Protein AF-0000000067367637 (afdb_homodimer)

Foldseek 3Di:
DPPPPDPPPPPPPPPPPPPPPCPVVDWDKEKEFEADDLAAQHDALAQQRCGPCCCPPPNVSQAWAWECVQCVQQQNFQFKKWKEADQDPFFPRDTDIYTHHHHDHDDPNPVDPIYTHGYSNNQLVRGDVPCSVVSNVVRMGMMIMDGDWADFQWKKWAWAQPADQQKTKTQIHDDTGRGGFPWKWKAADVGDTDTWDDDTNRITMDGRVDGTHDLMKMWTAHPVRDIDIQPSQQGPVHHHRDMTIRGDD/DPPPPDPPPPPPPPPPPPPPPPPVVDWDKEKEFEADDLAAQHDALAQQRCGPCCCPPPNVSQAWAWECVQCVQQQNFQFKKWKEADQDPFFPRDTDIYGHHHHDHDDPNPVDPIYTHGYSNNQLVRGDVPCSVVSNVVRMGMMIMDGDWADFQWKKWAWAQPADQQKTKTQIHDDTGRGGFPWKWKAADVGDTDTWDDDTNRITMDGRVDGTHDLMKMWTAHPVRDIDIQPSQQGPVHHHRDMTIRGDD

pLDDT: mean 88.14, std 18.2, range [25.5, 98.75]

Sequence (498 aa):
MASSSFAVFAAQASCWLLLLSHSVSGWSDAGATWYGPRIGGGSDGGACGYQRDVESPPFSAMITAGGPSLYKNGKGCGACYQVRCSSNAACSGRPVTVVVTDQCPGGPCLAEATHFDLSGKAFGALAKPGQADNLRNVGNIKVQYNRVPCHWRGVAFRVDAGSNPNYLAVLIEYESGDGDLQAVELQQRGGRWVPMQQSWGAVWKYQAGSTLQAPMSIRLTSSSGRKLVATNVIPSGWQAGKTYRSIHKMASSSFAVFAAQASCWLLLLSHSVSGWSDAGATWYGPRIGGGSDGGACGYQRDVESPPFSAMITAGGPSLYKNGKGCGACYQVRCSSNAACSGRPVTVVVTDQCPGGPCLAEATHFDLSGKAFGALAKPGQADNLRNVGNIKVQYNRVPCHWRGVAFRVDAGSNPNYLAVLIEYESGDGDLQAVELQQRGGRWVPMQQSWGAVWKYQAGSTLQAPMSIRLTSSSGRKLVATNVIPSGWQAGKTYRSIHK

Radius of gyration: 27.92 Å; Cα contacts (8 Å, |Δi|>4): 1322; chains: 2; bounding box: 151×68×65 Å

Organism: Triticum aestivum (NCBI:txid4565)

Secondary structure (DSSP, 8-state):
---------------------------EEEEEEEES-TTS-SSSBTTTT-BGGGGSTTTTT-EEEE-HHHHGGGTTTT-EEEEE--SSTTB----EEEEEEEE--SGGGGSSSSEEEEEHHHHHTTBPTT-HHHHHHH--EEEEEEEE-B--SEEEEEE-TT-BTTEEEEEEE---BT---SEEEEE-TT--EEE-EEEETTEEEEE-SS---SSEEEEEE-TT--EEEEEEEE-TT--TT-EEEEE--/-------------------------PPEEEEEEEES-TTS-SSSBTTTT-BGGGGSTTTTT-EEEE-HHHHGGGTTTT-EEEEE--SSTTB----EEEEEEEE--SGGGGSSSSEEEEEHHHHHHTBPTT-HHHHHHH--EEEEEEEE-B--SEEEEEE-TT-BTTEEEEEEE---BT---SEEEEE-TT--EEE-EEEETTEEEEE-SS---SSEEEEEE-TT--EEEEEEEE-TT--TT-EEEEE--

InterPro domains:
  IPR005795 Major pollen allergen Lol pI [PR00829] (65-76)
  IPR005795 Major pollen allergen Lol pI [PR00829] (85-95)
  IPR005795 Major pollen allergen Lol pI [PR00829] (157-172)
  IPR005795 Major pollen allergen Lol pI [PR00829] (173-188)
  IPR005795 Major pollen allergen Lol pI [PR00829] (202-219)
  IPR005795 Major pollen allergen Lol pI [PR00829] (222-239)
  IPR007112 Expansin/pollen allergen, DPBB domain [PS50842] (45-155)
  IPR007112 Expansin/pollen allergen, DPBB domain [SM00837] (63-145)
  IPR007117 Expansin, cellulose-binding-like domain [PF01357] (155-235)
  IPR007117 Expansin, cellulose-binding-like domain [PS50843] (166-246)
  IPR007118 Expansin/Lol pI [PR01225] (26-41)
  IPR007118 Expansin/Lol pI [PR01225] (44-62)
  IPR007118 Expansin/Lol pI [PR01225] (67-85)
  IPR007118 Expansin/Lol pI [PR01225] (138-154)
  IPR007118 Expansin/Lol pI [PR01225] (193-207)
  IPR007118 Expansin/Lol pI [PR01225] (232-246)
  IPR009009 RlpA-like protein, double-psi beta-barrel domain [PF03330] (64-145)
  IPR036749 Expansin, cellulose-binding-like domain superfamily [G3DSA:2.60.40.760] (154-248)
  IPR036749 Expansin, cellulose-binding-like domain superfamily [SSF49590] (154-246)
  IPR036908 RlpA-like domain superfamily [G3DSA:2.40.40.10] (19-151)

Structure (mmCIF, N/CA/C/O backbone):
data_AF-0000000067367637-model_v1
#
loop_
_entity.id
_entity.type
_entity.pdbx_description
1 polymer Expansin
#
loop_
_atom_site.group_PDB
_atom_site.id
_atom_site.type_symbol
_atom_site.label_atom_id
_atom_site.label_alt_id
_atom_site.label_comp_id
_atom_site.label_asym_id
_atom_site.label_entity_id
_atom_site.label_seq_id
_atom_site.pdbx_PDB_ins_code
_atom_site.Cartn_x
_atom_site.Cartn_y
_atom_site.Cartn_z
_atom_site.occupancy
_atom_site.B_iso_or_equiv
_atom_site.auth_seq_id
_atom_site.auth_comp_id
_atom_site.auth_asym_id
_atom_site.auth_atom_id
_atom_site.pdbx_PDB_model_num
ATOM 1 N N . MET A 1 1 ? -81.562 4.695 -36.906 1 25.5 1 MET A N 1
ATOM 2 C CA . MET A 1 1 ? -80.312 4.512 -37.719 1 25.5 1 MET A CA 1
ATOM 3 C C . MET A 1 1 ? -79.062 4.723 -36.875 1 25.5 1 MET A C 1
ATOM 5 O O . MET A 1 1 ? -78.688 5.863 -36.594 1 25.5 1 MET A O 1
ATOM 9 N N . ALA A 1 2 ? -78.938 3.766 -35.812 1 37.31 2 ALA A N 1
ATOM 10 C CA . ALA A 1 2 ? -77.875 3.621 -34.781 1 37.31 2 ALA A CA 1
ATOM 11 C C . ALA A 1 2 ? -76.5 3.436 -35.375 1 37.31 2 ALA A C 1
ATOM 13 O O . ALA A 1 2 ? -76.312 2.512 -36.156 1 37.31 2 ALA A O 1
ATOM 14 N N . SER A 1 3 ? -75.75 4.57 -35.531 1 32.72 3 SER A N 1
ATOM 15 C CA . SER A 1 3 ? -74.438 4.652 -36.156 1 32.72 3 SER A CA 1
ATOM 16 C C . SER A 1 3 ? -73.438 3.826 -35.344 1 32.72 3 SER A C 1
ATOM 18 O O . SER A 1 3 ? -73.312 3.977 -34.156 1 32.72 3 SER A O 1
ATOM 20 N N . SER A 1 4 ? -73.125 2.598 -35.75 1 36.81 4 SER A N 1
ATOM 21 C CA . SER A 1 4 ? -72.188 1.632 -35.188 1 36.81 4 SER A CA 1
ATOM 22 C C . SER A 1 4 ? -70.75 2.111 -35.344 1 36.81 4 SER A C 1
ATOM 24 O O . SER A 1 4 ? -70.25 2.295 -36.438 1 36.81 4 SER A O 1
ATOM 26 N N . SER A 1 5 ? -70.25 3.031 -34.469 1 38.06 5 SER A N 1
ATOM 27 C CA . SER A 1 5 ? -68.875 3.502 -34.5 1 38.06 5 SER A CA 1
ATOM 28 C C . SER A 1 5 ? -67.938 2.344 -34.375 1 38.06 5 SER A C 1
ATOM 30 O O . SER A 1 5 ? -68.125 1.463 -33.531 1 38.06 5 SER A O 1
ATOM 32 N N . PHE A 1 6 ? -67.125 2.012 -35.438 1 35.66 6 PHE A N 1
ATOM 33 C CA . PHE A 1 6 ? -66 1.039 -35.594 1 35.66 6 PHE A CA 1
ATOM 34 C C . PHE A 1 6 ? -64.875 1.365 -34.688 1 35.66 6 PHE A C 1
ATOM 36 O O . PHE A 1 6 ? -64.375 2.506 -34.625 1 35.66 6 PHE A O 1
ATOM 43 N N . ALA A 1 7 ? -64.562 0.603 -33.594 1 35.16 7 ALA A N 1
ATOM 44 C CA . ALA A 1 7 ? -63.531 0.578 -32.562 1 35.16 7 ALA A CA 1
ATOM 45 C C . ALA A 1 7 ? -62.156 0.262 -33.156 1 35.16 7 ALA A C 1
ATOM 47 O O . ALA A 1 7 ? -61.938 -0.834 -33.688 1 35.16 7 ALA A O 1
ATOM 48 N N . VAL A 1 8 ? -61.5 1.109 -33.906 1 36.16 8 VAL A N 1
ATOM 49 C CA . VAL A 1 8 ? -60.188 0.764 -34.438 1 36.16 8 VAL A CA 1
ATOM 50 C C . VAL A 1 8 ? -59.219 0.501 -33.281 1 36.16 8 VAL A C 1
ATOM 52 O O . VAL A 1 8 ? -58.969 1.392 -32.469 1 36.16 8 VAL A O 1
ATOM 55 N N . PHE A 1 9 ? -59.219 -0.681 -32.688 1 32.25 9 PHE A N 1
ATOM 56 C CA . PHE A 1 9 ? -58.281 -1.011 -31.625 1 32.25 9 PHE A CA 1
ATOM 57 C C . PHE A 1 9 ? -56.844 -1.043 -32.188 1 32.25 9 PHE A C 1
ATOM 59 O O . PHE A 1 9 ? -56.562 -1.79 -33.125 1 32.25 9 PHE A O 1
ATOM 66 N N . ALA A 1 10 ? -56.156 0.134 -32.219 1 32.81 10 ALA A N 1
ATOM 67 C CA . ALA A 1 10 ? -54.719 0.13 -32.562 1 32.81 10 ALA A CA 1
ATOM 68 C C . ALA A 1 10 ? -53.938 -0.776 -31.625 1 32.81 10 ALA A C 1
ATOM 70 O O . ALA A 1 10 ? -54 -0.624 -30.406 1 32.81 10 ALA A O 1
ATOM 71 N N . ALA A 1 11 ? -53.656 -1.988 -32.062 1 34.91 11 ALA A N 1
ATOM 72 C CA . ALA A 1 11 ? -52.719 -2.887 -31.375 1 34.91 11 ALA A CA 1
ATOM 73 C C . ALA A 1 11 ? -51.344 -2.246 -31.234 1 34.91 11 ALA A C 1
ATOM 75 O O . ALA A 1 11 ? -50.719 -1.883 -32.219 1 34.91 11 ALA A O 1
ATOM 76 N N . GLN A 1 12 ? -51.094 -1.485 -30.141 1 38.38 12 GLN A N 1
ATOM 77 C CA . GLN A 1 12 ? -49.75 -1.039 -29.859 1 38.38 12 GLN A CA 1
ATOM 78 C C . GLN A 1 12 ? -48.781 -2.221 -29.797 1 38.38 12 GLN A C 1
ATOM 80 O O . GLN A 1 12 ? -49 -3.182 -29.062 1 38.38 12 GLN A O 1
ATOM 85 N N . ALA A 1 13 ? -47.969 -2.488 -30.844 1 37.78 13 ALA A N 1
ATOM 86 C CA . ALA A 1 13 ? -46.812 -3.393 -30.844 1 37.78 13 ALA A CA 1
ATOM 87 C C . ALA A 1 13 ? -45.781 -2.965 -29.797 1 37.78 13 ALA A C 1
ATOM 89 O O . ALA A 1 13 ? -45.156 -1.915 -29.922 1 37.78 13 ALA A O 1
ATOM 90 N N . SER A 1 14 ? -46.062 -3.281 -28.547 1 36.78 14 SER A N 1
ATOM 91 C CA . SER A 1 14 ? -45 -3.072 -27.578 1 36.78 14 SER A CA 1
ATOM 92 C C . SER A 1 14 ? -43.719 -3.791 -28 1 36.78 14 SER A C 1
ATOM 94 O O . SER A 1 14 ? -43.719 -5.016 -28.156 1 36.78 14 SER A O 1
ATOM 96 N N . CYS A 1 15 ? -42.812 -3.203 -28.781 1 38.94 15 CYS A N 1
ATOM 97 C CA . CYS A 1 15 ? -41.438 -3.699 -28.984 1 38.94 15 CYS A CA 1
ATOM 98 C C . CYS A 1 15 ? -40.75 -3.934 -27.656 1 38.94 15 CYS A C 1
ATOM 100 O O . CYS A 1 15 ? -40.438 -2.982 -26.938 1 38.94 15 CYS A O 1
ATOM 102 N N . TRP A 1 16 ? -41.062 -5.066 -27 1 37.28 16 TRP A N 1
ATOM 103 C CA . TRP A 1 16 ? -40.188 -5.473 -25.906 1 37.28 16 TRP A CA 1
ATOM 104 C C . TRP A 1 16 ? -38.75 -5.512 -26.359 1 37.28 16 TRP A C 1
ATOM 106 O O . TRP A 1 16 ? -38.375 -6.352 -27.172 1 37.28 16 TRP A O 1
ATOM 116 N N . LEU A 1 17 ? -38.062 -4.375 -26.406 1 37 17 LEU A N 1
ATOM 117 C CA . LEU A 1 17 ? -36.594 -4.418 -26.469 1 37 17 LEU A CA 1
ATOM 118 C C . LEU A 1 17 ? -36.062 -5.34 -25.391 1 37 17 LEU A C 1
ATOM 120 O O . LEU A 1 17 ? -36.156 -5.035 -24.188 1 37 17 LEU A O 1
ATOM 124 N N . LEU A 1 18 ? -36 -6.625 -25.672 1 37.31 18 LEU A N 1
ATOM 125 C CA . LEU A 1 18 ? -35.125 -7.488 -24.875 1 37.31 18 LEU A CA 1
ATOM 126 C C . LEU A 1 18 ? -33.719 -6.902 -24.766 1 37.31 18 LEU A C 1
ATOM 128 O O . LEU A 1 18 ? -33 -6.84 -25.75 1 37.31 18 LEU A O 1
ATOM 132 N N . LEU A 1 19 ? -33.531 -5.965 -23.922 1 37.41 19 LEU A N 1
ATOM 133 C CA . LEU A 1 19 ? -32.156 -5.73 -23.5 1 37.41 19 LEU A CA 1
ATOM 134 C C . LEU A 1 19 ? -31.453 -7.047 -23.188 1 37.41 19 LEU A C 1
ATOM 136 O O . LEU A 1 19 ? -31.781 -7.707 -22.203 1 37.41 19 LEU A O 1
ATOM 140 N N . LEU A 1 20 ? -31 -7.723 -24.172 1 36.16 20 LEU A N 1
ATOM 141 C CA . LEU A 1 20 ? -29.984 -8.75 -23.922 1 36.16 20 LEU A CA 1
ATOM 142 C C . LEU A 1 20 ? -28.891 -8.219 -23.016 1 36.16 20 LEU A C 1
ATOM 144 O O . LEU A 1 20 ? -28.156 -7.305 -23.391 1 36.16 20 LEU A O 1
ATOM 148 N N . SER A 1 21 ? -29.125 -8.234 -21.734 1 37.59 21 SER A N 1
ATOM 149 C CA . SER A 1 21 ? -27.938 -8.234 -20.891 1 37.59 21 SER A CA 1
ATOM 150 C C . SER A 1 21 ? -26.859 -9.141 -21.469 1 37.59 21 SER A C 1
ATOM 152 O O . SER A 1 21 ? -27.031 -10.367 -21.516 1 37.59 21 SER A O 1
ATOM 154 N N . HIS A 1 22 ? -26.156 -8.719 -22.484 1 36.38 22 HIS A N 1
ATOM 155 C CA . HIS A 1 22 ? -24.906 -9.398 -22.781 1 36.38 22 HIS A CA 1
ATOM 156 C C . HIS A 1 22 ? -24.109 -9.688 -21.516 1 36.38 22 HIS A C 1
ATOM 158 O O . HIS A 1 22 ? -23.562 -8.773 -20.891 1 36.38 22 HIS A O 1
ATOM 164 N N . SER A 1 23 ? -24.578 -10.516 -20.656 1 39.12 23 SER A N 1
ATOM 165 C CA . SER A 1 23 ? -23.531 -11.102 -19.828 1 39.12 23 SER A CA 1
ATOM 166 C C . SER A 1 23 ? -22.219 -11.242 -20.609 1 39.12 23 SER A C 1
ATOM 168 O O . SER A 1 23 ? -22.125 -12.07 -21.516 1 39.12 23 SER A O 1
ATOM 170 N N . VAL A 1 24 ? -21.609 -10.273 -21.125 1 42.44 24 VAL A N 1
ATOM 171 C CA . VAL A 1 24 ? -20.297 -10.43 -21.734 1 42.44 24 VAL A CA 1
ATOM 172 C C . VAL A 1 24 ? -19.531 -11.555 -21.031 1 42.44 24 VAL A C 1
ATOM 174 O O . VAL A 1 24 ? -19.031 -11.383 -19.922 1 42.44 24 VAL A O 1
ATOM 177 N N . SER A 1 25 ? -20.062 -12.812 -20.906 1 52.16 25 SER A N 1
ATOM 178 C CA . SER A 1 25 ? -19.719 -14.141 -20.422 1 52.16 25 SER A CA 1
ATOM 179 C C . SER A 1 25 ? -18.328 -14.555 -20.891 1 52.16 25 SER A C 1
ATOM 181 O O . SER A 1 25 ? -17.906 -15.688 -20.672 1 52.16 25 SER A O 1
ATOM 183 N N . GLY A 1 26 ? -17.641 -13.867 -21.797 1 75.88 26 GLY A N 1
ATOM 184 C CA . GLY A 1 26 ? -16.516 -14.484 -22.484 1 75.88 26 GLY A CA 1
ATOM 185 C C . GLY A 1 26 ? -15.195 -14.25 -21.781 1 75.88 26 GLY A C 1
ATOM 186 O O . GLY A 1 26 ? -15.039 -13.273 -21.047 1 75.88 26 GLY A O 1
ATOM 187 N N . TRP A 1 27 ? -14.484 -15.336 -21.656 1 94.31 27 TRP A N 1
ATOM 188 C CA . TRP A 1 27 ? -13.117 -15.305 -21.141 1 94.31 27 TRP A CA 1
ATOM 189 C C . TRP A 1 27 ? -12.273 -14.281 -21.891 1 94.31 27 TRP A C 1
ATOM 191 O O . TRP A 1 27 ? -12.391 -14.156 -23.109 1 94.31 27 TRP A O 1
ATOM 201 N N . SER A 1 28 ? -11.562 -13.445 -21.203 1 97.06 28 SER A N 1
ATOM 202 C CA . SER A 1 28 ? -10.617 -12.5 -21.781 1 97.06 28 SER A CA 1
ATOM 203 C C . SER A 1 28 ? -9.18 -12.969 -21.578 1 97.06 28 SER A C 1
ATOM 205 O O . SER A 1 28 ? -8.875 -13.695 -20.625 1 97.06 28 SER A O 1
ATOM 207 N N . ASP A 1 29 ? -8.336 -12.578 -22.453 1 97.31 29 ASP A N 1
ATOM 208 C CA . ASP A 1 29 ? -6.934 -12.992 -22.391 1 97.31 29 ASP A CA 1
ATOM 209 C C . ASP A 1 29 ? -6.164 -12.148 -21.375 1 97.31 29 ASP A C 1
ATOM 211 O O . ASP A 1 29 ? -6.473 -10.969 -21.172 1 97.31 29 ASP A O 1
ATOM 215 N N . ALA A 1 30 ? -5.188 -12.781 -20.734 1 98.31 30 ALA A N 1
ATOM 216 C CA . ALA A 1 30 ? -4.285 -12.117 -19.812 1 98.31 30 ALA A CA 1
ATOM 217 C C . ALA A 1 30 ? -2.969 -12.883 -19.688 1 98.31 30 ALA A C 1
ATOM 219 O O . ALA A 1 30 ? -2.818 -13.969 -20.234 1 98.31 30 ALA A O 1
ATOM 220 N N . GLY A 1 31 ? -2.041 -12.219 -19.109 1 97.75 31 GLY A N 1
ATOM 221 C CA . GLY A 1 31 ? -0.827 -12.891 -18.672 1 97.75 31 GLY A CA 1
ATOM 222 C C . GLY A 1 31 ? -0.825 -13.242 -17.203 1 97.75 31 GLY A C 1
ATOM 223 O O . GLY A 1 31 ? -1.551 -12.633 -16.422 1 97.75 31 GLY A O 1
ATOM 224 N N . ALA A 1 32 ? -0.014 -14.273 -16.875 1 98 32 ALA A N 1
ATOM 225 C CA . ALA A 1 32 ? 0.116 -14.641 -15.461 1 98 32 ALA A CA 1
ATOM 226 C C . ALA A 1 32 ? 1.559 -15 -15.117 1 98 32 ALA A C 1
ATOM 228 O O . ALA A 1 32 ? 2.23 -15.695 -15.891 1 98 32 ALA A O 1
ATOM 229 N N . THR A 1 33 ? 2.061 -14.438 -14.117 1 95.81 33 THR A N 1
ATOM 230 C CA . THR A 1 33 ? 3.256 -14.844 -13.383 1 95.81 33 THR A CA 1
ATOM 231 C C . THR A 1 33 ? 2.908 -15.203 -11.938 1 95.81 33 THR A C 1
ATOM 233 O O . THR A 1 33 ? 1.732 -15.25 -11.57 1 95.81 33 THR A O 1
ATOM 236 N N . TRP A 1 34 ? 3.889 -15.602 -11.219 1 93.75 34 TRP A N 1
ATOM 237 C CA . TRP A 1 34 ? 3.654 -15.844 -9.797 1 93.75 34 TRP A CA 1
ATOM 238 C C . TRP A 1 34 ? 4.797 -15.289 -8.953 1 93.75 34 TRP A C 1
ATOM 240 O O . TRP A 1 34 ? 5.863 -14.969 -9.477 1 93.75 34 TRP A O 1
ATOM 250 N N . TYR A 1 35 ? 4.488 -15.047 -7.723 1 91.25 35 TYR A N 1
ATOM 251 C CA . TYR A 1 35 ? 5.469 -14.492 -6.797 1 91.25 35 TYR A CA 1
ATOM 252 C C . TYR A 1 35 ? 5.309 -15.094 -5.406 1 91.25 35 TYR A C 1
ATOM 254 O O . TYR A 1 35 ? 4.27 -15.688 -5.098 1 91.25 35 TYR A O 1
ATOM 262 N N . GLY A 1 36 ? 6.398 -15.008 -4.582 1 90.06 36 GLY A N 1
ATOM 263 C CA . GLY A 1 36 ? 6.344 -15.484 -3.205 1 90.06 36 GLY A CA 1
ATOM 264 C C . GLY A 1 36 ? 6.664 -16.953 -3.066 1 90.06 36 GLY A C 1
ATOM 265 O O . GLY A 1 36 ? 7.32 -17.547 -3.932 1 90.06 36 GLY A O 1
ATOM 266 N N . PRO A 1 37 ? 6.176 -17.531 -1.885 1 87.88 37 PRO A N 1
ATOM 267 C CA . PRO A 1 37 ? 6.43 -18.953 -1.674 1 87.88 37 PRO A CA 1
ATOM 268 C C . PRO A 1 37 ? 5.633 -19.844 -2.631 1 87.88 37 PRO A C 1
ATOM 270 O O . PRO A 1 37 ? 4.512 -19.5 -3.01 1 87.88 37 PRO A O 1
ATOM 273 N N . ARG A 1 38 ? 6.168 -21 -2.934 1 87.88 38 ARG A N 1
ATOM 274 C CA . ARG A 1 38 ? 5.562 -21.953 -3.863 1 87.88 38 ARG A CA 1
ATOM 275 C C . ARG A 1 38 ? 4.156 -22.328 -3.42 1 87.88 38 AR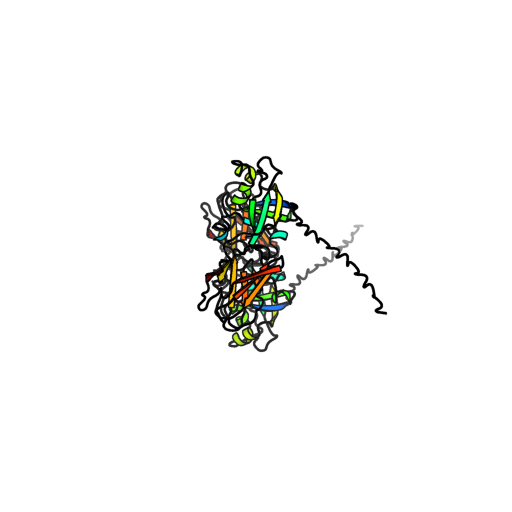G A C 1
ATOM 277 O O . ARG A 1 38 ? 3.266 -22.516 -4.25 1 87.88 38 ARG A O 1
ATOM 284 N N . ILE A 1 39 ? 3.984 -22.438 -2.127 1 87.06 39 ILE A N 1
ATOM 285 C CA . ILE A 1 39 ? 2.674 -22.812 -1.615 1 87.06 39 ILE A CA 1
ATOM 286 C C . ILE A 1 39 ? 2.145 -21.734 -0.686 1 87.06 39 ILE A C 1
ATOM 288 O O . ILE A 1 39 ? 1.365 -22.016 0.229 1 87.06 39 ILE A O 1
ATOM 292 N N . GLY A 1 40 ? 2.342 -20.453 -0.961 1 85.5 40 GLY A N 1
ATOM 293 C CA . GLY A 1 40 ? 1.923 -19.391 -0.072 1 85.5 40 GLY A CA 1
ATOM 294 C C . GLY A 1 40 ? 1.287 -18.219 -0.804 1 85.5 40 GLY A C 1
ATOM 295 O O . GLY A 1 40 ? 0.913 -18.344 -1.973 1 85.5 40 GLY A O 1
ATOM 296 N N . GLY A 1 41 ? 0.944 -17.094 0.015 1 79.81 41 GLY A N 1
ATOM 297 C CA . GLY A 1 41 ? 0.153 -15.953 -0.421 1 79.81 41 GLY A CA 1
ATOM 298 C C . GLY A 1 41 ? 0.999 -14.781 -0.883 1 79.81 41 GLY A C 1
ATOM 299 O O . GLY A 1 41 ? 0.594 -13.625 -0.745 1 79.81 41 GLY A O 1
ATOM 300 N N . GLY A 1 42 ? 2.186 -15.023 -1.384 1 75.06 42 GLY A N 1
ATOM 301 C CA . GLY A 1 42 ? 2.975 -13.906 -1.881 1 75.06 42 GLY A CA 1
ATOM 302 C C . GLY A 1 42 ? 3.664 -13.125 -0.779 1 75.06 42 GLY A C 1
ATOM 303 O O . GLY A 1 42 ? 4.391 -13.695 0.035 1 75.06 42 GLY A O 1
ATOM 304 N N . SER A 1 43 ? 3.4 -11.695 -0.793 1 69.19 43 SER A N 1
ATOM 305 C CA . SER A 1 43 ? 4.035 -10.836 0.203 1 69.19 43 SER A CA 1
ATOM 306 C C . SER A 1 43 ? 3.084 -10.531 1.353 1 69.19 43 SER A C 1
ATOM 308 O O . SER A 1 43 ? 1.864 -10.508 1.17 1 69.19 43 SER A O 1
ATOM 310 N N . ASP A 1 44 ? 3.727 -10.383 2.547 1 64.81 44 ASP A N 1
ATOM 311 C CA . ASP A 1 44 ? 2.967 -9.922 3.707 1 64.81 44 ASP A CA 1
ATOM 312 C C . ASP A 1 44 ? 2.525 -8.469 3.531 1 64.81 44 ASP A C 1
ATOM 314 O O . ASP A 1 44 ? 3.322 -7.617 3.137 1 64.81 44 ASP A O 1
ATOM 318 N N . GLY A 1 45 ? 1.126 -8.25 3.775 1 66 45 GLY A N 1
ATOM 319 C CA . GLY A 1 45 ? 0.588 -6.898 3.795 1 66 45 GLY A CA 1
ATOM 320 C C . GLY A 1 45 ? 0.144 -6.414 2.428 1 66 45 GLY A C 1
ATOM 321 O O . GLY A 1 45 ? -1.004 -6 2.252 1 66 45 GLY A O 1
ATOM 322 N N . GLY A 1 46 ? 0.762 -6.594 1.395 1 86.44 46 GLY A N 1
ATOM 323 C CA . GLY A 1 46 ? 0.452 -6.223 0.023 1 86.44 46 GLY A CA 1
ATOM 324 C C . GLY A 1 46 ? -0.213 -4.863 -0.092 1 86.44 46 GLY A C 1
ATOM 325 O O . GLY A 1 46 ? -0.606 -4.273 0.916 1 86.44 46 GLY A O 1
ATOM 326 N N . ALA A 1 47 ? -0.375 -4.379 -1.182 1 90.69 47 ALA A N 1
ATOM 327 C CA . ALA A 1 47 ? -0.798 -3.018 -1.498 1 90.69 47 ALA A CA 1
ATOM 328 C C . ALA A 1 47 ? -2.271 -2.807 -1.158 1 90.69 47 ALA A C 1
ATOM 330 O O . ALA A 1 47 ? -2.752 -1.673 -1.129 1 90.69 47 ALA A O 1
ATOM 331 N N . CYS A 1 48 ? -2.984 -3.867 -0.817 1 94.19 48 CYS A N 1
ATOM 332 C CA . CYS A 1 48 ? -4.387 -3.717 -0.443 1 94.19 48 CYS A CA 1
ATOM 333 C C . CYS A 1 48 ? -4.535 -3.588 1.067 1 94.19 48 CYS A C 1
ATOM 335 O O . CYS A 1 48 ? -5.629 -3.301 1.564 1 94.19 48 CYS A O 1
ATOM 337 N N . GLY A 1 49 ? -3.498 -3.828 1.794 1 91.5 49 GLY A N 1
ATOM 338 C CA . GLY A 1 49 ? -3.504 -3.615 3.232 1 91.5 49 GLY A CA 1
ATOM 339 C C . GLY A 1 49 ? -3.984 -4.824 4.012 1 91.5 49 GLY A C 1
ATOM 340 O O . GLY A 1 49 ? -4.18 -4.75 5.227 1 91.5 49 GLY A O 1
ATOM 341 N N . TYR A 1 50 ? -4.117 -6.035 3.426 1 92.62 50 TYR A N 1
ATOM 342 C CA . TYR A 1 50 ? -4.738 -7.18 4.078 1 92.62 50 TYR A CA 1
ATOM 343 C C . TYR A 1 50 ? -3.752 -7.891 4.996 1 92.62 50 TYR A C 1
ATOM 345 O O . TYR A 1 50 ? -4.141 -8.742 5.797 1 92.62 50 TYR A O 1
ATOM 353 N N . GLN A 1 51 ? -2.551 -7.543 4.898 1 85.19 51 GLN A N 1
ATOM 354 C CA . GLN A 1 51 ? -1.511 -8.07 5.773 1 85.19 51 GLN A CA 1
ATOM 355 C C . GLN A 1 51 ? -1.525 -9.594 5.793 1 85.19 51 GLN A C 1
ATOM 357 O O . GLN A 1 51 ? -1.511 -10.234 4.742 1 85.19 51 GLN A O 1
ATOM 362 N N . ARG A 1 52 ? -1.482 -10.258 6.898 1 86 52 ARG A N 1
ATOM 363 C CA . ARG A 1 52 ? -1.338 -11.703 7.012 1 86 52 ARG A CA 1
ATOM 364 C C . ARG A 1 52 ? -2.645 -12.414 6.664 1 86 52 ARG A C 1
ATOM 366 O O . ARG A 1 52 ? -2.662 -13.625 6.465 1 86 52 ARG A O 1
ATOM 373 N N . ASP A 1 53 ? -3.65 -11.688 6.543 1 91.56 53 ASP A N 1
ATOM 374 C CA . ASP A 1 53 ? -4.945 -12.305 6.266 1 91.56 53 ASP A CA 1
ATOM 375 C C . ASP A 1 53 ? -4.949 -12.992 4.902 1 91.56 53 ASP A C 1
ATOM 377 O O . ASP A 1 53 ? -5.758 -13.891 4.656 1 91.56 53 ASP A O 1
ATOM 381 N N . VAL A 1 54 ? -4.012 -12.641 4.035 1 92.81 54 VAL A N 1
ATOM 382 C CA . VAL A 1 54 ? -4.004 -13.18 2.68 1 92.81 54 VAL A CA 1
ATOM 383 C C . VAL A 1 54 ? -3.697 -14.68 2.719 1 92.81 54 VAL A C 1
ATOM 385 O O . VAL A 1 54 ? -4.062 -15.414 1.804 1 92.81 54 VAL A O 1
ATOM 388 N N . GLU A 1 55 ? -3.055 -15.141 3.809 1 92.12 55 GLU A N 1
ATOM 389 C CA . GLU A 1 55 ? -2.658 -16.531 3.93 1 92.12 55 GLU A CA 1
ATOM 390 C C . GLU A 1 55 ? -3.748 -17.359 4.602 1 92.12 55 GLU A C 1
ATOM 392 O O . GLU A 1 55 ? -3.797 -18.594 4.438 1 92.12 55 GLU A O 1
ATOM 397 N N . SER A 1 56 ? -4.582 -16.703 5.32 1 92.12 56 SER A N 1
ATOM 398 C CA . SER A 1 56 ? -5.574 -17.391 6.145 1 92.12 56 SER A CA 1
ATOM 399 C C . SER A 1 56 ? -6.922 -17.469 5.438 1 92.12 56 SER A C 1
ATOM 401 O O . SER A 1 56 ? -7.195 -16.672 4.523 1 92.12 56 SER A O 1
ATOM 403 N N . PRO A 1 57 ? -7.77 -18.422 5.848 1 92.56 57 PRO A N 1
ATOM 404 C CA . PRO A 1 57 ? -9.141 -18.359 5.348 1 92.56 57 PRO A CA 1
ATOM 405 C C . PRO A 1 57 ? -9.805 -17.016 5.621 1 92.56 57 PRO A C 1
ATOM 407 O O . PRO A 1 57 ? -9.578 -16.406 6.676 1 92.56 57 PRO A O 1
ATOM 410 N N . PRO A 1 58 ? -10.531 -16.469 4.746 1 93.69 58 PRO A N 1
ATOM 411 C CA . PRO A 1 58 ? -11.062 -17.219 3.609 1 93.69 58 PRO A CA 1
ATOM 412 C C . PRO A 1 58 ? -10.227 -17.047 2.342 1 93.69 58 PRO A C 1
ATOM 414 O O . PRO A 1 58 ? -10.5 -17.703 1.327 1 93.69 58 PRO A O 1
ATOM 417 N N . PHE A 1 59 ? -9.203 -16.203 2.311 1 94.06 59 PHE A N 1
ATOM 418 C CA . PHE A 1 59 ? -8.398 -16.047 1.105 1 94.06 59 PHE A CA 1
ATOM 419 C C . PHE A 1 59 ? -7.559 -17.297 0.842 1 94.06 59 PHE A C 1
ATOM 421 O O . PHE A 1 59 ? -7.453 -17.75 -0.299 1 94.06 59 PHE A O 1
ATOM 428 N N . SER A 1 60 ? -6.945 -17.828 1.965 1 94.56 60 SER A N 1
ATOM 429 C CA . SER A 1 60 ? -6.207 -19.094 1.947 1 94.56 60 SER A CA 1
ATOM 430 C C . SER A 1 60 ? -5.121 -19.078 0.878 1 94.56 60 SER A C 1
ATOM 432 O O . SER A 1 60 ? -4.941 -20.062 0.16 1 94.56 60 SER A O 1
ATOM 434 N N . ALA A 1 61 ? -4.539 -17.969 0.631 1 94.44 61 ALA A N 1
ATOM 435 C CA . ALA A 1 61 ? -3.385 -17.766 -0.242 1 94.44 61 ALA A CA 1
ATOM 436 C C . ALA A 1 61 ? -3.785 -17.859 -1.712 1 94.44 61 ALA A C 1
ATOM 438 O O . ALA A 1 61 ? -2.926 -17.984 -2.59 1 94.44 61 ALA A O 1
ATOM 439 N N . MET A 1 62 ? -5.109 -17.953 -1.989 1 96.75 62 MET A N 1
ATOM 440 C CA . MET A 1 62 ? -5.578 -17.922 -3.371 1 96.75 62 MET A CA 1
ATOM 441 C C . MET A 1 62 ? -5.785 -16.484 -3.838 1 96.75 62 MET A C 1
ATOM 443 O O . MET A 1 62 ? -6.926 -16.047 -3.994 1 96.75 62 MET A O 1
ATOM 447 N N . ILE A 1 63 ? -4.566 -15.82 -4.086 1 96.94 63 ILE A N 1
ATOM 448 C CA . ILE A 1 63 ? -4.586 -14.375 -4.289 1 96.94 63 ILE A CA 1
ATOM 449 C C . ILE A 1 63 ? -3.742 -14.016 -5.512 1 96.94 63 ILE A C 1
ATOM 451 O O . ILE A 1 63 ? -3.066 -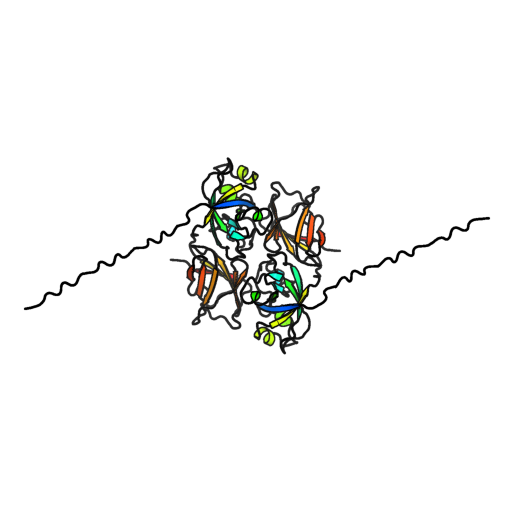14.875 -6.082 1 96.94 63 ILE A O 1
ATOM 455 N N . THR A 1 64 ? -3.854 -12.742 -5.91 1 97 64 THR A N 1
ATOM 456 C CA . THR A 1 64 ? -3.053 -12.195 -7.004 1 97 64 THR A CA 1
ATOM 457 C C . THR A 1 64 ? -2.689 -10.742 -6.738 1 97 64 THR A C 1
ATOM 459 O O . THR A 1 64 ? -3.473 -10 -6.141 1 97 64 THR A O 1
ATOM 462 N N . ALA A 1 65 ? -1.493 -10.414 -7.035 1 96.44 65 ALA A N 1
ATOM 463 C CA . ALA A 1 65 ? -1.157 -9.016 -7.289 1 96.44 65 ALA A CA 1
ATOM 464 C C . ALA A 1 65 ? -1.584 -8.594 -8.695 1 96.44 65 ALA A C 1
ATOM 466 O O . ALA A 1 65 ? -1.172 -9.211 -9.68 1 96.44 65 ALA A O 1
ATOM 467 N N . GLY A 1 66 ? -2.414 -7.57 -8.812 1 96.19 66 GLY A N 1
ATOM 468 C CA . GLY A 1 66 ? -2.957 -7.172 -10.102 1 96.19 66 GLY A CA 1
ATOM 469 C C . GLY A 1 66 ? -2.133 -6.102 -10.789 1 96.19 66 GLY A C 1
ATOM 470 O O . GLY A 1 66 ? -1.65 -5.172 -10.141 1 96.19 66 GLY A O 1
ATOM 471 N N . GLY A 1 67 ? -1.984 -6.309 -12.055 1 94.94 67 GLY A N 1
ATOM 472 C CA . GLY A 1 67 ? -1.507 -5.18 -12.828 1 94.94 67 GLY A CA 1
ATOM 473 C C . GLY A 1 67 ? -2.414 -3.967 -12.742 1 94.94 67 GLY A C 1
ATOM 474 O O . GLY A 1 67 ? -3.414 -3.986 -12.016 1 94.94 67 GLY A O 1
ATOM 475 N N . PRO A 1 68 ? -2.121 -2.902 -13.523 1 91.56 68 PRO A N 1
ATOM 476 C CA . PRO A 1 68 ? -2.854 -1.642 -13.391 1 91.56 68 PRO A CA 1
ATOM 477 C C . PRO A 1 68 ? -4.352 -1.8 -13.641 1 91.56 68 PRO A C 1
ATOM 479 O O . PRO A 1 68 ? -5.168 -1.191 -12.945 1 91.56 68 PRO A O 1
ATOM 482 N N . SER A 1 69 ? -4.75 -2.623 -14.594 1 95.88 69 SER A N 1
ATOM 483 C CA . SER A 1 69 ? -6.156 -2.752 -14.953 1 95.88 69 SER A CA 1
ATOM 484 C C . SER A 1 69 ? -6.934 -3.521 -13.891 1 95.88 69 SER A C 1
ATOM 486 O O . SER A 1 69 ? -8.164 -3.479 -13.867 1 95.88 69 SER A O 1
ATOM 488 N N . LEU A 1 70 ? -6.246 -4.27 -13.094 1 97.06 70 LEU A N 1
ATOM 489 C CA . LEU A 1 70 ? -6.875 -5.035 -12.023 1 97.06 70 LEU A CA 1
ATOM 490 C C . LEU A 1 70 ? -6.836 -4.262 -10.711 1 97.06 70 LEU A C 1
ATOM 492 O O . LEU A 1 70 ? -7.836 -4.203 -9.992 1 97.06 70 LEU A O 1
ATOM 496 N N . TYR A 1 71 ? -5.699 -3.717 -10.383 1 94.88 71 TYR A N 1
ATOM 497 C CA . TYR A 1 71 ? -5.48 -3.043 -9.109 1 94.88 71 TYR A CA 1
ATOM 498 C C . TYR A 1 71 ? -6.242 -1.723 -9.047 1 94.88 71 TYR A C 1
ATOM 500 O O . TYR A 1 71 ? -6.828 -1.382 -8.016 1 94.88 71 TYR A O 1
ATOM 508 N N . LYS A 1 72 ? -6.148 -0.865 -10.062 1 91.56 72 LYS A N 1
ATOM 509 C CA . LYS A 1 72 ? -6.887 0.384 -10.227 1 91.56 72 LYS A CA 1
ATOM 510 C C . LYS A 1 72 ? -6.676 1.31 -9.031 1 91.56 72 LYS A C 1
ATOM 512 O O . LYS A 1 72 ? -7.641 1.796 -8.438 1 91.56 72 LYS A O 1
ATOM 517 N N . ASN A 1 73 ? -5.461 1.494 -8.641 1 85.19 73 ASN A N 1
ATOM 518 C CA . ASN A 1 73 ? -5.066 2.375 -7.543 1 85.19 73 ASN A CA 1
ATOM 519 C C . ASN A 1 73 ? -5.746 1.98 -6.234 1 85.19 73 ASN A C 1
ATOM 521 O O . ASN A 1 73 ? -6.105 2.844 -5.434 1 85.19 73 ASN A O 1
ATOM 525 N N . GLY A 1 74 ? -5.977 0.728 -6.137 1 92.31 74 GLY A N 1
ATOM 526 C CA . GLY A 1 74 ? -6.535 0.224 -4.891 1 92.31 74 GLY A CA 1
ATOM 527 C C . GLY A 1 74 ? -8.023 -0.078 -4.98 1 92.31 74 GLY A C 1
ATOM 528 O O . GLY A 1 74 ? -8.547 -0.876 -4.199 1 92.31 74 GLY A O 1
ATOM 529 N N . LYS A 1 75 ? -8.742 0.518 -5.941 1 94.38 75 LYS A N 1
ATOM 530 C CA . LYS A 1 75 ? -10.188 0.327 -6.062 1 94.38 75 LYS A CA 1
ATOM 531 C C . LYS A 1 75 ? -10.523 -1.104 -6.48 1 94.38 75 LYS A C 1
ATOM 533 O O . LYS A 1 75 ? -11.656 -1.55 -6.328 1 94.38 75 LYS A O 1
ATOM 538 N N . GLY A 1 76 ? -9.578 -1.815 -6.969 1 96.81 76 GLY A N 1
ATOM 539 C CA . GLY A 1 76 ? -9.789 -3.195 -7.375 1 96.81 76 GLY A CA 1
ATOM 540 C C . GLY A 1 76 ? -9.539 -4.191 -6.258 1 96.81 76 GLY A C 1
ATOM 541 O O . GLY A 1 76 ? -9.797 -5.387 -6.414 1 96.81 76 GLY A O 1
ATOM 542 N N . CYS A 1 77 ? -9.016 -3.727 -5.117 1 97.12 77 CYS A N 1
ATOM 543 C CA . CYS A 1 77 ? -8.734 -4.617 -3.996 1 97.12 77 CYS A CA 1
ATOM 544 C C . CYS A 1 77 ? -9.984 -5.383 -3.584 1 97.12 77 CYS A C 1
ATOM 546 O O . CYS A 1 77 ? -11.07 -4.805 -3.482 1 97.12 77 CYS A O 1
ATOM 548 N N . GLY A 1 78 ? -9.867 -6.691 -3.396 1 97.56 78 GLY A N 1
ATOM 549 C CA . GLY A 1 78 ? -10.953 -7.531 -2.908 1 97.56 78 GLY A CA 1
ATOM 550 C C . GLY A 1 78 ? -11.766 -8.164 -4.02 1 97.56 78 GLY A C 1
ATOM 551 O O . GLY A 1 78 ? -12.594 -9.039 -3.77 1 97.56 78 GLY A O 1
ATOM 552 N N . ALA A 1 79 ? -11.555 -7.758 -5.273 1 98.19 79 ALA A N 1
ATOM 553 C CA . ALA A 1 79 ? -12.289 -8.328 -6.395 1 98.19 79 ALA A CA 1
ATOM 554 C C . ALA A 1 79 ? -11.867 -9.773 -6.652 1 98.19 79 ALA A C 1
ATOM 556 O O . ALA A 1 79 ? -10.688 -10.109 -6.535 1 98.19 79 ALA A O 1
ATOM 557 N N . CYS A 1 80 ? -12.844 -10.547 -7.09 1 98.19 80 CYS A N 1
ATOM 558 C CA . CYS A 1 80 ? -12.586 -11.953 -7.387 1 98.19 80 CYS A CA 1
ATOM 559 C C . CYS A 1 80 ? -12.594 -12.203 -8.891 1 98.19 80 CYS A C 1
ATOM 561 O O . CYS A 1 80 ? -13.406 -11.633 -9.617 1 98.19 80 CYS A O 1
ATOM 563 N N . TYR A 1 81 ? -11.703 -13.055 -9.297 1 98.56 81 TYR A N 1
ATOM 564 C CA . TYR A 1 81 ? -11.594 -13.5 -10.688 1 98.56 81 TYR A CA 1
ATOM 565 C C . TYR A 1 81 ? -11.406 -15.008 -10.766 1 98.56 81 TYR A C 1
ATOM 567 O O . TYR A 1 81 ? -10.812 -15.609 -9.875 1 98.56 81 TYR A O 1
ATOM 575 N N . GLN A 1 82 ? -11.93 -15.539 -11.812 1 98.69 82 GLN A N 1
ATOM 576 C CA . GLN A 1 82 ? -11.508 -16.875 -12.234 1 98.69 82 GLN A CA 1
ATOM 577 C C . GLN A 1 82 ? -10.43 -16.797 -13.305 1 98.69 82 GLN A C 1
ATOM 579 O O . GLN A 1 82 ? -10.508 -15.969 -14.219 1 98.69 82 GLN A O 1
ATOM 584 N N . VAL A 1 83 ? -9.414 -17.625 -13.156 1 98.75 83 VAL A N 1
ATOM 585 C CA . VAL A 1 83 ? -8.297 -17.703 -14.086 1 98.75 83 VAL A CA 1
ATOM 586 C C . VAL A 1 83 ? -8.094 -19.156 -14.531 1 98.75 83 VAL A C 1
ATOM 588 O O . VAL A 1 83 ? -8.18 -20.078 -13.719 1 98.75 83 VAL A O 1
ATOM 591 N N . ARG A 1 84 ? -7.832 -19.344 -15.805 1 98.62 84 ARG A N 1
ATOM 592 C CA . ARG A 1 84 ? -7.504 -20.672 -16.312 1 98.62 84 ARG A CA 1
ATOM 593 C C . ARG A 1 84 ? -6.395 -20.594 -17.359 1 98.62 84 ARG A C 1
ATOM 595 O O . ARG A 1 84 ? -6.145 -19.531 -17.938 1 98.62 84 ARG A O 1
ATOM 602 N N . CYS A 1 85 ? -5.672 -21.672 -17.516 1 97.88 85 CYS A N 1
ATOM 603 C CA . CYS A 1 85 ? -4.648 -21.719 -18.547 1 97.88 85 CYS A CA 1
ATOM 604 C C . CYS A 1 85 ? -4.816 -22.969 -19.422 1 97.88 85 CYS A C 1
ATOM 606 O O . CYS A 1 85 ? -5.367 -23.969 -18.969 1 97.88 85 CYS A O 1
ATOM 608 N N . SER A 1 86 ? -4.453 -22.828 -20.703 1 92.5 86 SER A N 1
ATOM 609 C CA . SER A 1 86 ? -4.477 -23.938 -21.656 1 92.5 86 SER A CA 1
ATOM 610 C C . SER A 1 86 ? -3.258 -23.906 -22.562 1 92.5 86 SER A C 1
ATOM 612 O O . SER A 1 86 ? -3.113 -24.766 -23.438 1 92.5 86 SER A O 1
ATOM 614 N N . SER A 1 87 ? -2.375 -22.984 -22.375 1 90.25 87 SER A N 1
ATOM 615 C CA . SER A 1 87 ? -1.309 -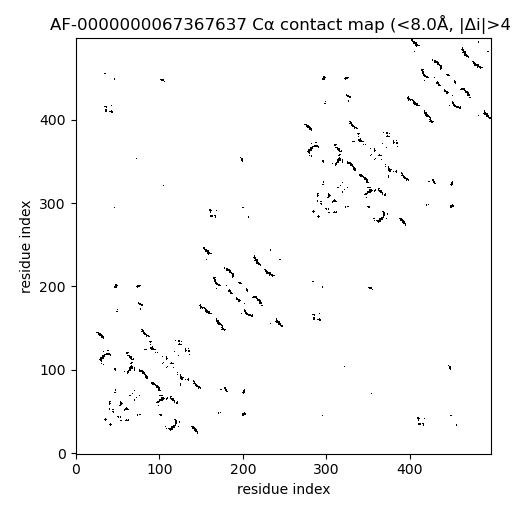22.703 -23.328 1 90.25 87 SER A CA 1
ATOM 616 C C . SER A 1 87 ? -0.116 -23.641 -23.109 1 90.25 87 SER A C 1
ATOM 618 O O . SER A 1 87 ? 0.807 -23.672 -23.922 1 90.25 87 SER A O 1
ATOM 620 N N . ASN A 1 88 ? -0.055 -24.281 -22.031 1 94.06 88 ASN A N 1
ATOM 621 C CA . ASN A 1 88 ? 1.023 -25.188 -2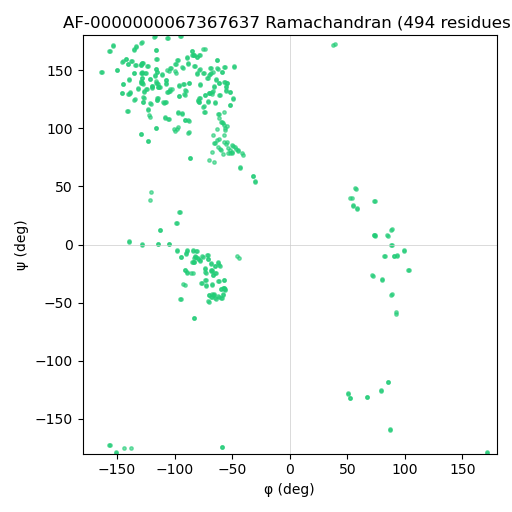1.656 1 94.06 88 ASN A CA 1
ATOM 622 C C . ASN A 1 88 ? 0.495 -26.578 -21.344 1 94.06 88 ASN A C 1
ATOM 624 O O . ASN A 1 88 ? -0.632 -26.734 -20.859 1 94.06 88 ASN A O 1
ATOM 628 N N . ALA A 1 89 ? 1.364 -27.641 -21.531 1 96.19 89 ALA A N 1
ATOM 629 C CA . ALA A 1 89 ? 0.965 -29.031 -21.328 1 96.19 89 ALA A CA 1
ATOM 630 C C . ALA A 1 89 ? 0.616 -29.281 -19.859 1 96.19 89 ALA A C 1
ATOM 632 O O . ALA A 1 89 ? -0.19 -30.156 -19.547 1 96.19 89 ALA A O 1
ATOM 633 N N . ALA A 1 90 ? 1.159 -28.484 -18.984 1 97.75 90 ALA A N 1
ATOM 634 C CA . ALA A 1 90 ? 0.942 -28.672 -17.547 1 97.75 90 ALA A CA 1
ATOM 635 C C . ALA A 1 90 ? -0.387 -28.062 -17.109 1 97.75 90 ALA A C 1
ATOM 637 O O . ALA A 1 90 ? -0.862 -28.328 -16 1 97.75 90 ALA A O 1
ATOM 638 N N . CYS A 1 91 ? -1.018 -27.328 -17.969 1 98.31 91 CYS A N 1
ATOM 639 C CA . CYS A 1 91 ? -2.258 -26.656 -17.609 1 98.31 91 CYS A CA 1
ATOM 640 C C . CYS A 1 91 ? -3.404 -27.641 -17.469 1 98.31 91 CYS A C 1
ATOM 642 O O . CYS A 1 91 ? -3.537 -28.562 -18.281 1 98.31 91 CYS A O 1
ATOM 644 N N . SER A 1 92 ? -4.277 -27.391 -16.5 1 98.12 92 SER A N 1
ATOM 645 C CA . SER A 1 92 ? -5.406 -28.281 -16.266 1 98.12 92 SER A CA 1
ATOM 646 C C . SER A 1 92 ? -6.617 -27.875 -17.094 1 98.12 92 SER A C 1
ATOM 648 O O . SER A 1 92 ? -7.543 -28.656 -17.281 1 98.12 92 SER A O 1
ATOM 650 N N . GLY A 1 93 ? -6.633 -26.594 -17.453 1 97.38 93 GLY A N 1
ATOM 651 C CA . GLY A 1 93 ? -7.812 -26.062 -18.125 1 97.38 93 GLY A CA 1
ATOM 652 C C . GLY A 1 93 ? -8.922 -25.688 -17.156 1 97.38 93 GLY A C 1
ATOM 653 O O . GLY A 1 93 ? -9.906 -25.062 -17.562 1 97.38 93 GLY A O 1
ATOM 654 N N . ARG A 1 94 ? -8.805 -26.031 -15.953 1 97.69 94 ARG A N 1
ATOM 655 C CA . ARG A 1 94 ? -9.82 -25.734 -14.953 1 97.69 94 ARG A CA 1
ATOM 656 C C . ARG A 1 94 ? -9.602 -24.359 -14.328 1 97.69 94 ARG A C 1
ATOM 658 O O . ARG A 1 94 ? -8.461 -23.984 -14.055 1 97.69 94 ARG A O 1
ATOM 665 N N . PRO A 1 95 ? -10.664 -23.656 -14.125 1 98.12 95 PRO A N 1
ATOM 666 C CA . PRO A 1 95 ? -10.5 -22.312 -13.539 1 98.12 95 PRO A CA 1
ATOM 667 C C . PRO A 1 95 ? -10.188 -22.359 -12.047 1 98.12 95 PRO A C 1
ATOM 669 O O . PRO A 1 95 ? -10.633 -23.281 -11.352 1 98.12 95 PRO A O 1
ATOM 672 N N . VAL A 1 96 ? -9.422 -21.406 -11.625 1 98.06 96 VAL A N 1
ATOM 673 C CA . VAL A 1 96 ? -9.125 -21.141 -10.219 1 98.06 96 VAL A CA 1
ATOM 674 C C . VAL A 1 96 ? -9.602 -19.734 -9.844 1 98.06 96 VAL A C 1
ATOM 676 O O . VAL A 1 96 ? -9.461 -18.797 -10.625 1 98.06 96 VAL A O 1
ATOM 679 N N . THR A 1 97 ? -10.227 -19.625 -8.68 1 98.25 97 THR A N 1
ATOM 680 C CA . THR A 1 97 ? -10.672 -18.312 -8.227 1 98.25 97 THR A CA 1
ATOM 681 C C . THR A 1 97 ? -9.602 -17.625 -7.375 1 98.25 97 THR A C 1
ATOM 683 O O . THR A 1 97 ? -9.039 -18.25 -6.473 1 98.25 97 THR A O 1
ATOM 686 N N . VAL A 1 98 ? -9.289 -16.438 -7.707 1 98.06 98 VAL A N 1
ATOM 687 C CA . VAL A 1 98 ? -8.297 -15.656 -6.965 1 98.06 98 VAL A CA 1
ATOM 688 C C . VAL A 1 98 ? -8.883 -14.289 -6.605 1 98.06 98 VAL A C 1
ATOM 690 O O . VAL A 1 98 ? -9.828 -13.828 -7.242 1 98.06 98 VAL A O 1
ATOM 693 N N . VAL A 1 99 ? -8.344 -13.68 -5.555 1 97.56 99 VAL A N 1
ATOM 694 C CA . VAL A 1 99 ? -8.758 -12.359 -5.082 1 97.56 99 VAL A CA 1
ATOM 695 C C . VAL A 1 99 ? -7.598 -11.375 -5.227 1 97.56 99 VAL A C 1
ATOM 697 O O . VAL A 1 99 ? -6.445 -11.711 -4.945 1 97.56 99 VAL A O 1
ATOM 700 N N . VAL A 1 100 ? -7.871 -10.148 -5.668 1 97.56 100 VAL A N 1
ATOM 701 C CA . VAL A 1 100 ? -6.848 -9.117 -5.77 1 97.56 100 VAL A CA 1
ATOM 702 C C . VAL A 1 100 ? -6.496 -8.594 -4.379 1 97.56 100 VAL A C 1
ATOM 704 O O . VAL A 1 100 ? -7.328 -7.98 -3.711 1 97.56 100 VAL A O 1
ATOM 707 N N . THR A 1 101 ? -5.211 -8.852 -3.926 1 96.06 101 THR A N 1
ATOM 708 C CA . THR A 1 101 ? -4.812 -8.461 -2.58 1 96.06 101 THR A CA 1
ATOM 709 C C . THR A 1 101 ? -3.514 -7.652 -2.615 1 96.06 101 THR A C 1
ATOM 711 O O . THR A 1 101 ? -2.99 -7.262 -1.569 1 96.06 101 THR A O 1
ATOM 714 N N . ASP A 1 102 ? -3.023 -7.48 -3.768 1 94.31 102 ASP A N 1
ATOM 715 C CA . ASP A 1 102 ? -1.741 -6.809 -3.945 1 94.31 102 ASP A CA 1
ATOM 716 C C . ASP A 1 102 ? -1.651 -6.152 -5.32 1 94.31 102 ASP A C 1
ATOM 718 O O . ASP A 1 102 ? -2.57 -6.277 -6.137 1 94.31 102 ASP A O 1
ATOM 722 N N . GLN A 1 103 ? -0.566 -5.344 -5.492 1 92.56 103 GLN A N 1
ATOM 723 C CA . GLN A 1 103 ? -0.318 -4.66 -6.758 1 92.56 103 GLN A CA 1
ATOM 724 C C . GLN A 1 103 ? 0.905 -5.242 -7.465 1 92.56 103 GLN A C 1
ATOM 726 O O . GLN A 1 103 ? 1.84 -5.711 -6.812 1 92.56 103 GLN A O 1
ATOM 731 N N . CYS A 1 104 ? 0.836 -5.254 -8.75 1 91.56 104 CYS A N 1
ATOM 732 C CA . CYS A 1 104 ? 1.989 -5.488 -9.617 1 91.56 104 CYS A CA 1
ATOM 733 C C . CYS A 1 104 ? 2.189 -4.328 -10.586 1 91.56 104 CYS A C 1
ATOM 735 O O . CYS A 1 104 ? 1.716 -4.375 -11.719 1 91.56 104 CYS A O 1
ATOM 737 N N . PRO A 1 105 ? 2.973 -3.311 -10.148 1 84 105 PRO A N 1
ATOM 738 C CA . PRO A 1 105 ? 2.938 -2.027 -10.852 1 84 105 PRO A CA 1
ATOM 739 C C . PRO A 1 105 ? 3.844 -2.004 -12.086 1 84 105 PRO A C 1
ATOM 741 O O . PRO A 1 105 ? 3.729 -1.108 -12.922 1 84 105 PRO A O 1
ATOM 744 N N . GLY A 1 106 ? 4.777 -3.01 -12.195 1 82.31 106 GLY A N 1
ATOM 745 C CA . GLY A 1 106 ? 5.719 -2.875 -13.297 1 82.31 106 GLY A CA 1
ATOM 746 C C . GLY A 1 106 ? 6.328 -4.195 -13.727 1 82.31 106 GLY A C 1
ATOM 747 O O . GLY A 1 106 ? 5.891 -5.262 -13.281 1 82.31 106 GLY A O 1
ATOM 748 N N . GLY A 1 107 ? 7.355 -3.992 -14.664 1 84.5 107 GLY A N 1
ATOM 749 C CA . GLY A 1 107 ? 8.039 -5.176 -15.156 1 84.5 107 GLY A CA 1
ATOM 750 C C . GLY A 1 107 ? 7.148 -6.074 -15.992 1 84.5 107 GLY A C 1
ATOM 751 O O . GLY A 1 107 ? 6.5 -5.609 -16.938 1 84.5 107 GLY A O 1
ATOM 752 N N . PRO A 1 108 ? 7.199 -7.344 -15.641 1 87.62 108 PRO A N 1
ATOM 753 C CA . PRO A 1 108 ? 6.414 -8.305 -16.422 1 87.62 108 PRO A CA 1
ATOM 754 C C . PRO A 1 108 ? 4.914 -8.031 -16.359 1 87.62 108 PRO A C 1
ATOM 756 O O . PRO A 1 108 ? 4.16 -8.5 -17.203 1 87.62 108 PRO A O 1
ATOM 759 N N . CYS A 1 109 ? 4.52 -7.238 -15.422 1 91.31 109 CYS A N 1
ATOM 760 C CA . CYS A 1 109 ? 3.094 -7.043 -15.195 1 91.31 109 CYS A CA 1
ATOM 761 C C . CYS A 1 109 ? 2.512 -6.047 -16.188 1 91.31 109 CYS A C 1
ATOM 763 O O . CYS A 1 109 ? 1.297 -5.844 -16.234 1 91.31 109 CYS A O 1
ATOM 765 N N . LEU A 1 110 ? 3.391 -5.434 -17 1 90.62 110 LEU A N 1
ATOM 766 C CA . LEU A 1 110 ? 2.939 -4.453 -17.984 1 90.62 110 LEU A CA 1
ATOM 767 C C . LEU A 1 110 ? 2.953 -5.043 -19.391 1 90.62 110 LEU A C 1
ATOM 769 O O . LEU A 1 110 ? 2.629 -4.355 -20.359 1 90.62 110 LEU A O 1
ATOM 773 N N . ALA A 1 111 ? 3.357 -6.32 -19.469 1 91.44 111 ALA A N 1
ATOM 774 C CA . ALA A 1 111 ? 3.514 -6.949 -20.781 1 91.44 111 ALA A CA 1
ATOM 775 C C . ALA A 1 111 ? 2.166 -7.117 -21.469 1 91.44 111 ALA A C 1
ATOM 777 O O . ALA A 1 111 ? 2.086 -7.082 -22.703 1 91.44 111 ALA A O 1
ATOM 778 N N . GLU A 1 112 ? 1.093 -7.387 -20.703 1 95 112 GLU A N 1
ATOM 779 C CA . GLU A 1 112 ? -0.269 -7.531 -21.203 1 95 112 GLU A CA 1
ATOM 780 C C . GLU A 1 112 ? -1.181 -6.438 -20.656 1 95 112 GLU A C 1
ATOM 782 O O . GLU A 1 112 ? -0.862 -5.801 -19.656 1 95 112 GLU A O 1
ATOM 787 N N . ALA A 1 113 ? -2.324 -6.223 -21.391 1 95.44 113 ALA A N 1
ATOM 788 C CA . ALA A 1 113 ? -3.307 -5.258 -20.906 1 95.44 113 ALA A CA 1
ATOM 789 C C . ALA A 1 113 ? -3.799 -5.633 -19.516 1 95.44 113 ALA A C 1
ATOM 791 O O . ALA A 1 113 ? -4.109 -4.758 -18.703 1 95.44 113 ALA A O 1
ATOM 792 N N . THR A 1 114 ? -3.934 -6.906 -19.312 1 97.88 114 THR A N 1
ATOM 793 C CA . THR A 1 114 ? -4.312 -7.449 -18.016 1 97.88 114 THR A CA 1
ATOM 794 C C . THR A 1 114 ? -3.311 -8.508 -17.547 1 97.88 114 THR A C 1
ATOM 796 O O . THR A 1 114 ? -2.93 -9.383 -18.328 1 97.88 114 THR A O 1
ATOM 799 N N . HIS A 1 115 ? -2.834 -8.406 -16.297 1 98.06 115 HIS A N 1
ATOM 800 C CA . HIS A 1 115 ? -1.82 -9.328 -15.789 1 98.06 115 HIS A CA 1
ATOM 801 C C . HIS A 1 115 ? -2.121 -9.75 -14.359 1 98.06 115 HIS A C 1
ATOM 803 O O . HIS A 1 115 ? -2.451 -8.914 -13.516 1 98.06 115 HIS A O 1
ATOM 809 N N . PHE A 1 116 ? -2.07 -11.047 -14.18 1 98.19 116 PHE A N 1
ATOM 810 C CA . PHE A 1 116 ? -2.193 -11.641 -12.859 1 98.19 116 PHE A CA 1
ATOM 811 C C . PHE A 1 116 ? -0.836 -12.117 -12.352 1 98.19 116 PHE A C 1
ATOM 813 O O . PHE A 1 116 ? -0.262 -13.062 -12.891 1 98.19 116 PHE A O 1
ATOM 820 N N . ASP A 1 117 ? -0.319 -11.414 -11.398 1 96.81 117 ASP A N 1
ATOM 821 C CA . ASP A 1 117 ? 0.795 -11.984 -10.648 1 96.81 117 ASP A CA 1
ATOM 822 C C . ASP A 1 117 ? 0.295 -12.82 -9.469 1 96.81 117 ASP A C 1
ATOM 824 O O . ASP A 1 117 ? 0.108 -12.305 -8.367 1 96.81 117 ASP A O 1
ATOM 828 N N . LEU A 1 118 ? 0.208 -14.148 -9.703 1 96.94 118 LEU A N 1
ATOM 829 C CA . LEU A 1 118 ? -0.484 -15.055 -8.797 1 96.94 118 LEU A CA 1
ATOM 830 C C . LEU A 1 118 ? 0.421 -15.461 -7.637 1 96.94 118 LEU A C 1
ATOM 832 O O . LEU A 1 118 ? 1.646 -15.453 -7.77 1 96.94 118 LEU A O 1
ATOM 836 N N . SER A 1 119 ? -0.24 -15.805 -6.516 1 95.12 119 SER A N 1
ATOM 837 C CA . SER A 1 119 ? 0.524 -16.5 -5.488 1 95.12 119 SER A CA 1
ATOM 838 C C . SER A 1 119 ? 1.027 -17.859 -6 1 95.12 119 SER A C 1
ATOM 840 O O . SER A 1 119 ? 0.474 -18.406 -6.953 1 95.12 119 SER A O 1
ATOM 842 N N . GLY A 1 120 ? 2.082 -18.359 -5.32 1 94.31 120 GLY A N 1
ATOM 843 C CA . GLY A 1 120 ? 2.559 -19.688 -5.703 1 94.31 120 GLY A CA 1
ATOM 844 C C . GLY A 1 120 ? 1.483 -20.75 -5.633 1 94.31 120 GLY A C 1
ATOM 845 O O . GLY A 1 120 ? 1.398 -21.609 -6.508 1 94.31 120 GLY A O 1
ATOM 846 N N . LYS A 1 121 ? 0.69 -20.641 -4.621 1 95.19 121 LYS A N 1
ATOM 847 C CA . LYS A 1 121 ? -0.394 -21.594 -4.461 1 95.19 121 LYS A CA 1
ATOM 848 C C . LYS A 1 121 ? -1.398 -21.484 -5.605 1 95.19 121 LYS A C 1
ATOM 850 O O . LYS A 1 121 ? -1.783 -22.5 -6.199 1 95.19 121 LYS A O 1
ATOM 855 N N . ALA A 1 122 ? -1.793 -20.312 -5.945 1 97.5 122 ALA A N 1
ATOM 856 C CA . ALA A 1 122 ? -2.785 -20.109 -6.996 1 97.5 122 ALA A CA 1
ATOM 857 C C . ALA A 1 122 ? -2.238 -20.516 -8.359 1 97.5 122 ALA A C 1
ATOM 859 O O . ALA A 1 122 ? -2.943 -21.141 -9.156 1 97.5 122 ALA A O 1
ATOM 860 N N . PHE A 1 123 ? -1.02 -20.156 -8.648 1 97.56 123 PHE A N 1
ATOM 861 C CA . PHE A 1 123 ? -0.396 -20.516 -9.914 1 97.56 123 PHE A CA 1
ATOM 862 C C . PHE A 1 123 ? -0.304 -22.031 -10.062 1 97.56 123 PHE A C 1
ATOM 864 O O . PHE A 1 123 ? -0.627 -22.578 -11.117 1 97.56 123 PHE A O 1
ATOM 871 N N . GLY A 1 124 ? 0.115 -22.656 -9.016 1 97.38 124 GLY A N 1
ATOM 872 C CA . GLY A 1 124 ? 0.196 -24.109 -9.023 1 97.38 124 GLY A CA 1
ATOM 873 C C . GLY A 1 124 ? -1.149 -24.781 -9.227 1 97.38 124 GLY A C 1
ATOM 874 O O . GLY A 1 124 ? -1.229 -25.859 -9.828 1 97.38 124 GLY A O 1
ATOM 875 N N . ALA A 1 125 ? -2.195 -24.156 -8.758 1 97.88 125 ALA A N 1
ATOM 876 C CA . ALA A 1 125 ? -3.537 -24.734 -8.828 1 97.88 125 ALA A CA 1
ATOM 877 C C . ALA A 1 125 ? -4.059 -24.75 -10.258 1 97.88 125 ALA A C 1
ATOM 879 O O . ALA A 1 125 ? -5.047 -25.422 -10.562 1 97.88 125 ALA A O 1
ATOM 880 N N . LEU A 1 126 ? -3.385 -24.047 -11.141 1 98.56 126 LEU A N 1
ATOM 881 C CA . LEU A 1 126 ? -3.771 -24.031 -12.547 1 98.56 126 LEU A CA 1
ATOM 882 C C . LEU A 1 126 ? -3.307 -25.312 -13.242 1 98.56 126 LEU A C 1
ATOM 884 O O . LEU A 1 126 ? -3.742 -25.609 -14.359 1 98.56 126 LEU A O 1
ATOM 888 N N . ALA A 1 127 ? -2.453 -26.016 -12.586 1 98.44 127 ALA A N 1
ATOM 889 C CA . ALA A 1 127 ? -1.789 -27.156 -13.211 1 98.44 127 ALA A CA 1
ATOM 890 C C . ALA A 1 127 ? -2.609 -28.438 -13.039 1 98.44 127 ALA A C 1
ATOM 892 O O . ALA A 1 127 ? -3.441 -28.531 -12.133 1 98.44 127 ALA A O 1
ATOM 893 N N . LYS A 1 128 ? -2.396 -29.391 -13.945 1 98.06 128 LYS A N 1
ATOM 894 C CA . LYS A 1 128 ? -2.863 -30.75 -13.727 1 98.06 128 LYS A CA 1
ATOM 895 C C . LYS A 1 128 ? -2.309 -31.328 -12.422 1 98.06 128 LYS A C 1
ATOM 897 O O . LYS A 1 128 ? -1.258 -30.891 -11.945 1 98.06 128 LYS A O 1
ATOM 902 N N . PRO A 1 129 ? -3.131 -32.281 -11.875 1 96.69 129 PRO A N 1
ATOM 903 C CA . PRO A 1 129 ? -2.59 -32.906 -10.664 1 96.69 129 PRO A CA 1
ATOM 904 C C . PRO A 1 129 ? -1.145 -33.375 -10.844 1 96.69 129 PRO A C 1
ATOM 906 O O . PRO A 1 129 ? -0.816 -34.031 -11.828 1 96.69 129 PRO A O 1
ATOM 909 N N . GLY A 1 130 ? -0.269 -32.906 -9.93 1 97.06 130 GLY A N 1
ATOM 910 C CA . GLY A 1 130 ? 1.119 -33.344 -9.922 1 97.06 130 GLY A CA 1
ATOM 911 C C . GLY A 1 130 ? 2.01 -32.5 -10.812 1 97.06 130 GLY A C 1
ATOM 912 O O . GLY A 1 130 ? 3.223 -32.688 -10.875 1 97.06 130 GLY A O 1
ATOM 913 N N . GLN A 1 131 ? 1.457 -31.516 -11.461 1 97.56 131 GLN A N 1
ATOM 914 C CA . GLN A 1 131 ? 2.227 -30.766 -12.445 1 97.56 131 GLN A CA 1
ATOM 915 C C . GLN A 1 131 ? 2.461 -29.328 -11.984 1 97.56 131 GLN A C 1
ATOM 917 O O . GLN A 1 131 ? 2.867 -28.469 -12.773 1 97.56 131 GLN A O 1
ATOM 922 N N . ALA A 1 132 ? 2.188 -29.031 -10.734 1 96.5 132 ALA A N 1
ATOM 923 C CA . ALA A 1 132 ? 2.246 -27.656 -10.227 1 96.5 132 ALA A CA 1
ATOM 924 C C . ALA A 1 132 ? 3.643 -27.078 -10.406 1 96.5 132 ALA A C 1
ATOM 926 O O . ALA A 1 132 ? 3.791 -25.953 -10.891 1 96.5 132 ALA A O 1
ATOM 927 N N . ASP A 1 133 ? 4.672 -27.812 -10.07 1 94.62 133 ASP A N 1
ATOM 928 C CA . ASP A 1 133 ? 6.031 -27.281 -10.125 1 94.62 133 ASP A CA 1
ATOM 929 C C . ASP A 1 133 ? 6.508 -27.141 -11.57 1 94.62 133 ASP A C 1
ATOM 931 O O . ASP A 1 133 ? 7.27 -26.234 -11.898 1 94.62 133 ASP A O 1
ATOM 935 N N . ASN A 1 134 ? 6.094 -28.062 -12.391 1 95.88 134 ASN A N 1
ATOM 936 C CA . ASN A 1 134 ? 6.383 -27.906 -13.812 1 95.88 134 ASN A CA 1
ATOM 937 C C . ASN A 1 134 ? 5.809 -26.609 -14.367 1 95.88 134 ASN A C 1
ATOM 939 O O . ASN A 1 134 ? 6.477 -25.891 -15.125 1 95.88 134 ASN A O 1
ATOM 943 N N . LEU A 1 135 ? 4.594 -26.344 -13.945 1 96.94 135 LEU A N 1
ATOM 944 C CA . LEU A 1 135 ? 3.975 -25.109 -14.414 1 96.94 135 LEU A CA 1
ATOM 945 C C . LEU A 1 135 ? 4.684 -23.891 -13.828 1 96.94 135 LEU A C 1
ATOM 947 O O . LEU A 1 135 ? 4.941 -22.922 -14.547 1 96.94 135 LEU A O 1
ATOM 951 N N . ARG A 1 136 ? 4.98 -23.906 -12.539 1 94.38 136 ARG A N 1
ATOM 952 C CA . ARG A 1 136 ? 5.688 -22.797 -11.898 1 94.38 136 ARG A CA 1
ATOM 953 C C . ARG A 1 136 ? 7.027 -22.547 -12.578 1 94.38 136 ARG A C 1
ATOM 955 O O . ARG A 1 136 ? 7.465 -21.391 -12.695 1 94.38 136 ARG A O 1
ATOM 962 N N . ASN A 1 137 ? 7.633 -23.531 -13.109 1 93.38 137 ASN A N 1
ATOM 963 C CA . ASN A 1 137 ? 8.93 -23.391 -13.758 1 93.38 137 ASN A CA 1
ATOM 964 C C . ASN A 1 137 ? 8.812 -22.688 -15.102 1 93.38 137 ASN A C 1
ATOM 966 O O . ASN A 1 137 ? 9.789 -22.141 -15.609 1 93.38 137 ASN A O 1
ATOM 970 N N . VAL A 1 138 ? 7.664 -22.75 -15.664 1 93.25 138 VAL A N 1
ATOM 971 C CA . VAL A 1 138 ? 7.445 -22 -16.891 1 93.25 138 VAL A CA 1
ATOM 972 C C . VAL A 1 138 ? 7.512 -20.5 -16.594 1 93.25 138 VAL A C 1
ATOM 974 O O . VAL A 1 138 ? 8.062 -19.719 -17.375 1 93.25 138 VAL A O 1
ATOM 977 N N . GLY A 1 139 ? 6.891 -20.016 -15.469 1 89.62 139 GLY A N 1
ATOM 978 C CA . GLY A 1 139 ? 7.074 -18.672 -14.938 1 89.62 139 GLY A CA 1
ATOM 979 C C . GLY A 1 139 ? 6.055 -17.672 -15.469 1 89.62 139 GLY A C 1
ATOM 980 O O . GLY A 1 139 ? 5.398 -16.984 -14.688 1 89.62 139 GLY A O 1
ATOM 981 N N . ASN A 1 140 ? 6.09 -17.547 -16.797 1 93.62 140 ASN A N 1
ATOM 982 C CA . ASN A 1 140 ? 5.145 -16.656 -17.453 1 93.62 140 ASN A CA 1
ATOM 983 C C . ASN A 1 140 ? 4.266 -17.406 -18.453 1 93.62 140 ASN A C 1
ATOM 985 O O . ASN A 1 140 ? 4.77 -18.016 -19.391 1 93.62 140 ASN A O 1
ATOM 989 N N . ILE A 1 141 ? 2.912 -17.359 -18.234 1 97.19 141 ILE A N 1
ATOM 990 C CA . ILE A 1 141 ? 2.02 -18.125 -19.109 1 97.19 141 ILE A CA 1
ATOM 991 C C . ILE A 1 141 ? 0.857 -17.234 -19.547 1 97.19 141 ILE A C 1
ATOM 993 O O . ILE A 1 141 ? 0.532 -16.25 -18.891 1 97.19 141 ILE A O 1
ATOM 997 N N . LYS A 1 142 ? 0.31 -17.578 -20.688 1 97.38 142 LYS A N 1
ATOM 998 C CA . LYS A 1 142 ? -0.951 -16.984 -21.109 1 97.38 142 LYS A CA 1
ATOM 999 C C . LYS A 1 142 ? -2.133 -17.609 -20.375 1 97.38 142 LYS A C 1
ATOM 1001 O O . LYS A 1 142 ? -2.18 -18.828 -20.188 1 97.38 142 LYS A O 1
ATOM 1006 N N . VAL A 1 143 ? -3.051 -16.781 -19.969 1 98.44 143 VAL A N 1
ATOM 1007 C CA . VAL A 1 143 ? -4.242 -17.266 -19.266 1 98.44 143 VAL A CA 1
ATOM 1008 C C . VAL A 1 143 ? -5.484 -16.578 -19.828 1 98.44 143 VAL A C 1
ATOM 1010 O O . VAL A 1 143 ? -5.375 -15.672 -20.672 1 98.44 143 VAL A O 1
ATOM 1013 N N . GLN A 1 144 ? -6.566 -17.109 -19.469 1 98.38 144 GLN A N 1
ATOM 1014 C CA . GLN A 1 144 ? -7.867 -16.469 -19.641 1 98.38 144 GLN A CA 1
ATOM 1015 C C . GLN A 1 144 ? -8.523 -16.188 -18.297 1 98.38 144 GLN A C 1
ATOM 1017 O O . GLN A 1 144 ? -8.281 -16.891 -17.312 1 98.38 144 GLN A O 1
ATOM 1022 N N . TYR A 1 145 ? -9.32 -15.164 -18.266 1 98.44 145 TYR A N 1
ATOM 1023 C CA . TYR A 1 145 ? -9.922 -14.812 -16.984 1 98.44 145 TYR A CA 1
ATOM 1024 C C . TYR A 1 145 ? -11.336 -14.273 -17.172 1 98.44 145 TYR A C 1
ATOM 1026 O O . TYR A 1 145 ? -11.711 -13.867 -18.266 1 98.44 145 TYR A O 1
ATOM 1034 N N . ASN A 1 146 ? -12.078 -14.391 -16.016 1 97.5 146 ASN A N 1
ATOM 1035 C CA . ASN A 1 146 ? -13.391 -13.766 -15.867 1 97.5 146 ASN A CA 1
ATOM 1036 C C . ASN A 1 146 ? -13.57 -13.172 -14.477 1 97.5 146 ASN A C 1
ATOM 1038 O O . ASN A 1 146 ? -13.141 -13.758 -13.484 1 97.5 146 ASN A O 1
ATOM 1042 N N . ARG A 1 147 ? -14.266 -11.977 -14.547 1 97 147 ARG A N 1
ATOM 1043 C CA . ARG A 1 147 ? -14.688 -11.43 -13.266 1 97 147 ARG A CA 1
ATOM 1044 C C . ARG A 1 147 ? -15.859 -12.219 -12.688 1 97 147 ARG A C 1
ATOM 1046 O O . ARG A 1 147 ? -16.828 -12.516 -13.398 1 97 147 ARG A O 1
ATOM 1053 N N . VAL A 1 148 ? -15.789 -12.68 -11.422 1 97.69 148 VAL A N 1
ATOM 1054 C CA . VAL A 1 148 ? -16.828 -13.469 -10.789 1 97.69 148 VAL A CA 1
ATOM 1055 C C . VAL A 1 148 ? -17.188 -12.859 -9.43 1 97.69 148 VAL A C 1
ATOM 1057 O O . VAL A 1 148 ? -16.406 -12.094 -8.859 1 97.69 148 VAL A O 1
ATOM 1060 N N . PRO A 1 149 ? -18.438 -13.094 -8.945 1 96.69 149 PRO A N 1
ATOM 1061 C CA . PRO A 1 149 ? -18.734 -12.648 -7.586 1 96.69 149 PRO A CA 1
ATOM 1062 C C . PRO A 1 149 ? -17.906 -13.359 -6.523 1 96.69 149 PRO A C 1
ATOM 1064 O O . PRO A 1 149 ? -17.609 -14.547 -6.664 1 96.69 149 PRO A O 1
ATOM 1067 N N . CYS A 1 150 ? -17.5 -12.625 -5.516 1 96.94 150 CYS A N 1
ATOM 1068 C CA . CYS A 1 150 ? -16.906 -13.227 -4.324 1 96.94 150 CYS A CA 1
ATOM 1069 C C . CYS A 1 150 ? -17.984 -13.82 -3.42 1 96.94 150 CYS A C 1
ATOM 1071 O O . CYS A 1 150 ? -19.109 -13.328 -3.389 1 96.94 150 CYS A O 1
ATOM 1073 N N . HIS A 1 151 ? -17.641 -14.844 -2.689 1 94.88 151 HIS A N 1
ATOM 1074 C CA . HIS A 1 151 ? -18.547 -15.445 -1.724 1 94.88 151 HIS A CA 1
ATOM 1075 C C . HIS A 1 151 ? -17.891 -15.602 -0.36 1 94.88 151 HIS A C 1
ATOM 1077 O O . HIS A 1 151 ? -17.172 -16.578 -0.122 1 94.88 151 HIS A O 1
ATOM 1083 N N . TRP A 1 152 ? -18.141 -14.625 0.45 1 94.69 152 TRP A N 1
ATOM 1084 C CA . TRP A 1 152 ? -17.609 -14.633 1.813 1 94.69 152 TRP A CA 1
ATOM 1085 C C . TRP A 1 152 ? -18.75 -14.695 2.83 1 94.69 152 TRP A C 1
ATOM 1087 O O . TRP A 1 152 ? -19.922 -14.516 2.475 1 94.69 152 TRP A O 1
ATOM 1097 N N . ARG A 1 153 ? -18.547 -14.953 4.109 1 89.56 153 ARG A N 1
ATOM 1098 C CA . ARG A 1 153 ? -19.562 -15.094 5.137 1 89.56 153 ARG A CA 1
ATOM 1099 C C . ARG A 1 153 ? -19.875 -13.742 5.781 1 89.56 153 ARG A C 1
ATOM 1101 O O . ARG A 1 153 ? -20.891 -13.602 6.477 1 89.56 153 ARG A O 1
ATOM 1108 N N . GLY A 1 154 ? -19.172 -12.75 5.434 1 92 154 GLY A N 1
ATOM 1109 C CA . GLY A 1 154 ? -19.344 -11.422 5.988 1 92 154 GLY A CA 1
ATOM 1110 C C . GLY A 1 154 ? -18.266 -10.445 5.57 1 92 154 GLY A C 1
ATOM 1111 O O . GLY A 1 154 ? -17.391 -10.781 4.762 1 92 154 GLY A O 1
ATOM 1112 N N . VAL A 1 155 ? -18.516 -9.219 6.176 1 96.62 155 VAL A N 1
ATOM 1113 C CA . VAL A 1 155 ? -17.531 -8.18 5.93 1 96.62 155 VAL A CA 1
ATOM 1114 C C . VAL A 1 155 ? -16.797 -7.832 7.23 1 96.62 155 VAL A C 1
ATOM 1116 O O . VAL A 1 155 ? -17.422 -7.742 8.289 1 96.62 155 VAL A O 1
ATOM 1119 N N . ALA A 1 156 ? -15.5 -7.719 7.129 1 97.25 156 ALA A N 1
ATOM 1120 C CA . ALA A 1 156 ? -14.695 -7.293 8.273 1 97.25 156 ALA A CA 1
ATOM 1121 C C . ALA A 1 156 ? -14.258 -5.836 8.125 1 97.25 156 ALA A C 1
ATOM 1123 O O . ALA A 1 156 ? -13.875 -5.402 7.039 1 97.25 156 ALA A O 1
ATOM 1124 N N . PHE A 1 157 ? -14.43 -5.117 9.234 1 98.12 157 PHE A N 1
ATOM 1125 C CA . PHE A 1 157 ? -14 -3.727 9.352 1 98.12 157 PHE A CA 1
ATOM 1126 C C . PHE A 1 157 ? -12.914 -3.58 10.414 1 98.12 157 PHE A C 1
ATOM 1128 O O . PHE A 1 157 ? -13.211 -3.51 11.602 1 98.12 157 PHE A O 1
ATOM 1135 N N . ARG A 1 158 ? -11.648 -3.49 9.984 1 96.62 158 ARG A N 1
ATOM 1136 C CA . ARG A 1 158 ? -10.555 -3.336 10.93 1 96.62 158 ARG A CA 1
ATOM 1137 C C . ARG A 1 158 ? -10.203 -1.866 11.133 1 96.62 158 ARG A C 1
ATOM 1139 O O . ARG A 1 158 ? -9.695 -1.215 10.211 1 96.62 158 ARG A O 1
ATOM 1146 N N . VAL A 1 159 ? -10.469 -1.409 12.312 1 96.5 159 VAL A N 1
ATOM 1147 C CA . VAL A 1 159 ? -10.141 -0.023 12.633 1 96.5 159 VAL A CA 1
ATOM 1148 C C . VAL A 1 159 ? -8.625 0.142 12.742 1 96.5 159 VAL A C 1
ATOM 1150 O O . VAL A 1 159 ? -7.973 -0.579 13.5 1 96.5 159 VAL A O 1
ATOM 1153 N N . ASP A 1 160 ? -8.148 1.056 11.922 1 92.81 160 ASP A N 1
ATOM 1154 C CA . ASP A 1 160 ? -6.719 1.324 11.906 1 92.81 160 ASP A CA 1
ATOM 1155 C C . ASP A 1 160 ? -6.227 1.759 13.289 1 92.81 160 ASP A C 1
ATOM 1157 O O . ASP A 1 160 ? -6.906 2.51 13.984 1 92.81 160 ASP A O 1
ATOM 1161 N N . ALA A 1 161 ? -4.957 1.428 13.633 1 88.44 161 ALA A N 1
ATOM 1162 C CA . ALA A 1 161 ? -4.391 1.706 14.953 1 88.44 161 ALA A CA 1
ATOM 1163 C C . ALA A 1 161 ? -4.215 3.207 15.172 1 88.44 161 ALA A C 1
ATOM 1165 O O . ALA A 1 161 ? -4.129 3.67 16.312 1 88.44 161 ALA A O 1
ATOM 1166 N N . GLY A 1 162 ? -4.137 3.951 14.094 1 84.88 162 GLY A N 1
ATOM 1167 C CA . GLY A 1 162 ? -3.984 5.395 14.195 1 84.88 162 GLY A CA 1
ATOM 1168 C C . GLY A 1 162 ? -5.301 6.125 14.383 1 84.88 162 GLY A C 1
ATOM 1169 O O . GLY A 1 162 ? -5.324 7.344 14.562 1 84.88 162 GLY A O 1
ATOM 1170 N N . SER A 1 163 ? -6.363 5.359 14.312 1 92 163 SER A N 1
ATOM 1171 C CA . SER A 1 163 ? -7.664 5.98 14.531 1 92 163 SER A CA 1
ATOM 1172 C C . SER A 1 163 ? -7.777 6.559 15.938 1 92 163 SER A C 1
ATOM 1174 O O . SER A 1 163 ? -7.098 6.098 16.859 1 92 163 SER A O 1
ATOM 1176 N N . ASN A 1 164 ? -8.57 7.57 16.031 1 90.25 164 ASN A N 1
ATOM 1177 C CA . ASN A 1 164 ? -8.82 8.273 17.281 1 90.25 164 ASN A CA 1
ATOM 1178 C C . ASN A 1 164 ? -10.219 8.883 17.312 1 90.25 164 ASN A C 1
ATOM 1180 O O . ASN A 1 164 ? -10.992 8.719 16.375 1 90.25 164 ASN A O 1
ATOM 1184 N N . PRO A 1 165 ? -10.602 9.578 18.391 1 91.88 165 PRO A N 1
ATOM 1185 C CA . PRO A 1 165 ? -11.992 10.031 18.531 1 91.88 165 PRO A CA 1
ATOM 1186 C C . PRO A 1 165 ? -12.422 10.977 17.406 1 91.88 165 PRO A C 1
ATOM 1188 O O . PRO A 1 165 ? -13.617 11.164 17.188 1 91.88 165 PRO A O 1
ATOM 1191 N N . ASN A 1 166 ? -11.469 11.562 16.703 1 90.81 166 ASN A N 1
ATOM 1192 C CA . ASN A 1 166 ? -11.812 12.539 15.68 1 90.81 166 ASN A CA 1
ATOM 1193 C C . ASN A 1 166 ? -11.445 12.055 14.281 1 90.81 166 ASN A C 1
ATOM 1195 O O . ASN A 1 166 ? -11.555 12.797 13.312 1 90.81 166 ASN A O 1
ATOM 1199 N N . TYR A 1 167 ? -10.93 10.906 14.25 1 93.06 167 TYR A N 1
ATOM 1200 C CA . TYR A 1 167 ? -10.43 10.336 13.008 1 93.06 167 TYR A CA 1
ATOM 1201 C C . TYR A 1 167 ? -10.648 8.828 12.961 1 93.06 167 TYR A C 1
ATOM 1203 O O . TYR A 1 167 ? -10.234 8.109 13.875 1 93.06 167 TYR A O 1
ATOM 1211 N N . LEU A 1 168 ? -11.234 8.383 11.805 1 95.62 168 LEU A N 1
ATOM 1212 C CA . LEU A 1 168 ? -11.484 6.957 11.633 1 95.62 168 LEU A CA 1
ATOM 1213 C C . LEU A 1 168 ? -10.898 6.461 10.32 1 95.62 168 LEU A C 1
ATOM 1215 O O . LEU A 1 168 ? -11.156 7.035 9.258 1 95.62 168 LEU A O 1
ATOM 1219 N N . ALA A 1 169 ? -10.047 5.508 10.375 1 95 169 ALA A N 1
ATOM 1220 C CA . ALA A 1 169 ? -9.594 4.734 9.219 1 95 169 ALA A CA 1
ATOM 1221 C C . ALA A 1 169 ? -9.93 3.254 9.391 1 95 169 ALA A C 1
ATOM 1223 O O . ALA A 1 169 ? -9.734 2.689 10.469 1 95 169 ALA A O 1
ATOM 1224 N N . VAL A 1 170 ? -10.461 2.68 8.297 1 96.94 170 VAL A N 1
ATOM 1225 C CA . VAL A 1 170 ? -10.93 1.303 8.398 1 96.94 170 VAL A CA 1
ATOM 1226 C C . VAL A 1 170 ? -10.453 0.5 7.191 1 96.94 170 VAL A C 1
ATOM 1228 O O . VAL A 1 170 ? -10.633 0.921 6.047 1 96.94 170 VAL A O 1
ATOM 1231 N N . LEU A 1 171 ? -9.773 -0.592 7.48 1 95.94 171 LEU A N 1
ATOM 1232 C CA . LEU A 1 171 ? -9.523 -1.601 6.457 1 95.94 171 LEU A CA 1
ATOM 1233 C C . LEU A 1 171 ? -10.75 -2.482 6.25 1 95.94 171 LEU A C 1
ATOM 1235 O O . LEU A 1 171 ? -11.258 -3.078 7.203 1 95.94 171 LEU A O 1
ATOM 1239 N N . ILE A 1 172 ? -11.227 -2.555 5.043 1 97.62 172 ILE A N 1
ATOM 1240 C CA . ILE A 1 172 ? -12.43 -3.309 4.734 1 97.62 172 ILE A CA 1
ATOM 1241 C C . ILE A 1 172 ? -12.07 -4.574 3.963 1 97.62 172 ILE A C 1
ATOM 1243 O O . ILE A 1 172 ? -11.422 -4.508 2.914 1 97.62 172 ILE A O 1
ATOM 1247 N N . GLU A 1 173 ? -12.484 -5.746 4.539 1 95.81 173 GLU A N 1
ATOM 1248 C CA . GLU A 1 173 ? -12.156 -7.047 3.963 1 95.81 173 GLU A CA 1
ATOM 1249 C C . GLU A 1 173 ? -13.406 -7.91 3.805 1 95.81 173 GLU A C 1
ATOM 1251 O O . GLU A 1 173 ? -14.367 -7.773 4.57 1 95.81 173 GLU A O 1
ATOM 1256 N N . TYR A 1 174 ? -13.414 -8.766 2.756 1 95.31 174 TYR A N 1
ATOM 1257 C CA . TYR A 1 174 ? -14.359 -9.859 2.598 1 95.31 174 TYR A CA 1
ATOM 1258 C C . TYR A 1 174 ? -15.734 -9.344 2.209 1 95.31 174 TYR A C 1
ATOM 1260 O O . TYR A 1 174 ? -16.75 -9.805 2.734 1 95.31 174 TYR A O 1
ATOM 1268 N N . GLU A 1 175 ? -15.797 -8.367 1.418 1 93.5 175 GLU A N 1
ATOM 1269 C CA . GLU A 1 175 ? -17.078 -7.984 0.829 1 93.5 175 GLU A CA 1
ATOM 1270 C C . GLU A 1 175 ? -17.5 -8.961 -0.268 1 93.5 175 GLU A C 1
ATOM 1272 O O . GLU A 1 175 ? -16.812 -9.07 -1.294 1 93.5 175 GLU A O 1
ATOM 1277 N N . SER A 1 176 ? -18.625 -9.594 -0.06 1 94.5 176 SER A N 1
ATOM 1278 C CA . SER A 1 176 ? -19.109 -10.508 -1.081 1 94.5 176 SER A CA 1
ATOM 1279 C C . SER A 1 176 ? -19.703 -9.75 -2.266 1 94.5 176 SER A C 1
ATOM 1281 O O . SER A 1 176 ? -19.938 -8.547 -2.182 1 94.5 176 SER A O 1
ATOM 1283 N N . GLY A 1 177 ? -19.953 -10.508 -3.35 1 95.12 177 GLY A N 1
ATOM 1284 C CA . GLY A 1 177 ? -20.391 -9.883 -4.586 1 95.12 177 GLY A CA 1
ATOM 1285 C C . GLY A 1 177 ? -19.234 -9.383 -5.441 1 95.12 177 GLY A C 1
ATOM 1286 O O . GLY A 1 177 ? -18.328 -10.148 -5.766 1 95.12 177 GLY A O 1
ATOM 1287 N N . ASP A 1 178 ? -19.188 -8.117 -5.676 1 95.25 178 ASP A N 1
ATOM 1288 C CA . ASP A 1 178 ? -18.141 -7.57 -6.531 1 95.25 178 ASP A CA 1
ATOM 1289 C C . ASP A 1 178 ? -16.797 -7.574 -5.816 1 95.25 178 ASP A C 1
ATOM 1291 O O . ASP A 1 178 ? -15.742 -7.641 -6.457 1 95.25 178 ASP A O 1
ATOM 1295 N N . GLY A 1 179 ? -16.844 -7.438 -4.535 1 96.69 179 GLY A N 1
ATOM 1296 C CA . GLY A 1 179 ? -15.656 -7.5 -3.707 1 96.69 179 GLY A CA 1
ATOM 1297 C C . GLY A 1 179 ? -14.867 -6.203 -3.695 1 96.69 179 GLY A C 1
ATOM 1298 O O . GLY A 1 179 ? -14.172 -5.902 -2.723 1 96.69 179 GLY A O 1
ATOM 1299 N N . ASP A 1 180 ? -14.914 -5.422 -4.805 1 97.38 180 ASP A N 1
ATOM 1300 C CA . ASP A 1 180 ? -14.164 -4.172 -4.895 1 97.38 180 ASP A CA 1
ATOM 1301 C C . ASP A 1 180 ? -14.922 -3.025 -4.23 1 97.38 180 ASP A C 1
ATOM 1303 O O . ASP A 1 180 ? -16.094 -3.174 -3.877 1 97.38 180 ASP A O 1
ATOM 1307 N N . LEU A 1 181 ? -14.227 -1.933 -3.926 1 96.5 181 LEU A N 1
ATOM 1308 C CA . LEU A 1 181 ? -14.805 -0.774 -3.254 1 96.5 181 LEU A CA 1
ATOM 1309 C C . LEU A 1 181 ? -14.641 0.483 -4.102 1 96.5 181 LEU A C 1
ATOM 1311 O O . LEU A 1 181 ? -13.547 1.038 -4.195 1 96.5 181 LEU A O 1
ATOM 1315 N N . GLN A 1 182 ? -15.766 0.948 -4.625 1 96.06 182 GLN A N 1
ATOM 1316 C CA . GLN A 1 182 ? -15.719 2.184 -5.398 1 96.06 182 GLN A CA 1
ATOM 1317 C C . GLN A 1 182 ? -15.961 3.4 -4.508 1 96.06 182 GLN A C 1
ATOM 1319 O O . GLN A 1 182 ? -15.391 4.469 -4.742 1 96.06 182 GLN A O 1
ATOM 1324 N N . ALA A 1 183 ? -16.812 3.197 -3.52 1 96.81 183 ALA A N 1
ATOM 1325 C CA . ALA A 1 183 ? -17.094 4.254 -2.551 1 96.81 183 ALA A CA 1
ATOM 1326 C C . ALA A 1 183 ? -17.453 3.67 -1.189 1 96.81 183 ALA A C 1
ATOM 1328 O O . ALA A 1 183 ? -17.984 2.555 -1.104 1 96.81 183 ALA A O 1
ATOM 1329 N N . VAL A 1 184 ? -17.141 4.41 -0.16 1 97.94 184 VAL A N 1
ATOM 1330 C CA . VAL A 1 184 ? -17.484 4.086 1.218 1 97.94 184 VAL A CA 1
ATOM 1331 C C . VAL A 1 184 ? -18.094 5.312 1.902 1 97.94 184 VAL A C 1
ATOM 1333 O O . VAL A 1 184 ? -17.578 6.426 1.743 1 97.94 184 VAL A O 1
ATOM 1336 N N . GLU A 1 185 ? -19.188 5.098 2.604 1 98.69 185 GLU A N 1
ATOM 1337 C CA . GLU A 1 185 ? -19.812 6.18 3.357 1 98.69 185 GLU A CA 1
ATOM 1338 C C . GLU A 1 185 ? -19.984 5.797 4.824 1 98.69 185 GLU A C 1
ATOM 1340 O O . GLU A 1 185 ? -20.156 4.621 5.152 1 98.69 185 GLU A O 1
ATOM 1345 N N . LEU A 1 186 ? -19.891 6.773 5.633 1 98.69 186 LEU A N 1
ATOM 1346 C CA . LEU A 1 186 ? -20.031 6.629 7.078 1 98.69 186 LEU A CA 1
ATOM 1347 C C . LEU A 1 186 ? -21.266 7.352 7.586 1 98.69 186 LEU A C 1
ATOM 1349 O O . LEU A 1 186 ? -21.562 8.469 7.148 1 98.69 186 LEU A O 1
ATOM 1353 N N . GLN A 1 187 ? -22 6.711 8.445 1 98.75 187 GLN A N 1
ATOM 1354 C CA . GLN A 1 187 ? -23.125 7.344 9.148 1 98.75 187 GLN A CA 1
ATOM 1355 C C . GLN A 1 187 ? -22.938 7.25 10.664 1 98.75 187 GLN A C 1
ATOM 1357 O O . GLN A 1 187 ? -22.922 6.152 11.219 1 98.75 187 GLN A O 1
ATOM 1362 N N . GLN A 1 188 ? -22.797 8.414 11.258 1 98.38 188 GLN A N 1
ATOM 1363 C CA . GLN A 1 188 ? -22.734 8.492 12.711 1 98.38 188 GLN A CA 1
ATOM 1364 C C . GLN A 1 188 ? -24.125 8.359 13.32 1 98.38 188 GLN A C 1
ATOM 1366 O O . GLN A 1 188 ? -25.141 8.484 12.625 1 98.38 188 GLN A O 1
ATOM 1371 N N . ARG A 1 189 ? -24.078 8.07 14.586 1 97.69 189 ARG A N 1
ATOM 1372 C CA . ARG A 1 189 ? -25.344 7.996 15.297 1 97.69 189 ARG A CA 1
ATOM 1373 C C . ARG A 1 189 ? -26.172 9.258 15.07 1 97.69 189 ARG A C 1
ATOM 1375 O O . ARG A 1 189 ? -25.734 10.367 15.375 1 97.69 189 ARG A O 1
ATOM 1382 N N . GLY A 1 190 ? -27.344 9.039 14.508 1 95.31 190 GLY A N 1
ATOM 1383 C CA . GLY A 1 190 ? -28.266 10.148 14.289 1 95.31 190 GLY A CA 1
ATOM 1384 C C . GLY A 1 190 ? -27.828 11.07 13.164 1 95.31 190 GLY A C 1
ATOM 1385 O O . GLY A 1 190 ? -28.406 12.141 12.977 1 95.31 190 GLY A O 1
ATOM 1386 N N . GLY A 1 191 ? -26.828 10.727 12.43 1 97.06 191 GLY A N 1
ATOM 1387 C CA . GLY A 1 191 ? -26.281 11.617 11.414 1 97.06 191 GLY A CA 1
ATOM 1388 C C . GLY A 1 191 ? -26.641 11.188 10 1 97.06 191 GLY A C 1
ATOM 1389 O O . GLY A 1 191 ? -27.328 10.188 9.805 1 97.06 191 GLY A O 1
ATOM 1390 N N . ARG A 1 192 ? -26.219 11.953 9.078 1 97.75 192 ARG A N 1
ATOM 1391 C CA . ARG A 1 192 ? -26.375 11.656 7.66 1 97.75 192 ARG A CA 1
ATOM 1392 C C . ARG A 1 192 ? -25.188 10.852 7.137 1 97.75 192 ARG A C 1
ATOM 1394 O O . ARG A 1 192 ? -24.172 10.719 7.824 1 97.75 192 ARG A O 1
ATOM 1401 N N . TRP A 1 193 ? -25.438 10.219 5.992 1 98.44 193 TRP A N 1
ATOM 1402 C CA . TRP A 1 193 ? -24.328 9.562 5.312 1 98.44 193 TRP A CA 1
ATOM 1403 C C . TRP A 1 193 ? -23.328 10.586 4.789 1 98.44 193 TRP A C 1
ATOM 1405 O O . TRP A 1 193 ? -23.703 11.578 4.164 1 98.44 193 TRP A O 1
ATOM 1415 N N . VAL A 1 194 ? -22.047 10.367 5.059 1 97.56 194 VAL A N 1
ATOM 1416 C CA . VAL A 1 194 ? -20.984 11.211 4.547 1 97.56 194 VAL A CA 1
ATOM 1417 C C . VAL A 1 194 ? -19.922 10.352 3.861 1 97.56 194 VAL A C 1
ATOM 1419 O O . VAL A 1 194 ? -19.656 9.227 4.289 1 97.56 194 VAL A O 1
ATOM 1422 N N . PRO A 1 195 ? -19.344 10.859 2.76 1 96.62 195 PRO A N 1
ATOM 1423 C CA . PRO A 1 195 ? -18.328 10.062 2.064 1 96.62 195 PRO A CA 1
ATOM 1424 C C . PRO A 1 195 ? -17.031 9.938 2.859 1 96.62 195 PRO A C 1
ATOM 1426 O O . PRO A 1 195 ? -16.562 10.922 3.443 1 96.62 195 PRO A O 1
ATOM 1429 N N . MET A 1 196 ? -16.578 8.711 2.967 1 96.62 196 MET A N 1
ATOM 1430 C CA . MET A 1 196 ? -15.188 8.5 3.365 1 96.62 196 MET A CA 1
ATOM 1431 C C . MET A 1 196 ? -14.25 8.68 2.176 1 96.62 196 MET A C 1
ATOM 1433 O O . MET A 1 196 ? -14.695 8.688 1.026 1 96.62 196 MET A O 1
ATOM 1437 N N . GLN A 1 197 ? -12.977 8.891 2.51 1 92.38 197 GLN A N 1
ATOM 1438 C CA . GLN A 1 197 ? -11.945 9 1.484 1 92.38 197 GLN A CA 1
ATOM 1439 C C . GLN A 1 197 ? -11.062 7.758 1.468 1 92.38 197 GLN A C 1
ATOM 1441 O O . GLN A 1 197 ? -10.688 7.242 2.523 1 92.38 197 GLN A O 1
ATOM 1446 N N . GLN A 1 198 ? -10.766 7.332 0.244 1 91.69 198 GLN A N 1
ATOM 1447 C CA . GLN A 1 198 ? -9.781 6.262 0.159 1 91.69 198 GLN A CA 1
ATOM 1448 C C . GLN A 1 198 ? -8.414 6.727 0.654 1 91.69 198 GLN A C 1
ATOM 1450 O O . GLN A 1 198 ? -7.902 7.75 0.198 1 91.69 198 GLN A O 1
ATOM 1455 N N . SER A 1 199 ? -7.938 6.016 1.641 1 89.25 199 SER A N 1
ATOM 1456 C CA . SER A 1 199 ? -6.59 6.305 2.117 1 89.25 199 SER A CA 1
ATOM 1457 C C . SER A 1 199 ? -5.539 5.605 1.26 1 89.25 199 SER A C 1
ATOM 1459 O O . SER A 1 199 ? -4.73 6.266 0.604 1 89.25 199 SER A O 1
ATOM 1461 N N . TRP A 1 200 ? -5.562 4.352 1.27 1 87.88 200 TRP A N 1
ATOM 1462 C CA . TRP A 1 200 ? -4.738 3.469 0.449 1 87.88 200 TRP A CA 1
ATOM 1463 C C . TRP A 1 200 ? -5.309 2.055 0.428 1 87.88 200 TRP A C 1
ATOM 1465 O O . TRP A 1 200 ? -5.945 1.62 1.392 1 87.88 200 TRP A O 1
ATOM 1475 N N . GLY A 1 201 ? -5.078 1.364 -0.753 1 91.75 201 GLY A N 1
ATOM 1476 C CA . GLY A 1 201 ? -5.641 0.025 -0.829 1 91.75 201 GLY A CA 1
ATOM 1477 C C . GLY A 1 201 ? -7.113 -0.024 -0.467 1 91.75 201 GLY A C 1
ATOM 1478 O O . GLY A 1 201 ? -7.914 0.76 -0.984 1 91.75 201 GLY A O 1
ATOM 1479 N N . ALA A 1 202 ? -7.387 -0.962 0.486 1 95.56 202 ALA A N 1
ATOM 1480 C CA . ALA A 1 202 ? -8.773 -1.134 0.922 1 95.56 202 ALA A CA 1
ATOM 1481 C C . ALA A 1 202 ? -9.031 -0.386 2.227 1 95.56 202 ALA A C 1
ATOM 1483 O O . ALA A 1 202 ? -9.977 -0.702 2.953 1 95.56 202 ALA A O 1
ATOM 1484 N N . VAL A 1 203 ? -8.141 0.563 2.523 1 94.44 203 VAL A N 1
ATOM 1485 C CA . VAL A 1 203 ? -8.305 1.385 3.717 1 94.44 203 VAL A CA 1
ATOM 1486 C C . VAL A 1 203 ? -9 2.697 3.354 1 94.44 203 VAL A C 1
ATOM 1488 O O . VAL A 1 203 ? -8.562 3.402 2.441 1 94.44 203 VAL A O 1
ATOM 1491 N N . TRP A 1 204 ? -10.039 2.988 4.055 1 95.69 204 TRP A N 1
ATOM 1492 C CA . TRP A 1 204 ? -10.812 4.215 3.861 1 95.69 204 TRP A CA 1
ATOM 1493 C C . TRP A 1 204 ? -10.852 5.035 5.145 1 95.69 204 TRP A C 1
ATOM 1495 O O . TRP A 1 204 ? -10.984 4.48 6.238 1 95.69 204 TRP A O 1
ATOM 1505 N N . LYS A 1 205 ? -10.781 6.336 4.977 1 94.44 205 LYS A N 1
ATOM 1506 C CA . LYS A 1 205 ? -10.617 7.184 6.156 1 94.44 205 LYS A CA 1
ATOM 1507 C C . LYS A 1 205 ? -11.672 8.289 6.184 1 94.44 205 LYS A C 1
ATOM 1509 O O . LYS A 1 205 ? -12.266 8.617 5.152 1 94.44 205 LYS A O 1
ATOM 1514 N N . TYR A 1 206 ? -11.953 8.805 7.402 1 94.31 206 TYR A N 1
ATOM 1515 C CA . TYR A 1 206 ? -12.852 9.93 7.66 1 94.31 206 TYR A CA 1
ATOM 1516 C C . TYR A 1 206 ? -12.297 10.828 8.758 1 94.31 206 TYR A C 1
ATOM 1518 O O . TYR A 1 206 ? -12.164 10.406 9.906 1 94.31 206 TYR A O 1
ATOM 1526 N N . GLN A 1 207 ? -11.977 12.062 8.312 1 89 207 GLN A N 1
ATOM 1527 C CA . GLN A 1 207 ? -11.586 13.102 9.266 1 89 207 GLN A CA 1
ATOM 1528 C C . GLN A 1 207 ? -12.805 13.859 9.789 1 89 207 GLN A C 1
ATOM 1530 O O . GLN A 1 207 ? -13.344 14.727 9.102 1 89 207 GLN A O 1
ATOM 1535 N N . ALA A 1 208 ? -13.266 13.688 10.977 1 87.88 208 ALA A N 1
ATOM 1536 C CA . ALA A 1 208 ? -14.516 14.234 11.492 1 87.88 208 ALA A CA 1
ATOM 1537 C C . ALA A 1 208 ? -14.328 15.664 11.992 1 87.88 208 ALA A C 1
ATOM 1539 O O . ALA A 1 208 ? -15.281 16.453 12.016 1 87.88 208 ALA A O 1
ATOM 1540 N N . GLY A 1 209 ? -13.188 16.078 12.367 1 79.12 209 GLY A N 1
ATOM 1541 C CA . GLY A 1 209 ? -12.961 17.375 12.969 1 79.12 209 GLY A CA 1
ATOM 1542 C C . GLY A 1 209 ? -13.508 17.484 14.383 1 79.12 209 GLY A C 1
ATOM 1543 O O . GLY A 1 209 ? -13.141 18.391 15.125 1 79.12 209 GLY A O 1
ATOM 1544 N N . SER A 1 210 ? -14.523 16.703 14.688 1 88 210 SER A N 1
ATOM 1545 C CA . SER A 1 210 ? -15.062 16.562 16.031 1 88 210 SER A CA 1
ATOM 1546 C C . SER A 1 210 ? -15.18 15.094 16.438 1 88 210 SER A C 1
ATOM 1548 O O . SER A 1 210 ? -14.891 14.203 15.633 1 88 210 SER A O 1
ATOM 1550 N N . THR A 1 211 ? -15.539 14.906 17.688 1 93.62 211 THR A N 1
ATOM 1551 C CA . THR A 1 211 ? -15.633 13.539 18.188 1 93.62 211 THR A CA 1
ATOM 1552 C C . THR A 1 211 ? -16.672 12.75 17.391 1 93.62 211 THR A C 1
ATOM 1554 O O . THR A 1 211 ? -17.812 13.188 17.234 1 93.62 211 THR A O 1
ATOM 1557 N N . LEU A 1 212 ? -16.281 11.617 16.922 1 97 212 LEU A N 1
ATOM 1558 C CA . LEU A 1 212 ? -17.156 10.711 16.203 1 97 212 LEU A CA 1
ATOM 1559 C C . LEU A 1 212 ? -18.25 10.172 17.109 1 97 212 LEU A C 1
ATOM 1561 O O . LEU A 1 212 ? -17.984 9.789 18.25 1 97 212 LEU A O 1
ATOM 1565 N N . GLN A 1 213 ? -19.453 10.164 16.594 1 98.06 213 GLN A N 1
ATOM 1566 C CA . GLN A 1 213 ? -20.594 9.711 17.375 1 98.06 213 GLN A CA 1
ATOM 1567 C C . GLN A 1 213 ? -20.969 8.273 17.031 1 98.06 213 GLN A C 1
ATOM 1569 O O . GLN A 1 213 ? -21.656 8.039 16.031 1 98.06 213 GLN A O 1
ATOM 1574 N N . ALA A 1 214 ? -20.531 7.371 17.797 1 97.88 214 ALA A N 1
ATOM 1575 C CA . ALA A 1 214 ? -20.875 5.961 17.625 1 97.88 214 ALA A CA 1
ATOM 1576 C C . ALA A 1 214 ? -22.219 5.641 18.281 1 97.88 214 ALA A C 1
ATOM 1578 O O . ALA A 1 214 ? -22.688 6.375 19.141 1 97.88 214 ALA A O 1
ATOM 1579 N N . PRO A 1 215 ? -22.953 4.465 17.969 1 98.31 215 PRO A N 1
ATOM 1580 C CA . PRO A 1 215 ? -22.516 3.514 16.953 1 98.31 215 PRO A CA 1
ATOM 1581 C C . PRO A 1 215 ? -22.594 4.094 15.539 1 98.31 215 PRO A C 1
ATOM 1583 O O . PRO A 1 215 ? -23.406 4.98 15.273 1 98.31 215 PRO A O 1
ATOM 1586 N N . MET A 1 216 ? -21.656 3.639 14.68 1 98.69 216 MET A N 1
ATOM 1587 C CA . MET A 1 216 ? -21.609 4.137 13.312 1 98.69 216 MET A CA 1
ATOM 1588 C C . MET A 1 216 ? -21.859 3.016 12.312 1 98.69 216 MET A C 1
ATOM 1590 O O . MET A 1 216 ? -21.5 1.865 12.555 1 98.69 216 MET A O 1
ATOM 1594 N N . SER A 1 217 ? -22.531 3.375 11.242 1 98.62 217 SER A N 1
ATOM 1595 C CA . SER A 1 217 ? -22.812 2.473 10.133 1 98.62 217 SER A CA 1
ATOM 1596 C C . SER A 1 217 ? -21.938 2.777 8.93 1 98.62 217 SER A C 1
ATOM 1598 O O . SER A 1 217 ? -21.469 3.91 8.766 1 98.62 217 SER A O 1
ATOM 1600 N N . ILE A 1 218 ? -21.625 1.761 8.172 1 98.62 218 ILE A N 1
ATOM 1601 C CA . ILE A 1 218 ? -20.812 1.915 6.977 1 98.62 218 ILE A CA 1
ATOM 1602 C C . ILE A 1 218 ? -21.547 1.362 5.766 1 98.62 218 ILE A C 1
ATOM 1604 O O . ILE A 1 218 ? -22.125 0.276 5.828 1 98.62 218 ILE A O 1
ATOM 1608 N N . ARG A 1 219 ? -21.531 2.131 4.691 1 98.31 219 ARG A N 1
ATOM 1609 C CA . ARG A 1 219 ? -22.125 1.718 3.418 1 98.31 219 ARG A CA 1
ATOM 1610 C C . ARG A 1 219 ? -21.047 1.567 2.346 1 98.31 219 ARG A C 1
ATOM 1612 O O . ARG A 1 219 ? -20.25 2.482 2.121 1 98.31 219 ARG A O 1
ATOM 1619 N N . LEU A 1 220 ? -21.094 0.394 1.779 1 98.12 220 LEU A N 1
ATOM 1620 C CA . LEU A 1 220 ? -20.141 0.069 0.723 1 98.12 220 LEU A CA 1
ATOM 1621 C C . LEU A 1 220 ? -20.812 0.117 -0.646 1 98.12 220 LEU A C 1
ATOM 1623 O O . LEU A 1 220 ? -21.906 -0.414 -0.823 1 98.12 220 LEU A O 1
ATOM 1627 N N . THR A 1 221 ? -20.172 0.804 -1.618 1 97.94 221 THR A N 1
ATOM 1628 C CA . THR A 1 221 ? -20.594 0.775 -3.012 1 97.94 221 THR A CA 1
ATOM 1629 C C . THR A 1 221 ? -19.531 0.129 -3.891 1 97.94 221 THR A C 1
ATOM 1631 O O . THR A 1 221 ? -18.375 0.538 -3.867 1 97.94 221 THR A O 1
ATOM 1634 N N . SER A 1 222 ? -19.984 -0.884 -4.582 1 96.62 222 SER A N 1
ATOM 1635 C CA . SER A 1 222 ? -19.047 -1.59 -5.453 1 96.62 222 SER A CA 1
ATOM 1636 C C . SER A 1 222 ? -19.109 -1.055 -6.879 1 96.62 222 SER A C 1
ATOM 1638 O O . SER A 1 222 ? -19.859 -0.113 -7.16 1 96.62 222 SER A O 1
ATOM 1640 N N . SER A 1 223 ? -18.297 -1.603 -7.777 1 95.12 223 SER A N 1
ATOM 1641 C CA . SER A 1 223 ? -18.141 -1.085 -9.133 1 95.12 223 SER A CA 1
ATOM 1642 C C . SER A 1 223 ? -19.422 -1.258 -9.945 1 95.12 223 SER A C 1
ATOM 1644 O O . SER A 1 223 ? -19.672 -0.505 -10.891 1 95.12 223 SER A O 1
ATOM 1646 N N . SER A 1 224 ? -20.266 -2.236 -9.633 1 95.25 224 SER A N 1
ATOM 1647 C CA . SER A 1 224 ? -21.516 -2.436 -10.344 1 95.25 224 SER A CA 1
ATOM 1648 C C . SER A 1 224 ? -22.594 -1.466 -9.859 1 95.25 224 SER A C 1
ATOM 1650 O O . SER A 1 224 ? -23.688 -1.398 -10.43 1 95.25 224 SER A O 1
ATOM 1652 N N . GLY A 1 225 ? -22.297 -0.803 -8.742 1 96 225 GLY A N 1
ATOM 1653 C CA . GLY A 1 225 ? -23.281 0.085 -8.125 1 96 225 GLY A CA 1
ATOM 1654 C C . GLY A 1 225 ? -24.016 -0.55 -6.965 1 96 225 GLY A C 1
ATOM 1655 O O . GLY A 1 225 ? -24.797 0.113 -6.285 1 96 225 GLY A O 1
ATOM 1656 N N . ARG A 1 226 ? -23.734 -1.858 -6.75 1 95.19 226 ARG A N 1
ATOM 1657 C CA . ARG A 1 226 ? -24.359 -2.557 -5.625 1 95.19 226 ARG A CA 1
ATOM 1658 C C . ARG A 1 226 ? -23.953 -1.921 -4.301 1 95.19 226 ARG A C 1
ATOM 1660 O O . ARG A 1 226 ? -22.781 -1.582 -4.098 1 95.19 226 ARG A O 1
ATOM 1667 N N . LYS A 1 227 ? -24.953 -1.833 -3.439 1 95.94 227 LYS A N 1
ATOM 1668 C CA . LYS A 1 227 ? -24.688 -1.246 -2.127 1 95.94 227 LYS A CA 1
ATOM 1669 C C . LYS A 1 227 ? -24.891 -2.271 -1.016 1 95.94 227 LYS A C 1
ATOM 1671 O O . LYS A 1 227 ? -25.828 -3.08 -1.073 1 95.94 227 LYS A O 1
ATOM 1676 N N . LEU A 1 228 ? -24.062 -2.264 -0.043 1 95.19 228 LEU A N 1
ATOM 1677 C CA . LEU A 1 228 ? -24.141 -3.049 1.183 1 95.19 228 LEU A CA 1
ATOM 1678 C C . LEU A 1 228 ? -24.031 -2.154 2.412 1 95.19 228 LEU A C 1
ATOM 1680 O O . LEU A 1 228 ? -23.094 -1.354 2.514 1 95.19 228 LEU A O 1
ATOM 1684 N N . VAL A 1 229 ? -25 -2.273 3.285 1 96.69 229 VAL A N 1
ATOM 1685 C CA . VAL A 1 229 ? -24.969 -1.457 4.492 1 96.69 229 VAL A CA 1
ATOM 1686 C C . VAL A 1 229 ? -24.672 -2.334 5.707 1 96.69 229 VAL A C 1
ATOM 1688 O O . VAL A 1 229 ? -25.344 -3.34 5.934 1 96.69 229 VAL A O 1
ATOM 1691 N N . ALA A 1 230 ? -23.641 -2.037 6.41 1 97.5 230 ALA A N 1
ATOM 1692 C CA . ALA A 1 230 ? -23.359 -2.607 7.727 1 97.5 230 ALA A CA 1
ATOM 1693 C C . ALA A 1 230 ? -23.828 -1.671 8.836 1 97.5 230 ALA A C 1
ATOM 1695 O O . ALA A 1 230 ? -23.094 -0.743 9.211 1 97.5 230 ALA A O 1
ATOM 1696 N N . THR A 1 231 ? -24.953 -1.99 9.383 1 97.06 231 THR A N 1
ATOM 1697 C CA . THR A 1 231 ? -25.609 -1.093 10.328 1 97.06 231 THR A CA 1
ATOM 1698 C C . THR A 1 231 ? -24.953 -1.184 11.703 1 97.06 231 THR A C 1
ATOM 1700 O O . THR A 1 231 ? -24.781 -2.277 12.242 1 97.06 231 THR A O 1
ATOM 1703 N N . ASN A 1 232 ? -24.547 -0.031 12.234 1 98 232 ASN A N 1
ATOM 1704 C CA . ASN A 1 232 ? -23.969 0.111 13.562 1 98 232 ASN A CA 1
ATOM 1705 C C . ASN A 1 232 ? -22.797 -0.846 13.773 1 98 232 ASN A C 1
ATOM 1707 O O . ASN A 1 232 ? -22.625 -1.401 14.859 1 98 232 ASN A O 1
ATOM 1711 N N . VAL A 1 233 ? -21.984 -0.989 12.734 1 98.19 233 VAL A N 1
ATOM 1712 C CA . VAL A 1 233 ? -20.938 -2.004 12.758 1 98.19 233 VAL A CA 1
ATOM 1713 C C . VAL A 1 233 ? -19.781 -1.526 13.617 1 98.19 233 VAL A C 1
ATOM 1715 O O . VAL A 1 233 ? -19.078 -2.336 14.234 1 98.19 233 VAL A O 1
ATOM 1718 N N . ILE A 1 234 ? -19.531 -0.269 13.641 1 98.56 234 ILE A N 1
ATOM 1719 C CA . ILE A 1 234 ? -18.578 0.296 14.594 1 98.56 234 ILE A CA 1
ATOM 1720 C C . ILE A 1 234 ? -19.312 0.714 15.867 1 98.56 234 ILE A C 1
ATOM 1722 O O . ILE A 1 234 ? -19.969 1.751 15.898 1 98.56 234 ILE A O 1
ATOM 1726 N N . PRO A 1 235 ? -19.188 0.041 16.938 1 98.38 235 PRO A N 1
ATOM 1727 C CA . PRO A 1 235 ? -20.031 0.256 18.109 1 98.38 235 PRO A CA 1
ATOM 1728 C C . PRO A 1 235 ? -19.516 1.383 19 1 98.38 235 PRO A C 1
ATOM 1730 O O . PRO A 1 235 ? -18.406 1.875 18.812 1 98.38 235 PRO A O 1
ATOM 1733 N N . SER A 1 236 ? -20.422 1.772 19.906 1 97.75 236 SER A N 1
ATOM 1734 C CA . SER A 1 236 ? -19.953 2.617 21 1 97.75 236 SER A CA 1
ATOM 1735 C C . SER A 1 236 ? -18.797 1.958 21.75 1 97.75 236 SER A C 1
ATOM 1737 O O . SER A 1 236 ? -18.812 0.752 22 1 97.75 236 SER A O 1
ATOM 1739 N N . GLY A 1 237 ? -17.781 2.717 22.047 1 97.38 237 GLY A N 1
ATOM 1740 C CA . GLY A 1 237 ? -16.625 2.172 22.734 1 97.38 237 GLY A CA 1
ATOM 1741 C C . GLY A 1 237 ? -15.625 1.519 21.812 1 97.38 237 GLY A C 1
ATOM 1742 O O . GLY A 1 237 ? -14.711 0.821 22.266 1 97.38 237 GLY A O 1
ATOM 1743 N N . TRP A 1 238 ? -15.883 1.698 20.531 1 97.94 238 TRP A N 1
ATOM 1744 C CA . TRP A 1 238 ? -14.922 1.153 19.578 1 97.94 238 TRP A CA 1
ATOM 1745 C C . TRP A 1 238 ? -13.492 1.546 19.953 1 97.94 238 TRP A C 1
ATOM 1747 O O . TRP A 1 238 ? -13.281 2.541 20.641 1 97.94 238 TRP A O 1
ATOM 1757 N N . GLN A 1 239 ? -12.516 0.646 19.516 1 96.38 239 GLN A N 1
ATOM 1758 C CA . GLN A 1 239 ? -11.102 0.844 19.812 1 96.38 239 GLN A CA 1
ATOM 1759 C C . GLN A 1 239 ? -10.258 0.758 18.547 1 96.38 239 GLN A C 1
ATOM 1761 O O . GLN A 1 239 ? -10.508 -0.082 17.672 1 96.38 239 GLN A O 1
ATOM 1766 N N . ALA A 1 240 ? -9.273 1.646 18.484 1 92.88 240 ALA A N 1
ATOM 1767 C CA . ALA A 1 240 ? -8.281 1.512 17.422 1 92.88 240 ALA A CA 1
ATOM 1768 C C . ALA A 1 240 ? -7.617 0.138 17.469 1 92.88 240 ALA A C 1
ATOM 1770 O O . ALA A 1 240 ? -7.379 -0.411 18.547 1 92.88 240 ALA A O 1
ATOM 1771 N N . GLY A 1 241 ? -7.398 -0.409 16.312 1 92.88 241 GLY A N 1
ATOM 1772 C CA . GLY A 1 241 ? -6.715 -1.69 16.219 1 92.88 241 GLY A CA 1
ATOM 1773 C C . GLY A 1 241 ? -7.664 -2.875 16.25 1 92.88 241 GLY A C 1
ATOM 1774 O O . GLY A 1 241 ? -7.266 -4.004 15.961 1 92.88 241 GLY A O 1
ATOM 1775 N N . LYS A 1 242 ? -8.922 -2.674 16.547 1 96.94 242 LYS A N 1
ATOM 1776 C CA . LYS A 1 242 ? -9.875 -3.773 16.672 1 96.94 242 LYS A CA 1
ATOM 1777 C C . LYS A 1 242 ? -10.609 -4.008 15.352 1 96.94 242 LYS A C 1
ATOM 1779 O O . LYS A 1 242 ? -10.758 -3.086 14.547 1 96.94 242 LYS A O 1
ATOM 1784 N N . THR A 1 243 ? -11.016 -5.215 15.18 1 96.88 243 THR A N 1
ATOM 1785 C CA . THR A 1 243 ? -11.805 -5.594 14.008 1 96.88 243 THR A CA 1
ATOM 1786 C C . THR A 1 243 ? -13.266 -5.82 14.383 1 96.88 243 THR A C 1
ATOM 1788 O O . THR A 1 243 ? -13.555 -6.496 15.375 1 96.88 243 THR A O 1
ATOM 1791 N N . TYR A 1 244 ? -14.195 -5.238 13.656 1 97.94 244 TYR A N 1
ATOM 1792 C CA . TYR A 1 244 ? -15.641 -5.426 13.797 1 97.94 244 TYR A CA 1
ATOM 1793 C C . TYR A 1 244 ? -16.234 -6.086 12.562 1 97.94 244 TYR A C 1
ATOM 1795 O O . TYR A 1 244 ? -15.75 -5.867 11.445 1 97.94 244 TYR A O 1
ATOM 1803 N N . ARG A 1 245 ? -17.281 -6.879 12.734 1 95.81 245 ARG A N 1
ATOM 1804 C CA . ARG A 1 245 ? -17.781 -7.676 11.617 1 95.81 245 ARG A CA 1
ATOM 1805 C C . ARG A 1 245 ? -19.281 -7.488 11.445 1 95.81 245 ARG A C 1
ATOM 1807 O O . ARG A 1 245 ? -20.016 -7.277 12.414 1 95.81 245 ARG A O 1
ATOM 1814 N N . SER A 1 246 ? -19.641 -7.402 10.211 1 89.5 246 SER A N 1
ATOM 1815 C CA . SER A 1 246 ? -21.047 -7.484 9.805 1 89.5 246 SER A CA 1
ATOM 1816 C C . SER A 1 246 ? -21.328 -8.805 9.094 1 89.5 246 SER A C 1
ATOM 1818 O O . SER A 1 246 ? -20.812 -9.055 8.008 1 89.5 246 SER A O 1
ATOM 1820 N N . ILE A 1 247 ? -22.031 -9.609 9.75 1 74.62 247 ILE A N 1
ATOM 1821 C CA . ILE A 1 247 ? -22.312 -10.945 9.219 1 74.62 247 ILE A CA 1
ATOM 1822 C C . ILE A 1 247 ? -23.672 -10.961 8.531 1 74.62 247 ILE A C 1
ATOM 1824 O O . ILE A 1 247 ? -24.625 -10.352 9.016 1 74.62 247 ILE A O 1
ATOM 1828 N N . HIS A 1 248 ? -23.609 -11.133 7.266 1 61.5 248 HIS A N 1
ATOM 1829 C CA . HIS A 1 248 ? -24.875 -11.359 6.582 1 61.5 248 HIS A CA 1
ATOM 1830 C C . HIS A 1 248 ? -25.547 -12.625 7.098 1 61.5 248 HIS A C 1
ATOM 1832 O O . HIS A 1 248 ? -24.891 -13.641 7.332 1 61.5 248 HIS A O 1
ATOM 1838 N N . LYS A 1 249 ? -26.734 -12.484 7.824 1 43.91 249 LYS A N 1
ATOM 1839 C CA . LYS A 1 249 ? -27.562 -13.625 8.188 1 43.91 249 LYS A CA 1
ATOM 1840 C C . LYS A 1 249 ? -28.047 -14.375 6.945 1 43.91 249 LYS A C 1
ATOM 1842 O O . LYS A 1 249 ? -28.25 -13.773 5.891 1 43.91 249 LYS A O 1
ATOM 1847 N N . MET B 1 1 ? 71.375 30.047 -42.938 1 29.86 1 MET B N 1
ATOM 1848 C CA . MET B 1 1 ? 70.438 31.031 -42.406 1 29.86 1 MET B CA 1
ATOM 1849 C C . MET B 1 1 ? 69.125 30.391 -42 1 29.86 1 MET B C 1
ATOM 1851 O O . MET B 1 1 ? 68.5 29.719 -42.812 1 29.86 1 MET B O 1
ATOM 1855 N N . ALA B 1 2 ? 69.062 30.031 -40.562 1 38.25 2 ALA B N 1
ATOM 1856 C CA . ALA B 1 2 ? 68.125 29.312 -39.75 1 38.25 2 ALA B CA 1
ATOM 1857 C C . ALA B 1 2 ? 66.75 30.047 -39.75 1 38.25 2 ALA B C 1
ATOM 1859 O O . ALA B 1 2 ? 66.688 31.188 -39.281 1 38.25 2 ALA B O 1
ATOM 1860 N N . SER B 1 3 ? 65.875 29.828 -40.75 1 35.22 3 SER B N 1
ATOM 1861 C CA . SER B 1 3 ? 64.562 30.469 -40.875 1 35.22 3 SER B CA 1
ATOM 1862 C C . SER B 1 3 ? 63.688 30.188 -39.656 1 35.22 3 SER B C 1
ATOM 1864 O O . SER B 1 3 ? 63.562 29.047 -39.188 1 35.22 3 SER B O 1
ATOM 1866 N N . SER B 1 4 ? 63.5 31.172 -38.75 1 36.72 4 SER B N 1
ATOM 1867 C CA . SER B 1 4 ? 62.781 31.219 -37.469 1 36.72 4 SER B CA 1
ATOM 1868 C C . SER B 1 4 ? 61.25 31.156 -37.688 1 36.72 4 SER B C 1
ATOM 1870 O O . SER B 1 4 ? 60.688 32.062 -38.281 1 36.72 4 SER B O 1
ATOM 1872 N N . SER B 1 5 ? 60.688 29.984 -38.062 1 39.72 5 SER B N 1
ATOM 1873 C CA . SER B 1 5 ? 59.25 29.922 -38.25 1 39.72 5 SER B CA 1
ATOM 1874 C C . SER B 1 5 ? 58.5 30.281 -36.969 1 39.72 5 SER B C 1
ATOM 1876 O O . SER B 1 5 ? 58.781 29.719 -35.906 1 39.72 5 SER B O 1
ATOM 1878 N N . PHE B 1 6 ? 57.875 31.531 -36.875 1 36.19 6 PHE B N 1
ATOM 1879 C CA . PHE B 1 6 ? 57.062 32.062 -35.781 1 36.19 6 PHE B CA 1
ATOM 1880 C C . PHE B 1 6 ? 55.781 31.281 -35.656 1 36.19 6 PHE B C 1
ATOM 1882 O O . PHE B 1 6 ? 55 31.188 -36.594 1 36.19 6 PHE B O 1
ATOM 1889 N N . ALA B 1 7 ? 55.656 30.219 -34.781 1 35.78 7 ALA B N 1
ATOM 1890 C CA . ALA B 1 7 ? 54.469 29.422 -34.469 1 35.78 7 ALA B CA 1
ATOM 1891 C C . ALA B 1 7 ? 53.375 30.281 -33.812 1 35.78 7 ALA B C 1
ATOM 1893 O O . ALA B 1 7 ? 53.656 30.922 -32.781 1 35.78 7 ALA B O 1
ATOM 1894 N N . VAL B 1 8 ? 52.438 30.906 -34.594 1 37.59 8 VAL B N 1
ATOM 1895 C CA . VAL B 1 8 ? 51.312 31.672 -34.031 1 37.59 8 VAL B CA 1
ATOM 1896 C C . VAL B 1 8 ? 50.5 30.797 -33.125 1 37.59 8 VAL B C 1
ATOM 1898 O O . VAL B 1 8 ? 50.094 29.688 -33.5 1 37.59 8 VAL B O 1
ATOM 1901 N N . PHE B 1 9 ? 50.625 30.906 -31.781 1 32.81 9 PHE B N 1
ATOM 1902 C CA . PHE B 1 9 ? 49.875 30.25 -30.734 1 32.81 9 PHE B CA 1
ATOM 1903 C C . PHE B 1 9 ? 48.406 30.688 -30.766 1 32.81 9 PHE B C 1
ATOM 1905 O O . PHE B 1 9 ? 48.094 31.875 -30.641 1 32.81 9 PHE B O 1
ATOM 1912 N N . ALA B 1 10 ? 47.562 29.984 -31.578 1 33.38 10 ALA B N 1
ATOM 1913 C CA . ALA B 1 10 ? 46.125 30.266 -31.531 1 33.38 10 ALA B CA 1
ATOM 1914 C C . ALA B 1 10 ? 45.594 30.031 -30.125 1 33.38 10 ALA B C 1
ATOM 1916 O O . ALA B 1 10 ? 45.75 28.953 -29.562 1 33.38 10 ALA B O 1
ATOM 1917 N N . ALA B 1 11 ? 45.312 31.141 -29.375 1 35.31 11 ALA B N 1
ATOM 1918 C CA . ALA B 1 11 ? 44.625 31.125 -28.094 1 35.31 11 ALA B CA 1
ATOM 1919 C C . ALA B 1 11 ? 43.219 30.547 -28.25 1 35.31 11 ALA B C 1
ATOM 1921 O O . ALA B 1 11 ? 42.406 31.078 -29 1 35.31 11 ALA B O 1
ATOM 1922 N N . GLN B 1 12 ? 43.062 29.234 -28.078 1 38.19 12 GLN B N 1
ATOM 1923 C CA . GLN B 1 12 ? 41.719 28.656 -28 1 38.19 12 GLN B CA 1
ATOM 1924 C C . GLN B 1 12 ? 40.875 29.297 -26.906 1 38.19 12 GLN B C 1
ATOM 1926 O O . GLN B 1 12 ? 41.312 29.359 -25.75 1 38.19 12 GLN B O 1
ATOM 1931 N N . ALA B 1 13 ? 39.938 30.266 -27.219 1 38.34 13 ALA B N 1
ATOM 1932 C CA . ALA B 1 13 ? 38.938 30.781 -26.297 1 38.34 13 ALA B CA 1
ATOM 1933 C C . ALA B 1 13 ? 38.031 29.656 -25.797 1 38.34 13 ALA B C 1
ATOM 1935 O O . ALA B 1 13 ? 37.281 29.078 -26.562 1 38.34 13 ALA B O 1
ATOM 1936 N N . SER B 1 14 ? 38.531 28.922 -24.797 1 37.19 14 SER B N 1
ATOM 1937 C CA . SER B 1 14 ? 37.625 27.984 -24.141 1 37.19 14 SER B CA 1
ATOM 1938 C C . SER B 1 14 ? 36.375 28.688 -23.625 1 37.19 14 SER B C 1
ATOM 1940 O O . SER B 1 14 ? 36.469 29.578 -22.766 1 37.19 14 SER B O 1
ATOM 1942 N N . CYS B 1 15 ? 35.312 28.875 -24.391 1 39 15 CYS B N 1
ATOM 1943 C CA . CYS B 1 15 ? 34.031 29.281 -23.875 1 39 15 CYS B CA 1
ATOM 1944 C C . CYS B 1 15 ? 33.562 28.344 -22.766 1 39 15 CYS B C 1
ATOM 1946 O O . CYS B 1 15 ? 33.25 27.188 -23.016 1 39 15 CYS B O 1
ATOM 1948 N N . TRP B 1 16 ? 34.062 28.609 -21.531 1 38.34 16 TRP B N 1
ATOM 1949 C CA . TRP B 1 16 ? 33.469 27.953 -20.375 1 38.34 16 TRP B CA 1
ATOM 1950 C C . TRP B 1 16 ? 31.953 28.203 -20.359 1 38.34 16 TRP B C 1
ATOM 1952 O O . TRP B 1 16 ? 31.5 29.328 -20.141 1 38.34 16 TRP B O 1
ATOM 1962 N N . LEU B 1 17 ? 31.188 27.484 -21.156 1 38.72 17 LEU B N 1
ATOM 1963 C CA . LEU B 1 17 ? 29.75 27.453 -20.875 1 38.72 17 LEU B CA 1
ATOM 1964 C C . LEU B 1 17 ? 29.484 27.125 -19.406 1 38.72 17 LEU B C 1
ATOM 1966 O O . LEU B 1 17 ? 29.766 26.016 -18.953 1 38.72 17 LEU B O 1
ATOM 1970 N N . LEU B 1 18 ? 29.5 28.156 -18.562 1 38.28 18 LEU B N 1
ATOM 1971 C CA . LEU B 1 18 ? 28.906 28 -17.25 1 38.28 18 LEU B CA 1
ATOM 1972 C C . LEU B 1 18 ? 27.5 27.422 -17.344 1 38.28 18 LEU B C 1
ATOM 1974 O O . LEU B 1 18 ? 26.578 28.109 -17.828 1 38.28 18 LEU B O 1
ATOM 1978 N N . LEU B 1 19 ? 27.359 26.156 -17.531 1 37.78 19 LEU B N 1
ATOM 1979 C CA . LEU B 1 19 ? 26.078 25.562 -17.188 1 37.78 19 LEU B CA 1
ATOM 1980 C C . LEU B 1 19 ? 25.594 26.062 -15.828 1 37.78 19 LEU B C 1
ATOM 1982 O O . LEU B 1 19 ? 26.172 25.734 -14.789 1 37.78 19 LEU B O 1
ATOM 1986 N N . LEU B 1 20 ? 25.016 27.203 -15.789 1 36.31 20 LEU B N 1
ATOM 1987 C CA . LEU B 1 20 ? 24.203 27.547 -14.625 1 36.31 20 LEU B CA 1
ATOM 1988 C C . LEU B 1 20 ? 23.25 26.406 -14.266 1 36.31 20 LEU B C 1
ATOM 1990 O O . LEU B 1 20 ? 22.359 26.062 -15.047 1 36.31 20 LEU B O 1
ATOM 1994 N N . SER B 1 21 ? 23.734 25.453 -13.523 1 37.66 21 SER B N 1
ATOM 1995 C CA . SER B 1 21 ? 22.75 24.672 -12.766 1 37.66 21 SER B CA 1
ATOM 1996 C C . SER B 1 21 ? 21.672 25.578 -12.18 1 37.66 21 SER B C 1
ATOM 1998 O O . SER B 1 21 ? 21.953 26.406 -11.32 1 37.66 21 SER B O 1
ATOM 2000 N N . HIS B 1 22 ? 20.719 26 -12.953 1 36.53 22 HIS B N 1
ATOM 2001 C CA . HIS B 1 22 ? 19.516 26.516 -12.328 1 36.53 22 HIS B CA 1
ATOM 2002 C C . HIS B 1 22 ? 19.078 25.641 -11.164 1 36.53 22 HIS B C 1
ATOM 2004 O O . HIS B 1 22 ? 18.594 24.516 -11.375 1 36.53 22 HIS B O 1
ATOM 2010 N N . SER B 1 23 ? 19.781 25.562 -10.117 1 39.38 23 SER B N 1
ATOM 2011 C CA . SER B 1 23 ? 19.031 25.172 -8.93 1 39.38 23 SER B CA 1
ATOM 2012 C C . SER B 1 23 ? 17.594 25.688 -8.984 1 39.38 23 SER B C 1
ATOM 2014 O O . SER B 1 23 ? 17.359 26.891 -8.867 1 39.38 23 SER B O 1
ATOM 2016 N N . VAL B 1 24 ? 16.766 25.391 -9.898 1 42.56 24 VAL B N 1
ATOM 2017 C CA . VAL B 1 24 ? 15.367 25.766 -9.844 1 42.56 24 VAL B CA 1
ATOM 2018 C C . VAL B 1 24 ? 14.906 25.844 -8.383 1 42.56 24 VAL B C 1
ATOM 2020 O O . VAL B 1 24 ? 14.711 24.797 -7.742 1 42.56 24 VAL B O 1
ATOM 2023 N N . SER B 1 25 ? 15.555 26.594 -7.465 1 52 25 SER B N 1
ATOM 2024 C CA . SER B 1 25 ? 15.469 27 -6.066 1 52 25 SER B CA 1
ATOM 2025 C C . SER B 1 25 ? 14.039 27.391 -5.695 1 52 25 SER B C 1
ATOM 2027 O O . SER B 1 25 ? 13.797 27.906 -4.602 1 52 25 SER B O 1
ATOM 2029 N N . GLY B 1 26 ? 13.055 27.578 -6.605 1 75.75 26 GLY B N 1
ATOM 2030 C CA . GLY B 1 26 ? 11.867 28.344 -6.254 1 75.75 26 GLY B CA 1
ATOM 2031 C C . GLY B 1 26 ? 10.758 27.484 -5.672 1 75.75 26 GLY B C 1
ATOM 2032 O O . GLY B 1 26 ? 10.688 26.281 -5.945 1 75.75 26 GLY B O 1
ATOM 2033 N N . TRP B 1 27 ? 10.242 27.969 -4.59 1 94.25 27 TRP B N 1
ATOM 2034 C CA . TRP B 1 27 ? 9.062 27.391 -3.957 1 94.25 27 TRP B CA 1
ATOM 2035 C C . TRP B 1 27 ? 7.926 27.219 -4.957 1 94.25 27 TRP B C 1
ATOM 2037 O O . TRP B 1 27 ? 7.699 28.094 -5.797 1 94.25 27 TRP B O 1
ATOM 2047 N N . SER B 1 28 ? 7.328 26.078 -5.004 1 97.12 28 SER B N 1
ATOM 2048 C CA . SER B 1 28 ? 6.148 25.797 -5.816 1 97.12 28 SER B CA 1
ATOM 2049 C C . SER B 1 28 ? 4.887 25.766 -4.965 1 97.12 28 SER B C 1
ATOM 2051 O O . SER B 1 28 ? 4.941 25.438 -3.773 1 97.12 28 SER B O 1
ATOM 2053 N N . ASP B 1 29 ? 3.795 26.078 -5.555 1 97.31 29 ASP B N 1
ATOM 2054 C CA . ASP B 1 29 ? 2.527 26.109 -4.832 1 97.31 29 ASP B CA 1
ATOM 2055 C C . ASP B 1 29 ? 1.944 24.703 -4.691 1 97.31 29 ASP B C 1
ATOM 2057 O O . ASP B 1 29 ? 2.141 23.859 -5.566 1 97.31 29 ASP B O 1
ATOM 2061 N N . ALA B 1 30 ? 1.251 24.5 -3.574 1 98.38 30 ALA B N 1
ATOM 2062 C CA . ALA B 1 30 ? 0.548 23.234 -3.305 1 98.38 30 ALA B CA 1
ATOM 2063 C C . ALA B 1 30 ? -0.583 23.453 -2.303 1 98.38 30 ALA B C 1
ATOM 2065 O O . ALA B 1 30 ? -0.737 24.547 -1.752 1 98.38 30 ALA B O 1
ATOM 2066 N N . GLY B 1 31 ? -1.398 22.469 -2.227 1 97.75 31 GLY B N 1
ATOM 2067 C CA . GLY B 1 31 ? -2.359 22.406 -1.138 1 97.75 31 GLY B CA 1
ATOM 2068 C C . GLY B 1 31 ? -1.928 21.484 -0.013 1 97.75 31 GLY B C 1
ATOM 2069 O O . GLY B 1 31 ? -1.105 20.594 -0.219 1 97.75 31 GLY B O 1
ATOM 2070 N N . ALA B 1 32 ? -2.473 21.766 1.189 1 98 32 ALA B N 1
ATOM 2071 C CA . ALA B 1 32 ? -2.18 20.891 2.32 1 98 32 ALA B CA 1
ATOM 2072 C C . ALA B 1 32 ? -3.424 20.672 3.176 1 98 32 ALA B C 1
ATOM 2074 O O . ALA B 1 32 ? -4.176 21.609 3.449 1 98 32 ALA B O 1
ATOM 2075 N N . THR B 1 33 ? -3.707 19.484 3.443 1 95.88 33 THR B N 1
ATOM 2076 C CA . THR B 1 33 ? -4.605 19.016 4.496 1 95.88 33 THR B CA 1
ATOM 2077 C C . THR B 1 33 ? -3.848 18.172 5.516 1 95.88 33 THR B C 1
ATOM 2079 O O . THR B 1 33 ? -2.621 18.078 5.457 1 95.88 33 THR B O 1
ATOM 2082 N N . TRP B 1 34 ? -4.547 17.719 6.5 1 93.69 34 TRP B N 1
ATOM 2083 C CA . TRP B 1 34 ? -3.92 16.812 7.449 1 93.69 34 TRP B CA 1
ATOM 2084 C C . TRP B 1 34 ? -4.863 15.664 7.805 1 93.69 34 TRP B C 1
ATOM 2086 O O . TRP B 1 34 ? -6.062 15.734 7.535 1 93.69 34 TRP B O 1
ATOM 2096 N N . TYR B 1 35 ? -4.277 14.609 8.25 1 91.31 35 TYR B N 1
ATOM 2097 C CA . TYR B 1 35 ? -5.039 13.422 8.617 1 91.31 35 TYR B CA 1
ATOM 2098 C C . TYR B 1 35 ? -4.441 12.75 9.844 1 91.31 35 TYR B C 1
ATOM 2100 O O . TYR B 1 35 ? -3.297 13.016 10.211 1 91.31 35 TYR B O 1
ATOM 2108 N N . GLY B 1 36 ? -5.273 11.906 10.547 1 90.25 36 GLY B N 1
ATOM 2109 C CA . GLY B 1 36 ? -4.797 11.148 11.688 1 90.25 36 GLY B CA 1
ATOM 2110 C C . GLY B 1 36 ? -4.883 11.922 12.992 1 90.25 36 GLY B C 1
ATOM 2111 O O . GLY B 1 36 ? -5.66 12.867 13.109 1 90.25 36 GLY B O 1
ATOM 2112 N N . PRO B 1 37 ? -4.043 11.438 14 1 87.94 37 PRO B N 1
ATOM 2113 C CA . PRO B 1 37 ? -4.043 12.133 15.289 1 87.94 37 PRO B CA 1
ATOM 2114 C C . PRO B 1 37 ? -3.424 13.531 15.203 1 87.94 37 PRO B C 1
ATOM 2116 O O . PRO B 1 37 ? -2.496 13.75 14.422 1 87.94 37 PRO B O 1
ATOM 2119 N N . ARG B 1 38 ? -3.865 14.406 16.062 1 87.94 38 ARG B N 1
ATOM 2120 C CA . ARG B 1 38 ? -3.404 15.789 16.109 1 87.94 38 ARG B CA 1
ATOM 2121 C C . ARG B 1 38 ? -1.892 15.859 16.281 1 87.94 38 ARG B C 1
ATOM 2123 O O . ARG B 1 38 ? -1.23 16.734 15.711 1 87.94 38 ARG B O 1
ATOM 2130 N N . ILE B 1 39 ? -1.393 14.945 17.094 1 86.94 39 ILE B N 1
ATOM 2131 C CA . ILE B 1 39 ? 0.046 14.938 17.344 1 86.94 39 ILE B CA 1
ATOM 2132 C C . ILE B 1 39 ? 0.634 13.594 16.906 1 86.94 39 ILE B C 1
ATOM 2134 O O . ILE B 1 39 ? 1.636 13.148 17.469 1 86.94 39 ILE B O 1
ATOM 2138 N N . GLY B 1 40 ? 0.302 13.055 15.766 1 85.75 40 GLY B N 1
ATOM 2139 C CA . GLY B 1 40 ? 0.787 11.75 15.336 1 85.75 40 GLY B CA 1
ATOM 2140 C C . GLY B 1 40 ? 1.048 11.672 13.844 1 85.75 40 GLY B C 1
ATOM 2141 O O . GLY B 1 40 ? 1.138 12.695 13.172 1 85.75 40 GLY B O 1
ATOM 2142 N N . GLY B 1 41 ? 1.417 10.375 13.367 1 80 41 GLY B N 1
ATOM 2143 C CA . GLY B 1 41 ? 1.91 10.102 12.031 1 80 41 GLY B CA 1
ATOM 2144 C C . GLY B 1 41 ? 0.825 9.633 11.078 1 80 41 GLY B C 1
ATOM 2145 O O . GLY B 1 41 ? 1.092 8.844 10.164 1 80 41 GLY B O 1
ATOM 2146 N N . GLY B 1 42 ? -0.411 10.016 11.281 1 75.69 42 GLY B N 1
ATOM 2147 C CA . GLY B 1 42 ? -1.443 9.602 10.344 1 75.69 42 GLY B CA 1
ATOM 2148 C C . GLY B 1 42 ? -1.917 8.172 10.57 1 75.69 42 GLY B C 1
ATOM 2149 O O . GLY B 1 42 ? -2.326 7.82 11.68 1 75.69 42 GLY B O 1
ATOM 2150 N N . SER B 1 43 ? -1.836 7.328 9.406 1 69.38 43 SER B N 1
ATOM 2151 C CA . SER B 1 43 ? -2.281 5.941 9.5 1 69.38 43 SER B CA 1
ATOM 2152 C C . SER B 1 43 ? -1.103 4.992 9.688 1 69.38 43 SER B C 1
ATOM 2154 O O . SER B 1 43 ? 0.016 5.293 9.266 1 69.38 43 SER B O 1
ATOM 2156 N N . ASP B 1 44 ? -1.432 3.887 10.414 1 65.06 44 ASP B N 1
ATOM 2157 C CA . ASP B 1 44 ? -0.456 2.809 10.531 1 65.06 44 ASP B CA 1
ATOM 2158 C C . ASP B 1 44 ? -0.259 2.1 9.188 1 65.06 44 ASP B C 1
ATOM 2160 O O . ASP B 1 44 ? -1.23 1.762 8.508 1 65.06 44 ASP B O 1
ATOM 2164 N N . GLY B 1 45 ? 1.124 1.948 8.797 1 66.06 45 GLY B N 1
ATOM 2165 C CA . GLY B 1 45 ? 1.476 1.161 7.625 1 66.06 45 GLY B CA 1
ATOM 2166 C C . GLY B 1 45 ? 1.47 1.968 6.34 1 66.06 45 GLY B C 1
ATOM 2167 O O . GLY B 1 45 ? 2.469 2.002 5.617 1 66.06 45 GLY B O 1
ATOM 2168 N N . GLY B 1 46 ? 0.592 2.789 6.016 1 86.38 46 GLY B N 1
ATOM 2169 C CA . GLY B 1 46 ? 0.467 3.652 4.852 1 86.38 46 GLY B CA 1
ATOM 2170 C C . GLY B 1 46 ? 0.9 2.98 3.562 1 86.38 46 GLY B C 1
ATOM 2171 O O . GLY B 1 46 ? 1.459 1.881 3.588 1 86.38 46 GLY B O 1
ATOM 2172 N N . ALA B 1 47 ? 0.716 3.539 2.51 1 90.69 47 ALA B N 1
ATOM 2173 C CA . ALA B 1 47 ? 0.865 2.992 1.163 1 90.69 47 ALA B CA 1
ATOM 2174 C C . ALA B 1 47 ? 2.336 2.791 0.813 1 90.69 47 ALA B C 1
ATOM 2176 O O . ALA B 1 47 ? 2.66 2.125 -0.173 1 90.69 47 ALA B O 1
ATOM 2177 N N . CYS B 1 48 ? 3.24 3.279 1.636 1 94.19 48 CYS B N 1
ATOM 2178 C CA . CYS B 1 48 ? 4.66 3.078 1.369 1 94.19 48 CYS B CA 1
ATOM 2179 C C . CYS B 1 48 ? 5.184 1.851 2.105 1 94.19 48 CYS B C 1
ATOM 2181 O O . CYS B 1 48 ? 6.32 1.43 1.887 1 94.19 48 CYS B O 1
ATOM 2183 N N . GLY B 1 49 ? 4.414 1.311 2.992 1 91.5 49 GLY B N 1
ATOM 2184 C CA . GLY B 1 49 ? 4.773 0.07 3.66 1 91.5 49 GLY B CA 1
ATOM 2185 C C . GLY B 1 49 ? 5.598 0.283 4.914 1 91.5 49 GLY B C 1
ATOM 2186 O O . GLY B 1 49 ? 6.102 -0.675 5.504 1 91.5 49 GLY B O 1
ATOM 2187 N N . TYR B 1 50 ? 5.715 1.507 5.48 1 92.56 50 TYR B N 1
ATOM 2188 C CA . TYR B 1 50 ? 6.633 1.799 6.574 1 92.56 50 TYR B CA 1
ATOM 2189 C C . TYR B 1 50 ? 6.027 1.404 7.914 1 92.56 50 TYR B C 1
ATOM 2191 O O . TYR B 1 50 ? 6.727 1.369 8.93 1 92.56 50 TYR B O 1
ATOM 2199 N N . GLN B 1 51 ? 4.812 1.117 7.906 1 85.06 51 GLN B N 1
ATOM 2200 C CA . GLN B 1 51 ? 4.117 0.631 9.094 1 85.06 51 GLN B CA 1
ATOM 2201 C C . GLN B 1 51 ? 4.336 1.566 10.281 1 85.06 51 GLN B C 1
ATOM 2203 O O . GLN B 1 51 ? 4.129 2.777 10.172 1 85.06 51 GLN B O 1
ATOM 2208 N N . ARG B 1 52 ? 4.68 1.123 11.445 1 86 52 ARG B N 1
ATOM 2209 C CA . ARG B 1 52 ? 4.754 1.918 12.664 1 86 52 ARG B CA 1
ATOM 2210 C C . ARG B 1 52 ? 6 2.797 12.672 1 86 52 ARG B C 1
ATOM 2212 O O . ARG B 1 52 ? 6.117 3.711 13.492 1 86 52 ARG B O 1
ATOM 2219 N N . ASP B 1 53 ? 6.832 2.57 11.766 1 91.5 53 ASP B N 1
ATOM 2220 C CA . ASP B 1 53 ? 8.078 3.332 11.742 1 91.5 53 ASP B CA 1
ATOM 2221 C C . ASP B 1 53 ? 7.809 4.812 11.484 1 91.5 53 ASP B C 1
ATOM 2223 O O . ASP B 1 53 ? 8.633 5.664 11.82 1 91.5 53 ASP B O 1
ATOM 2227 N N . VAL B 1 54 ? 6.641 5.141 10.969 1 92.81 54 VAL B N 1
ATOM 2228 C CA . VAL B 1 54 ? 6.348 6.523 10.602 1 92.81 54 VAL B CA 1
ATOM 2229 C C . VAL B 1 54 ? 6.258 7.383 11.859 1 92.81 54 VAL B C 1
ATOM 2231 O O . VAL B 1 54 ? 6.461 8.602 11.797 1 92.81 54 VAL B O 1
ATOM 2234 N N . GLU B 1 55 ? 5.992 6.75 13.008 1 92.12 55 GLU B N 1
ATOM 2235 C CA . GLU B 1 55 ? 5.824 7.48 14.258 1 92.12 55 GLU B CA 1
ATOM 2236 C C . GLU B 1 55 ? 7.148 7.617 15 1 92.12 55 GLU B C 1
ATOM 2238 O O . GLU B 1 55 ? 7.312 8.508 15.836 1 92.12 55 GLU B O 1
ATOM 2243 N N . SER B 1 56 ? 8.055 6.758 14.688 1 92.19 56 SER B N 1
ATOM 2244 C CA . SER B 1 56 ? 9.305 6.676 15.43 1 92.19 56 SER B CA 1
ATOM 2245 C C . SER B 1 56 ? 10.422 7.441 14.719 1 92.19 56 SER B C 1
ATOM 2247 O O . SER B 1 56 ? 10.344 7.688 13.516 1 92.19 56 SER B O 1
ATOM 2249 N N . PRO B 1 57 ? 11.469 7.824 15.477 1 92.56 57 PRO B N 1
ATOM 2250 C CA . PRO B 1 57 ? 12.641 8.336 14.773 1 92.56 57 PRO B CA 1
ATOM 2251 C C . PRO B 1 57 ? 13.164 7.371 13.719 1 92.56 57 PRO B C 1
ATOM 2253 O O . PRO B 1 57 ? 13.141 6.156 13.922 1 92.56 57 PRO B O 1
ATOM 2256 N N . PRO B 1 58 ? 13.555 7.809 12.609 1 93.62 58 PRO B N 1
ATOM 2257 C CA . PRO B 1 58 ? 13.867 9.227 12.398 1 93.62 58 PRO B CA 1
ATOM 2258 C C . PRO B 1 58 ? 12.711 9.992 11.75 1 93.62 58 PRO B C 1
ATOM 2260 O O . PRO B 1 58 ? 12.789 11.211 11.586 1 93.62 58 PRO B O 1
ATOM 2263 N N . PHE B 1 59 ? 11.609 9.352 11.359 1 94.06 59 PHE B N 1
ATOM 2264 C CA . PHE B 1 59 ? 10.5 10.078 10.742 1 94.06 59 PHE B CA 1
ATOM 2265 C C . PHE B 1 59 ? 9.797 10.953 11.773 1 94.06 59 PHE B C 1
ATOM 2267 O O . PHE B 1 59 ? 9.461 12.102 11.492 1 94.06 59 PHE B O 1
ATOM 2274 N N . SER B 1 60 ? 9.57 10.344 12.992 1 94.5 60 SER B N 1
ATOM 2275 C CA . SER B 1 60 ? 9.023 11.047 14.148 1 94.5 60 SER B CA 1
ATOM 2276 C C . SER B 1 60 ? 7.703 11.727 13.805 1 94.5 60 SER B C 1
ATOM 2278 O O . SER B 1 60 ? 7.461 12.867 14.211 1 94.5 60 SER B O 1
ATOM 2280 N N . ALA B 1 61 ? 6.941 11.148 12.961 1 94.44 61 ALA B N 1
ATOM 2281 C CA . ALA B 1 61 ? 5.582 11.547 12.602 1 94.44 61 ALA B CA 1
ATOM 2282 C C . ALA B 1 61 ? 5.59 12.797 11.727 1 94.44 61 ALA B C 1
ATOM 2284 O O . ALA B 1 61 ? 4.551 13.43 11.531 1 94.44 61 ALA B O 1
ATOM 2285 N N . MET B 1 62 ? 6.793 13.234 11.289 1 96.75 62 MET B N 1
ATOM 2286 C CA . MET B 1 62 ? 6.871 14.344 10.344 1 96.75 62 MET B CA 1
ATOM 2287 C C . MET B 1 62 ? 6.762 13.836 8.906 1 96.75 62 MET B C 1
ATOM 2289 O O . MET B 1 62 ? 7.75 13.82 8.172 1 96.75 62 MET B O 1
ATOM 2293 N N . ILE B 1 63 ? 5.441 13.461 8.578 1 97 63 ILE B N 1
ATOM 2294 C CA . ILE B 1 63 ? 5.219 12.719 7.336 1 97 63 ILE B CA 1
ATOM 2295 C C . ILE B 1 63 ? 4.043 13.328 6.574 1 97 63 ILE B C 1
ATOM 2297 O O . ILE B 1 63 ? 3.359 14.219 7.086 1 97 63 ILE B O 1
ATOM 2301 N N . THR B 1 64 ? 3.879 12.852 5.324 1 97 64 THR B N 1
ATOM 2302 C CA . THR B 1 64 ? 2.758 13.258 4.484 1 97 64 THR B CA 1
ATOM 2303 C C . THR B 1 64 ? 2.293 12.102 3.607 1 97 64 THR B C 1
ATOM 2305 O O . THR B 1 64 ? 3.104 11.281 3.174 1 97 64 THR B O 1
ATOM 2308 N N . ALA B 1 65 ? 1.032 11.969 3.492 1 96.5 65 ALA B N 1
ATOM 2309 C CA . ALA B 1 65 ? 0.465 11.25 2.352 1 96.5 65 ALA B CA 1
ATOM 2310 C C . ALA B 1 65 ? 0.448 12.133 1.104 1 96.5 65 ALA B C 1
ATOM 2312 O O . ALA B 1 65 ? -0.13 13.219 1.113 1 96.5 65 ALA B O 1
ATOM 2313 N N . GLY B 1 66 ? 1.085 11.688 0.043 1 96.19 66 GLY B N 1
ATOM 2314 C CA . GLY B 1 66 ? 1.214 12.508 -1.152 1 96.19 66 GLY B CA 1
ATOM 2315 C C . GLY B 1 66 ? 0.104 12.273 -2.16 1 96.19 66 GLY B C 1
ATOM 2316 O O . GLY B 1 66 ? -0.31 11.133 -2.377 1 96.19 66 GLY B O 1
ATOM 2317 N N . GLY B 1 67 ? -0.344 13.352 -2.697 1 94.94 67 GLY B N 1
ATOM 2318 C CA . GLY B 1 67 ? -1.153 13.188 -3.895 1 94.94 67 GLY B CA 1
ATOM 2319 C C . GLY B 1 67 ? -0.42 12.477 -5.016 1 94.94 67 GLY B C 1
ATOM 2320 O O . GLY B 1 67 ? 0.729 12.062 -4.852 1 94.94 67 GLY B O 1
ATOM 2321 N N . PRO B 1 68 ? -1.045 12.391 -6.215 1 91.69 68 PRO B N 1
ATOM 2322 C CA . PRO B 1 68 ? -0.475 11.602 -7.309 1 91.69 68 PRO B CA 1
ATOM 2323 C C . PRO B 1 68 ? 0.911 12.078 -7.727 1 91.69 68 PRO B C 1
ATOM 2325 O O . PRO B 1 68 ? 1.794 11.266 -8.008 1 91.69 68 PRO B O 1
ATOM 2328 N N . SER B 1 69 ? 1.147 13.375 -7.738 1 95.88 69 SER B N 1
ATOM 2329 C CA . SER B 1 69 ? 2.414 13.922 -8.219 1 95.88 69 SER B CA 1
ATOM 2330 C C . SER B 1 69 ? 3.537 13.672 -7.219 1 95.88 69 SER B C 1
ATOM 2332 O O . SER B 1 69 ? 4.715 13.781 -7.562 1 95.88 69 SER B O 1
ATOM 2334 N N . LEU B 1 70 ? 3.191 13.43 -6 1 97.06 70 LEU B N 1
ATOM 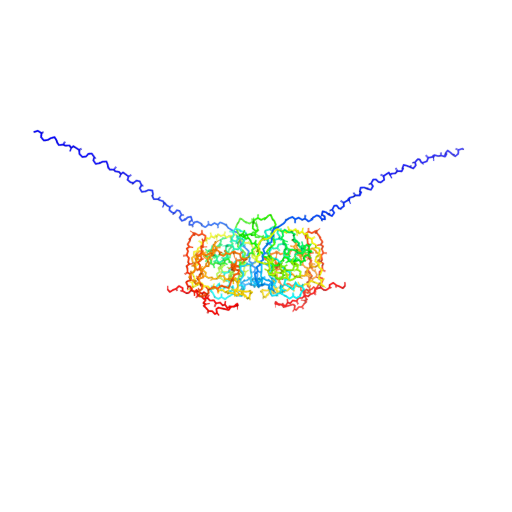2335 C CA . LEU B 1 70 ? 4.176 13.164 -4.957 1 97.06 70 LEU B CA 1
ATOM 2336 C C . LEU B 1 70 ? 4.383 11.664 -4.781 1 97.06 70 LEU B C 1
ATOM 2338 O O . LEU B 1 70 ? 5.52 11.195 -4.68 1 97.06 70 LEU B O 1
ATOM 2342 N N . TYR B 1 71 ? 3.312 10.922 -4.703 1 94.88 71 TYR B N 1
ATOM 2343 C CA . TYR B 1 71 ? 3.35 9.492 -4.43 1 94.88 71 TYR B CA 1
ATOM 2344 C C . TYR B 1 71 ? 3.922 8.727 -5.617 1 94.88 71 TYR B C 1
ATOM 2346 O O . TYR B 1 71 ? 4.707 7.789 -5.438 1 94.88 71 TYR B O 1
ATOM 2354 N N . LYS B 1 72 ? 3.449 8.953 -6.84 1 91.62 72 LYS B N 1
ATOM 2355 C CA . LYS B 1 72 ? 3.949 8.406 -8.094 1 91.62 72 LYS B CA 1
ATOM 2356 C C . LYS B 1 72 ? 3.943 6.879 -8.062 1 91.62 72 LYS B C 1
ATOM 2358 O O . LYS B 1 72 ? 4.957 6.242 -8.359 1 91.62 72 LYS B O 1
ATOM 2363 N N . ASN B 1 73 ? 2.869 6.305 -7.656 1 85.31 73 ASN B N 1
ATOM 2364 C CA . ASN B 1 73 ? 2.672 4.863 -7.602 1 85.31 73 ASN B CA 1
ATOM 2365 C C . ASN B 1 73 ? 3.719 4.184 -6.723 1 85.31 73 ASN B C 1
ATOM 2367 O O . ASN B 1 73 ? 4.172 3.078 -7.031 1 85.31 73 ASN B O 1
ATOM 2371 N N . GLY B 1 74 ? 4.129 4.914 -5.762 1 92.25 74 GLY B N 1
ATOM 2372 C CA . GLY B 1 74 ? 5.059 4.336 -4.805 1 92.25 74 GLY B CA 1
ATOM 2373 C C . GLY B 1 74 ? 6.488 4.793 -5.016 1 92.25 74 GLY B C 1
ATOM 2374 O O . GLY B 1 74 ? 7.301 4.758 -4.086 1 92.25 74 GLY B O 1
ATOM 2375 N N . LYS B 1 75 ? 6.84 5.258 -6.223 1 94.44 75 LYS B N 1
ATOM 2376 C CA . LYS B 1 75 ? 8.211 5.66 -6.531 1 94.44 75 LYS B CA 1
ATOM 2377 C C . LYS B 1 75 ? 8.602 6.914 -5.762 1 94.44 75 LYS B C 1
ATOM 2379 O O . LYS B 1 75 ? 9.789 7.23 -5.637 1 94.44 75 LYS B O 1
ATOM 2384 N N . GLY B 1 76 ? 7.672 7.609 -5.227 1 96.81 76 GLY B N 1
ATOM 2385 C CA . GLY B 1 76 ? 7.941 8.805 -4.449 1 96.81 76 GLY B CA 1
ATOM 2386 C C . GLY B 1 76 ? 8.133 8.523 -2.971 1 96.81 76 GLY B C 1
ATOM 2387 O O . GLY B 1 76 ? 8.492 9.422 -2.205 1 96.81 76 GLY B O 1
ATOM 2388 N N . CYS B 1 77 ? 7.867 7.289 -2.539 1 97.12 77 CYS B N 1
ATOM 2389 C CA . CYS B 1 77 ? 8.008 6.938 -1.13 1 97.12 77 CYS B CA 1
ATOM 2390 C C . CYS B 1 77 ? 9.414 7.258 -0.627 1 97.12 77 CYS B C 1
ATOM 2392 O O . CYS B 1 77 ? 10.398 6.957 -1.3 1 97.12 77 CYS B O 1
ATOM 2394 N N . GLY B 1 78 ? 9.523 7.914 0.521 1 97.56 78 GLY B N 1
ATOM 2395 C CA . GLY B 1 78 ? 10.789 8.195 1.166 1 97.56 78 GLY B CA 1
ATOM 2396 C C . GLY B 1 78 ? 11.359 9.555 0.796 1 97.56 78 GLY B C 1
ATOM 2397 O O . GLY B 1 78 ? 12.32 10.016 1.405 1 97.56 78 GLY B O 1
ATOM 2398 N N . ALA B 1 79 ? 10.766 10.25 -0.179 1 98.19 79 ALA B N 1
ATOM 2399 C CA . ALA B 1 79 ? 11.25 11.562 -0.582 1 98.19 79 ALA B CA 1
ATOM 2400 C C . ALA B 1 79 ? 10.969 12.609 0.497 1 98.19 79 ALA B C 1
ATOM 2402 O O . ALA B 1 79 ? 9.922 12.57 1.146 1 98.19 79 ALA B O 1
ATOM 2403 N N . CYS B 1 80 ? 11.883 13.547 0.592 1 98.19 80 CYS B N 1
ATOM 2404 C CA . CYS B 1 80 ? 11.75 14.625 1.572 1 98.19 80 CYS B CA 1
ATOM 2405 C C . CYS B 1 80 ? 11.391 15.938 0.894 1 98.19 80 CYS B C 1
ATOM 2407 O O . CYS B 1 80 ? 11.914 16.25 -0.179 1 98.19 80 CYS B O 1
ATOM 2409 N N . TYR B 1 81 ? 10.539 16.672 1.553 1 98.56 81 TYR B N 1
ATOM 2410 C CA . TYR B 1 81 ? 10.133 18 1.116 1 98.56 81 TYR B CA 1
ATOM 2411 C C . TYR B 1 81 ? 10.125 18.984 2.285 1 98.56 81 TYR B C 1
ATOM 2413 O O . TYR B 1 81 ? 9.867 18.594 3.428 1 98.56 81 TYR B O 1
ATOM 2421 N N . GLN B 1 82 ? 10.422 20.188 1.954 1 98.69 82 GLN B N 1
ATOM 2422 C CA . GLN B 1 82 ? 10.07 21.281 2.854 1 98.69 82 GLN B CA 1
ATOM 2423 C C . GLN B 1 82 ? 8.742 21.922 2.457 1 98.69 82 GLN B C 1
ATOM 2425 O O . GLN B 1 82 ? 8.477 22.125 1.271 1 98.69 82 GLN B O 1
ATOM 2430 N N . VAL B 1 83 ? 7.918 22.203 3.457 1 98.75 83 VAL B N 1
ATOM 2431 C CA . VAL B 1 83 ? 6.613 22.828 3.273 1 98.75 83 VAL B CA 1
ATOM 2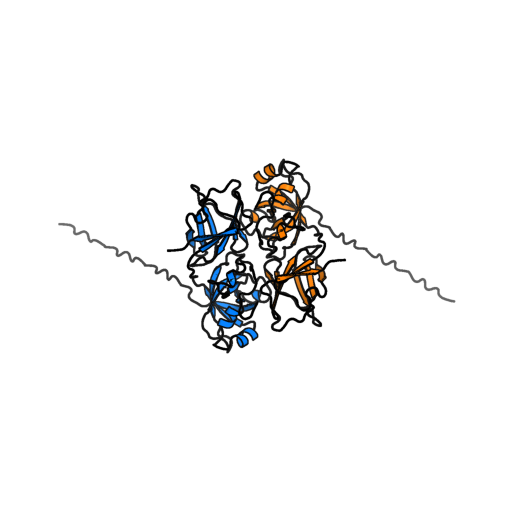432 C C . VAL B 1 83 ? 6.492 24.047 4.188 1 98.75 83 VAL B C 1
ATOM 2434 O O . VAL B 1 83 ? 6.902 24 5.348 1 98.75 83 VAL B O 1
ATOM 2437 N N . ARG B 1 84 ? 5.926 25.109 3.662 1 98.62 84 ARG B N 1
ATOM 2438 C CA . ARG B 1 84 ? 5.645 26.281 4.477 1 98.62 84 ARG B CA 1
ATOM 2439 C C . ARG B 1 84 ? 4.301 26.906 4.105 1 98.62 84 ARG B C 1
ATOM 2441 O O . ARG B 1 84 ? 3.777 26.656 3.018 1 98.62 84 ARG B O 1
ATOM 2448 N N . CYS B 1 85 ? 3.703 27.609 5.027 1 97.81 85 CYS B N 1
ATOM 2449 C CA . CYS B 1 85 ? 2.457 28.297 4.734 1 97.81 85 CYS B CA 1
ATOM 2450 C C . CYS B 1 85 ? 2.547 29.766 5.148 1 97.81 85 CYS B C 1
ATOM 2452 O O . CYS B 1 85 ? 3.322 30.125 6.039 1 97.81 85 CYS B O 1
ATOM 2454 N N . SER B 1 86 ? 1.848 30.625 4.391 1 92.25 86 SER B N 1
ATOM 2455 C CA . SER B 1 86 ? 1.76 32.031 4.703 1 92.25 86 SER B CA 1
ATOM 2456 C C . SER B 1 86 ? 0.351 32.562 4.465 1 92.25 86 SER B C 1
ATOM 2458 O O . SER B 1 86 ? 0.091 33.781 4.652 1 92.25 86 SER B O 1
ATOM 2460 N N . SER B 1 87 ? -0.562 31.734 4.102 1 90.12 87 SER B N 1
ATOM 2461 C CA . SER B 1 87 ? -1.87 32.156 3.611 1 90.12 87 SER B CA 1
ATOM 2462 C C . SER B 1 87 ? -2.834 32.406 4.766 1 90.12 87 SER B C 1
ATOM 2464 O O . SER B 1 87 ? -3.93 32.938 4.559 1 90.12 87 SER B O 1
ATOM 2466 N N . ASN B 1 88 ? -2.523 31.969 5.91 1 94.06 88 ASN B N 1
ATOM 2467 C CA . ASN B 1 88 ? -3.342 32.125 7.109 1 94.06 88 ASN B CA 1
ATOM 2468 C C . ASN B 1 88 ? -2.574 32.812 8.234 1 94.06 88 ASN B C 1
ATOM 2470 O O . ASN B 1 88 ? -1.351 32.688 8.32 1 94.06 88 ASN B O 1
ATOM 2474 N N . ALA B 1 89 ? -3.328 33.5 9.164 1 96.12 89 ALA B N 1
ATOM 2475 C CA . ALA B 1 89 ? -2.715 34.25 10.25 1 96.12 89 ALA B CA 1
ATOM 2476 C C . ALA B 1 89 ? -1.961 33.344 11.203 1 96.12 89 ALA B C 1
ATOM 2478 O O . ALA B 1 89 ? -0.997 33.75 11.852 1 96.12 89 ALA B O 1
ATOM 2479 N N . ALA B 1 90 ? -2.342 32.094 11.242 1 97.75 90 ALA B N 1
ATOM 2480 C CA . ALA B 1 90 ? -1.732 31.125 12.164 1 97.75 90 ALA B CA 1
ATOM 2481 C C . ALA B 1 90 ? -0.424 30.594 11.594 1 97.75 90 ALA B C 1
ATOM 2483 O O . ALA B 1 90 ? 0.358 29.969 12.32 1 97.75 90 ALA B O 1
ATOM 2484 N N . CYS B 1 91 ? -0.135 30.859 10.367 1 98.31 91 CYS B N 1
ATOM 2485 C CA . CYS B 1 91 ? 1.057 30.328 9.719 1 98.31 91 CYS B CA 1
ATOM 2486 C C . CYS B 1 91 ? 2.318 30.984 10.266 1 98.31 91 CYS B C 1
ATOM 2488 O O . CYS B 1 91 ? 2.352 32.188 10.477 1 98.31 91 CYS B O 1
ATOM 2490 N N . SER B 1 92 ? 3.381 30.188 10.391 1 98.12 92 SER B N 1
ATOM 2491 C CA . SER B 1 92 ? 4.637 30.703 10.914 1 98.12 92 SER B CA 1
ATOM 2492 C C . SER B 1 92 ? 5.527 31.25 9.805 1 98.12 92 SER B C 1
ATOM 2494 O O . SER B 1 92 ? 6.461 32 10.055 1 98.12 92 SER B O 1
ATOM 2496 N N . GLY B 1 93 ? 5.289 30.719 8.602 1 97.31 93 GLY B N 1
ATOM 2497 C CA . GLY B 1 93 ? 6.172 31.062 7.496 1 97.31 93 GLY B CA 1
ATOM 2498 C C . GLY B 1 93 ? 7.441 30.234 7.469 1 97.31 93 GLY B C 1
ATOM 2499 O O . GLY B 1 93 ? 8.203 30.281 6.504 1 97.31 93 GLY B O 1
ATOM 2500 N N . ARG B 1 94 ? 7.691 29.5 8.469 1 97.69 94 ARG B N 1
ATOM 2501 C CA . ARG B 1 94 ? 8.891 28.688 8.555 1 97.69 94 ARG B CA 1
ATOM 2502 C C . ARG B 1 94 ? 8.664 27.312 7.914 1 97.69 94 ARG B C 1
ATOM 2504 O O . ARG B 1 94 ? 7.598 26.719 8.078 1 97.69 94 ARG B O 1
ATOM 2511 N N . PRO B 1 95 ? 9.641 26.859 7.199 1 98.12 95 PRO B N 1
ATOM 2512 C CA . PRO B 1 95 ? 9.461 25.547 6.551 1 98.12 95 PRO B CA 1
ATOM 2513 C C . PRO B 1 95 ? 9.57 24.391 7.535 1 98.12 95 PRO B C 1
ATOM 2515 O O . PRO B 1 95 ? 10.305 24.469 8.523 1 98.12 95 PRO B O 1
ATOM 2518 N N . VAL B 1 96 ? 8.82 23.359 7.246 1 98.06 96 VAL B N 1
ATOM 2519 C CA . VAL B 1 96 ? 8.875 22.078 7.934 1 98.06 96 VAL B CA 1
ATOM 2520 C C . VAL B 1 96 ? 9.25 20.969 6.945 1 98.06 96 VAL B C 1
ATOM 2522 O O . VAL B 1 96 ? 8.781 20.969 5.805 1 98.06 96 VAL B O 1
ATOM 2525 N N . THR B 1 97 ? 10.141 20.078 7.363 1 98.31 97 THR B N 1
ATOM 2526 C CA . THR B 1 97 ? 10.516 18.984 6.492 1 98.31 97 THR B CA 1
ATOM 2527 C C . THR B 1 97 ? 9.625 17.766 6.746 1 98.31 97 THR B C 1
ATOM 2529 O O . THR B 1 97 ? 9.398 17.375 7.895 1 98.31 97 THR B O 1
ATOM 2532 N N . VAL B 1 98 ? 9.086 17.234 5.711 1 98.06 98 VAL B N 1
ATOM 2533 C CA . VAL B 1 98 ? 8.234 16.047 5.801 1 98.06 98 VAL B CA 1
ATOM 2534 C C . VAL B 1 98 ? 8.703 15 4.801 1 98.06 98 VAL B C 1
ATOM 2536 O O . VAL B 1 98 ? 9.383 15.32 3.824 1 98.06 98 VAL B O 1
ATOM 2539 N N . VAL B 1 99 ? 8.398 13.734 5.086 1 97.56 99 VAL B N 1
ATOM 2540 C CA . VAL B 1 99 ? 8.742 12.602 4.234 1 97.56 99 VAL B CA 1
ATOM 2541 C C . VAL B 1 99 ? 7.477 11.953 3.691 1 97.56 99 VAL B C 1
ATOM 2543 O O . VAL B 1 99 ? 6.488 11.805 4.414 1 97.56 99 VAL B O 1
ATOM 2546 N N . VAL B 1 100 ? 7.461 11.57 2.408 1 97.62 100 VAL B N 1
ATOM 2547 C CA . VAL B 1 100 ? 6.324 10.875 1.816 1 97.62 100 VAL B CA 1
ATOM 2548 C C . VAL B 1 100 ? 6.285 9.43 2.312 1 97.62 100 VAL B C 1
ATOM 2550 O O . VAL B 1 100 ? 7.176 8.633 2.002 1 97.62 100 VAL B O 1
ATOM 2553 N N . THR B 1 101 ? 5.207 9.07 3.119 1 96.06 101 THR B N 1
ATOM 2554 C CA . THR B 1 101 ? 5.129 7.734 3.697 1 96.06 101 THR B CA 1
ATOM 2555 C C . THR B 1 101 ? 3.775 7.094 3.398 1 96.06 101 THR B C 1
ATOM 2557 O O . THR B 1 101 ? 3.494 5.98 3.852 1 96.06 101 THR B O 1
ATOM 2560 N N . ASP B 1 102 ? 2.986 7.816 2.719 1 94.31 102 ASP B N 1
ATOM 2561 C CA . ASP B 1 102 ? 1.628 7.367 2.43 1 94.31 102 ASP B CA 1
ATOM 2562 C C . ASP B 1 102 ? 1.1 8.008 1.148 1 94.31 102 ASP B C 1
ATOM 2564 O O . ASP B 1 102 ? 1.78 8.836 0.534 1 94.31 102 ASP B O 1
ATOM 2568 N N . GLN B 1 103 ? -0.09 7.504 0.716 1 92.62 103 GLN B N 1
ATOM 2569 C CA . GLN B 1 103 ? -0.748 8.031 -0.474 1 92.62 103 GLN B CA 1
ATOM 2570 C C . GLN B 1 103 ? -2.027 8.781 -0.108 1 92.62 103 GLN B C 1
ATOM 2572 O O . GLN B 1 103 ? -2.686 8.453 0.881 1 92.62 103 GLN B O 1
ATOM 2577 N N . CYS B 1 104 ? -2.303 9.789 -0.86 1 91.62 104 CYS B N 1
ATOM 2578 C CA . CYS B 1 104 ? -3.602 10.445 -0.869 1 91.62 104 CYS B CA 1
ATOM 2579 C C . CYS B 1 104 ? -4.203 10.445 -2.268 1 91.62 104 CYS B C 1
ATOM 2581 O O . CYS B 1 104 ? -4.055 11.422 -3.014 1 91.62 104 CYS B O 1
ATOM 2583 N N . PRO B 1 105 ? -4.965 9.383 -2.6 1 84.25 105 PRO B N 1
ATOM 2584 C CA . PRO B 1 105 ? -5.285 9.133 -4.008 1 84.25 105 PRO B CA 1
ATOM 2585 C C . PRO B 1 105 ? -6.484 9.953 -4.488 1 84.25 105 PRO B C 1
ATOM 2587 O O . PRO B 1 105 ? -6.715 10.062 -5.699 1 84.25 105 PRO B O 1
ATOM 2590 N N . GLY B 1 106 ? -7.285 10.539 -3.531 1 82.31 106 GLY B N 1
ATOM 2591 C CA . GLY B 1 106 ? -8.5 11.188 -4.016 1 82.31 106 GLY B CA 1
ATOM 2592 C C . GLY B 1 106 ? -9.016 12.258 -3.082 1 82.31 106 GLY B C 1
ATOM 2593 O O . GLY B 1 106 ? -8.344 12.641 -2.123 1 82.31 106 GLY B O 1
ATOM 2594 N N . GLY B 1 107 ? -10.273 12.734 -3.5 1 84.5 107 GLY B N 1
ATOM 2595 C CA . GLY B 1 107 ? -10.898 13.766 -2.691 1 84.5 107 GLY B CA 1
ATOM 2596 C C . GLY B 1 107 ? -10.156 15.086 -2.727 1 84.5 107 GLY B C 1
ATOM 2597 O O . GLY B 1 107 ? -9.852 15.602 -3.803 1 84.5 107 GLY B O 1
ATOM 2598 N N . PRO B 1 108 ? -9.945 15.602 -1.536 1 87.44 108 PRO B N 1
ATOM 2599 C CA . PRO B 1 108 ? -9.273 16.906 -1.458 1 87.44 108 PRO B CA 1
ATOM 2600 C C . PRO B 1 108 ? -7.855 16.875 -2.027 1 87.44 108 PRO B C 1
ATOM 2602 O O . PRO B 1 108 ? -7.297 17.922 -2.361 1 87.44 108 PRO B O 1
ATOM 2605 N N . CYS B 1 109 ? -7.344 15.703 -2.211 1 91.44 109 CYS B N 1
ATOM 2606 C CA . CYS B 1 109 ? -5.941 15.586 -2.604 1 91.44 109 CYS B CA 1
ATOM 2607 C C . CYS B 1 109 ? -5.777 15.805 -4.102 1 91.44 109 CYS B C 1
ATOM 2609 O O . CYS B 1 109 ? -4.652 15.859 -4.605 1 91.44 109 CYS B O 1
ATOM 2611 N N . LEU B 1 110 ? -6.902 15.945 -4.816 1 90.56 110 LEU B N 1
ATOM 2612 C CA . LEU B 1 110 ? -6.855 16.156 -6.262 1 90.56 110 LEU B CA 1
ATOM 2613 C C . LEU B 1 110 ? -7.16 17.594 -6.617 1 90.56 110 LEU B C 1
ATOM 2615 O O . LEU B 1 110 ? -7.203 17.953 -7.797 1 90.56 110 LEU B O 1
ATOM 2619 N N . ALA B 1 111 ? -7.398 18.406 -5.574 1 91.5 111 ALA B N 1
ATOM 2620 C CA . ALA B 1 111 ? -7.816 19.797 -5.809 1 91.5 111 ALA B CA 1
ATOM 2621 C C . ALA B 1 111 ? -6.691 20.609 -6.434 1 91.5 111 ALA B C 1
ATOM 2623 O O . ALA B 1 111 ? -6.945 21.547 -7.191 1 91.5 111 ALA B O 1
ATOM 2624 N N . GLU B 1 112 ? -5.43 20.297 -6.062 1 94.88 112 GLU B N 1
ATOM 2625 C CA . GLU B 1 112 ? -4.242 20.953 -6.602 1 94.88 112 GLU B CA 1
ATOM 2626 C C . GLU B 1 112 ? -3.367 19.969 -7.371 1 94.88 112 GLU B C 1
ATOM 2628 O O . GLU B 1 112 ? -3.486 18.766 -7.199 1 94.88 112 GLU B O 1
ATOM 2633 N N . ALA B 1 113 ? -2.494 20.547 -8.266 1 95.44 113 ALA B N 1
ATOM 2634 C CA . ALA B 1 113 ? -1.547 19.703 -8.984 1 95.44 113 ALA B CA 1
ATOM 2635 C C . ALA B 1 113 ? -0.666 18.922 -8.016 1 95.44 113 ALA B C 1
ATOM 2637 O O . ALA B 1 113 ? -0.268 17.797 -8.305 1 95.44 113 ALA B O 1
ATOM 2638 N N . THR B 1 114 ? -0.322 19.578 -6.945 1 97.88 114 THR B N 1
ATOM 2639 C CA . THR B 1 114 ? 0.453 18.953 -5.875 1 97.88 114 THR B CA 1
ATOM 2640 C C . THR B 1 114 ? -0.247 19.125 -4.531 1 97.88 114 THR B C 1
ATOM 2642 O O . THR B 1 114 ? -0.703 20.234 -4.199 1 97.88 114 THR B O 1
ATOM 2645 N N . HIS B 1 115 ? -0.376 18.031 -3.748 1 98.12 115 HIS B N 1
ATOM 2646 C CA . HIS B 1 115 ? -1.093 18.094 -2.479 1 98.12 115 HIS B CA 1
ATOM 2647 C C . HIS B 1 115 ? -0.37 17.297 -1.402 1 98.12 115 HIS B C 1
ATOM 2649 O O . HIS B 1 115 ? 0.061 16.156 -1.647 1 98.12 115 HIS B O 1
ATOM 2655 N N . PHE B 1 116 ? -0.217 17.953 -0.291 1 98.19 116 PHE B N 1
ATOM 2656 C CA . PHE B 1 116 ? 0.328 17.312 0.904 1 98.19 116 PHE B CA 1
ATOM 2657 C C . PHE B 1 116 ? -0.773 17.047 1.923 1 98.19 116 PHE B C 1
ATOM 2659 O O . PHE B 1 116 ? -1.341 17.969 2.494 1 98.19 116 PHE B O 1
ATOM 2666 N N . ASP B 1 117 ? -1.106 15.805 2.057 1 96.88 117 ASP B N 1
ATOM 2667 C CA . ASP B 1 117 ? -1.902 15.438 3.225 1 96.88 117 ASP B CA 1
ATOM 2668 C C . ASP B 1 117 ? -1.008 15.117 4.418 1 96.88 117 ASP B C 1
ATOM 2670 O O . ASP B 1 117 ? -0.601 13.969 4.609 1 96.88 117 ASP B O 1
ATOM 2674 N N . LEU B 1 118 ? -0.823 16.125 5.281 1 97 118 LEU B N 1
ATOM 2675 C CA . LEU B 1 118 ? 0.194 16.094 6.328 1 97 118 LEU B CA 1
ATOM 2676 C C . LEU B 1 118 ? -0.311 15.328 7.547 1 97 118 LEU B C 1
ATOM 2678 O O . LEU B 1 118 ? -1.519 15.273 7.793 1 97 118 LEU B O 1
ATOM 2682 N N . SER B 1 119 ? 0.658 14.766 8.297 1 95.19 119 SER B N 1
ATOM 2683 C CA . SER B 1 119 ? 0.289 14.32 9.633 1 95.19 119 SER B CA 1
ATOM 2684 C C . SER B 1 119 ? -0.153 15.484 10.508 1 95.19 119 SER B C 1
ATOM 2686 O O . SER B 1 119 ? 0.203 16.641 10.242 1 95.19 119 SER B O 1
ATOM 2688 N N . GLY B 1 120 ? -0.924 15.141 11.57 1 94.31 120 GLY B N 1
ATOM 2689 C CA . GLY B 1 120 ? -1.311 16.203 12.492 1 94.31 120 GLY B CA 1
ATOM 2690 C C . GLY B 1 120 ? -0.126 16.938 13.078 1 94.31 120 GLY B C 1
ATOM 2691 O O . GLY B 1 120 ? -0.163 18.172 13.211 1 94.31 120 GLY B O 1
ATOM 2692 N N . LYS B 1 121 ? 0.885 16.203 13.359 1 95.25 121 LYS B N 1
ATOM 2693 C CA . LYS B 1 121 ? 2.088 16.812 13.906 1 95.25 121 LYS B CA 1
ATOM 2694 C C . LYS B 1 121 ? 2.736 17.75 12.898 1 95.25 121 LYS B C 1
ATOM 2696 O O . LYS B 1 121 ? 3.078 18.891 13.234 1 95.25 121 LYS B O 1
ATOM 2701 N N . ALA B 1 122 ? 2.859 17.328 11.688 1 97.5 122 ALA B N 1
ATOM 2702 C CA . ALA B 1 122 ? 3.506 18.141 10.656 1 97.5 122 ALA B CA 1
ATOM 2703 C C . ALA B 1 122 ? 2.676 19.375 10.328 1 97.5 122 ALA B C 1
ATOM 2705 O O . ALA B 1 122 ? 3.219 20.469 10.156 1 97.5 122 ALA B O 1
ATOM 2706 N N . PHE B 1 123 ? 1.396 19.219 10.211 1 97.62 123 PHE B N 1
ATOM 2707 C CA . PHE B 1 123 ? 0.513 20.344 9.914 1 97.62 123 PHE B CA 1
ATOM 2708 C C . PHE B 1 123 ? 0.581 21.375 11.023 1 97.62 123 PHE B C 1
ATOM 2710 O O . PHE B 1 123 ? 0.685 22.578 10.758 1 97.62 123 PHE B O 1
ATOM 2717 N N . GLY B 1 124 ? 0.543 20.906 12.234 1 97.44 124 GLY B N 1
ATOM 2718 C CA . GLY B 1 124 ? 0.649 21.812 13.367 1 97.44 124 GLY B CA 1
ATOM 2719 C C . GLY B 1 124 ? 1.97 22.562 13.414 1 97.44 124 GLY B C 1
ATOM 2720 O O . GLY B 1 124 ? 2.029 23.703 13.875 1 97.44 124 GLY B O 1
ATOM 2721 N N . ALA B 1 125 ? 3.008 21.953 12.938 1 97.94 125 ALA B N 1
ATOM 2722 C CA . ALA B 1 125 ? 4.348 22.531 12.984 1 97.94 125 ALA B CA 1
ATOM 2723 C C . ALA B 1 125 ? 4.469 23.703 12.023 1 97.94 125 ALA B C 1
ATOM 2725 O O . ALA B 1 125 ? 5.422 24.484 12.109 1 97.94 125 ALA B O 1
ATOM 2726 N N . LEU B 1 126 ? 3.5 23.859 11.148 1 98.56 126 LEU B N 1
ATOM 2727 C CA . LEU B 1 126 ? 3.498 25 10.227 1 98.56 126 LEU B CA 1
ATOM 2728 C C . LEU B 1 126 ? 3.033 26.266 10.938 1 98.56 126 LEU B C 1
ATOM 2730 O O . LEU B 1 126 ? 3.189 27.375 10.398 1 98.56 126 LEU B O 1
ATOM 2734 N N . ALA B 1 127 ? 2.49 26.094 12.086 1 98.44 127 ALA B N 1
ATOM 2735 C CA . ALA B 1 127 ? 1.837 27.203 12.781 1 98.44 127 ALA B CA 1
ATOM 2736 C C . ALA B 1 127 ? 2.83 27.969 13.648 1 98.44 127 ALA B C 1
ATOM 2738 O O . ALA B 1 127 ? 3.873 27.422 14.031 1 98.44 127 ALA B O 1
ATOM 2739 N N . LYS B 1 128 ? 2.504 29.219 13.922 1 98.06 128 LYS B N 1
ATOM 2740 C CA . LYS B 1 128 ? 3.18 29.953 14.984 1 98.06 128 LYS B CA 1
ATOM 2741 C C . LYS B 1 128 ? 3.064 29.234 16.312 1 98.06 128 LYS B C 1
ATOM 2743 O O . LYS B 1 128 ? 2.131 28.453 16.531 1 98.06 128 LYS B O 1
ATOM 2748 N N . PRO B 1 129 ? 4.121 29.531 17.156 1 96.62 129 PRO B N 1
ATOM 2749 C CA . PRO B 1 129 ? 4 28.922 18.484 1 96.62 129 PRO B CA 1
ATOM 2750 C C . PRO B 1 129 ? 2.631 29.156 19.125 1 96.62 129 PRO B C 1
ATOM 2752 O O . PRO B 1 129 ? 2.141 30.281 19.141 1 96.62 129 PRO B O 1
ATOM 2755 N N . GLY B 1 130 ? 1.972 28.031 19.516 1 97.06 130 GLY B N 1
ATOM 2756 C CA . GLY B 1 130 ? 0.699 28.125 20.219 1 97.06 130 GLY B CA 1
ATOM 2757 C C . GLY B 1 130 ? -0.493 28.172 19.281 1 97.06 130 GLY B C 1
ATOM 2758 O O . GLY B 1 130 ? -1.642 28.188 19.734 1 97.06 130 GLY B O 1
ATOM 2759 N N . GLN B 1 131 ? -0.254 28.141 18.016 1 97.56 131 GLN B N 1
ATOM 2760 C CA . GLN B 1 131 ? -1.347 28.328 17.062 1 97.56 131 GLN B CA 1
ATOM 2761 C C . GLN B 1 131 ? -1.629 27.047 16.281 1 97.56 131 GLN B C 1
ATOM 2763 O O . GLN B 1 131 ? -2.334 27.078 15.266 1 97.56 131 GLN B O 1
ATOM 2768 N N . ALA B 1 132 ? -1.083 25.938 16.703 1 96.5 132 ALA B N 1
ATOM 2769 C CA . ALA B 1 132 ? -1.177 24.688 15.953 1 96.5 132 ALA B CA 1
ATOM 2770 C C . ALA B 1 132 ? -2.633 24.281 15.758 1 96.5 132 ALA B C 1
ATOM 2772 O O . ALA B 1 132 ? -3.045 23.922 14.648 1 96.5 132 ALA B O 1
ATOM 2773 N N . ASP B 1 133 ? -3.43 24.344 16.797 1 94.62 133 ASP B N 1
ATOM 2774 C CA . ASP B 1 133 ? -4.812 23.875 16.703 1 94.62 133 ASP B CA 1
ATOM 2775 C C . ASP B 1 133 ? -5.664 24.844 15.891 1 94.62 133 ASP B C 1
ATOM 2777 O O . ASP B 1 133 ? -6.594 24.438 15.195 1 94.62 133 ASP B O 1
ATOM 2781 N N . ASN B 1 134 ? -5.375 26.109 16.016 1 95.94 134 ASN B N 1
ATOM 2782 C CA . ASN B 1 134 ? -6.047 27.078 15.148 1 95.94 134 ASN B CA 1
ATOM 2783 C C . ASN B 1 134 ? -5.809 26.766 13.68 1 95.94 134 ASN B C 1
ATOM 2785 O O . ASN B 1 134 ? -6.734 26.828 12.867 1 95.94 134 ASN B O 1
ATOM 2789 N N . LEU B 1 135 ? -4.57 26.438 13.406 1 97 135 LEU B N 1
ATOM 2790 C CA . LEU B 1 135 ? -4.258 26.109 12.016 1 97 135 LEU B CA 1
ATOM 2791 C C . LEU B 1 135 ? -4.938 24.812 11.602 1 97 135 LEU B C 1
ATOM 2793 O O . LEU B 1 135 ? -5.496 24.719 10.508 1 97 135 LEU B O 1
ATOM 2797 N N . ARG B 1 136 ? -4.883 23.781 12.438 1 94.44 136 ARG B N 1
ATOM 2798 C CA . ARG B 1 136 ? -5.535 22.5 12.141 1 94.44 136 ARG B CA 1
ATOM 2799 C C . ARG B 1 136 ? -7.027 22.703 11.906 1 94.44 136 ARG B C 1
ATOM 2801 O O . ARG B 1 136 ? -7.625 22.016 11.07 1 94.44 136 ARG B O 1
ATOM 2808 N N . ASN B 1 137 ? -7.621 23.656 12.523 1 93.38 137 ASN B N 1
ATOM 2809 C CA . ASN B 1 137 ? -9.047 23.906 12.383 1 93.38 137 ASN B CA 1
ATOM 2810 C C . ASN B 1 137 ? -9.383 24.516 11.016 1 93.38 137 ASN B C 1
ATOM 2812 O O . ASN B 1 137 ? -10.523 24.438 10.562 1 93.38 137 ASN B O 1
ATOM 2816 N N . VAL B 1 138 ? -8.43 25.141 10.445 1 93.31 138 VAL B N 1
ATOM 2817 C CA . VAL B 1 138 ? -8.641 25.625 9.086 1 93.31 138 VAL B CA 1
ATOM 2818 C C . VAL B 1 138 ? -8.812 24.453 8.125 1 93.31 138 VAL B C 1
ATOM 2820 O O . VAL B 1 138 ? -9.648 24.5 7.223 1 93.31 138 VAL B O 1
ATOM 2823 N N . GLY B 1 139 ? -7.98 23.375 8.227 1 89.75 139 GLY B N 1
ATOM 2824 C CA . GLY B 1 139 ? -8.188 22.094 7.555 1 89.75 139 GLY B CA 1
ATOM 2825 C C . GLY B 1 139 ? -7.492 22.016 6.207 1 89.75 139 GLY B C 1
ATOM 2826 O O . GLY B 1 139 ? -6.777 21.062 5.93 1 89.75 139 GLY B O 1
ATOM 2827 N N . ASN B 1 140 ? -7.867 22.969 5.367 1 93.81 140 ASN B N 1
ATOM 2828 C CA . ASN B 1 140 ? -7.262 23.047 4.043 1 93.81 140 ASN B CA 1
ATOM 2829 C C . ASN B 1 140 ? -6.586 24.406 3.816 1 93.81 140 ASN B C 1
ATOM 2831 O O . ASN B 1 140 ? -7.234 25.453 3.887 1 93.81 140 ASN B O 1
ATOM 2835 N N . ILE B 1 141 ? -5.242 24.375 3.525 1 97.19 141 ILE B N 1
ATOM 2836 C CA . ILE B 1 141 ? -4.516 25.641 3.377 1 97.19 141 ILE B CA 1
ATOM 2837 C C . ILE B 1 141 ? -3.637 25.578 2.129 1 97.19 141 ILE B C 1
ATOM 2839 O O . ILE B 1 141 ? -3.277 24.5 1.664 1 97.19 141 ILE B O 1
ATOM 2843 N N . LYS B 1 142 ? -3.365 26.734 1.607 1 97.38 142 LYS B N 1
ATOM 2844 C CA . LYS B 1 142 ? -2.348 26.859 0.566 1 97.38 142 LYS B CA 1
ATOM 2845 C C . LYS B 1 142 ? -0.944 26.828 1.165 1 97.38 142 LYS B C 1
ATOM 2847 O O . LYS B 1 142 ? -0.695 27.453 2.203 1 97.38 142 LYS B O 1
ATOM 2852 N N . VAL B 1 143 ? -0.063 26.109 0.52 1 98.44 143 VAL B N 1
ATOM 2853 C CA . VAL B 1 143 ? 1.318 26.031 0.985 1 98.44 143 VAL B CA 1
ATOM 2854 C C . VAL B 1 143 ? 2.271 26.188 -0.196 1 98.44 143 VAL B C 1
ATOM 2856 O O . VAL B 1 143 ? 1.837 26.266 -1.349 1 98.44 143 VAL B O 1
ATOM 2859 N N . GLN B 1 144 ? 3.475 26.375 0.139 1 98.38 144 GLN B N 1
ATOM 2860 C CA . GLN B 1 144 ? 4.594 26.281 -0.794 1 98.38 144 GLN B CA 1
ATOM 2861 C C . GLN B 1 144 ? 5.539 25.141 -0.404 1 98.38 144 GLN B C 1
ATOM 2863 O O . GLN B 1 144 ? 5.652 24.797 0.774 1 98.38 144 GLN B O 1
ATOM 2868 N N . TYR B 1 145 ? 6.18 24.594 -1.382 1 98.44 145 TYR B N 1
ATOM 2869 C CA . TYR B 1 145 ? 7.043 23.453 -1.072 1 98.44 145 TYR B CA 1
ATOM 2870 C C . TYR B 1 145 ? 8.273 23.438 -1.971 1 98.44 145 TYR B C 1
ATOM 2872 O O . TYR B 1 145 ? 8.289 24.094 -3.021 1 98.44 145 TYR B O 1
ATOM 2880 N N . ASN B 1 146 ? 9.297 22.734 -1.421 1 97.5 146 ASN B N 1
ATOM 2881 C CA . ASN B 1 146 ? 10.508 22.406 -2.164 1 97.5 146 ASN B CA 1
ATOM 2882 C C . ASN B 1 146 ? 10.984 20.984 -1.858 1 97.5 146 ASN B C 1
ATOM 2884 O O . ASN B 1 146 ? 10.914 20.531 -0.713 1 97.5 146 ASN B O 1
ATOM 2888 N N . ARG B 1 147 ? 11.477 20.375 -2.998 1 97 147 ARG B N 1
ATOM 2889 C CA . ARG B 1 147 ? 12.148 19.094 -2.789 1 97 147 ARG B CA 1
ATOM 2890 C C . ARG B 1 147 ? 13.516 19.297 -2.146 1 97 147 ARG B C 1
ATOM 2892 O O . ARG B 1 147 ? 14.289 20.156 -2.574 1 97 147 ARG B O 1
ATOM 2899 N N . VAL B 1 148 ? 13.844 18.594 -1.036 1 97.62 148 VAL B N 1
ATOM 2900 C CA . VAL B 1 148 ? 15.117 18.734 -0.335 1 97.62 148 VAL B CA 1
ATOM 2901 C C . VAL B 1 148 ? 15.742 17.359 -0.122 1 97.62 148 VAL B C 1
ATOM 2903 O O . VAL B 1 148 ? 15.039 16.344 -0.172 1 97.62 148 VAL B O 1
ATOM 2906 N N . PRO B 1 149 ? 17.078 17.281 0.017 1 96.69 149 PRO B N 1
ATOM 2907 C CA . PRO B 1 149 ? 17.672 15.992 0.375 1 96.69 149 PRO B CA 1
ATOM 2908 C C . PRO B 1 149 ? 17.234 15.516 1.76 1 96.69 149 PRO B C 1
ATOM 2910 O O . PRO B 1 149 ? 17.078 16.328 2.676 1 96.69 149 PRO B O 1
ATOM 2913 N N . CYS B 1 150 ? 17.031 14.219 1.882 1 96.94 150 CYS B N 1
ATOM 2914 C CA . CYS B 1 150 ? 16.859 13.594 3.189 1 96.94 150 CYS B CA 1
ATOM 2915 C C . CYS B 1 150 ? 18.188 13.398 3.885 1 96.94 150 CYS B C 1
ATOM 2917 O O . CYS B 1 150 ? 19.219 13.219 3.225 1 96.94 150 CYS B O 1
ATOM 2919 N N . HIS B 1 151 ? 18.188 13.43 5.195 1 94.88 151 HIS B N 1
ATOM 2920 C CA . HIS B 1 151 ? 19.391 13.172 5.977 1 94.88 151 HIS B CA 1
ATOM 2921 C C . HIS B 1 151 ? 19.141 12.125 7.059 1 94.88 151 HIS B C 1
ATOM 2923 O O . HIS B 1 151 ? 18.625 12.445 8.133 1 94.88 151 HIS B O 1
ATOM 2929 N N . TRP B 1 152 ? 19.469 10.922 6.703 1 94.75 152 TRP B N 1
ATOM 2930 C CA . TRP B 1 152 ? 19.328 9.805 7.633 1 94.75 152 TRP B CA 1
ATOM 2931 C C . TRP B 1 152 ? 20.688 9.203 7.965 1 94.75 152 TRP B C 1
ATOM 2933 O O . TRP B 1 152 ? 21.688 9.516 7.316 1 94.75 152 TRP B O 1
ATOM 2943 N N . ARG B 1 153 ? 20.875 8.352 8.961 1 89.44 153 ARG B N 1
ATOM 2944 C CA . ARG B 1 153 ? 22.141 7.773 9.391 1 89.44 153 ARG B CA 1
ATOM 2945 C C . ARG B 1 153 ? 22.422 6.48 8.641 1 89.44 153 ARG B C 1
ATOM 2947 O O . ARG B 1 153 ? 23.547 5.973 8.68 1 89.44 153 ARG B O 1
ATOM 2954 N N . GLY B 1 154 ? 21.531 6.031 7.855 1 92.06 154 GLY B N 1
ATOM 2955 C CA . GLY B 1 154 ? 21.672 4.797 7.098 1 92.06 154 GLY B CA 1
ATOM 2956 C C . GLY B 1 154 ? 20.391 4.371 6.398 1 92.06 154 GLY B C 1
ATOM 2957 O O . GLY B 1 154 ? 19.391 5.086 6.438 1 92.06 154 GLY B O 1
ATOM 2958 N N . VAL B 1 155 ? 20.641 3.191 5.723 1 96.62 155 VAL B N 1
ATOM 2959 C CA . VAL B 1 155 ? 19.484 2.613 5.043 1 96.62 155 VAL B CA 1
ATOM 2960 C C . VAL B 1 155 ? 19.094 1.302 5.715 1 96.62 155 VAL B C 1
ATOM 2962 O O . VAL B 1 155 ? 19.953 0.505 6.09 1 96.62 155 VAL B O 1
ATOM 2965 N N . ALA B 1 156 ? 17.797 1.155 5.922 1 97.25 156 ALA B N 1
ATOM 2966 C CA . ALA B 1 156 ? 17.266 -0.094 6.465 1 97.25 156 ALA B CA 1
ATOM 2967 C C . ALA B 1 156 ? 16.641 -0.942 5.367 1 97.25 156 ALA B C 1
ATOM 2969 O O . ALA B 1 156 ? 15.922 -0.421 4.504 1 97.25 156 ALA B O 1
ATOM 2970 N N . PHE B 1 157 ? 17 -2.234 5.406 1 98.12 157 PHE B N 1
ATOM 2971 C CA . PHE B 1 157 ? 16.438 -3.24 4.512 1 98.12 157 PHE B CA 1
ATOM 2972 C C . PHE B 1 157 ? 15.656 -4.289 5.293 1 98.12 157 PHE B C 1
ATOM 2974 O O . PHE B 1 157 ? 16.25 -5.223 5.844 1 98.12 157 PHE B O 1
ATOM 2981 N N . ARG B 1 158 ? 14.32 -4.172 5.316 1 96.62 158 ARG B N 1
ATOM 2982 C CA . ARG B 1 158 ? 13.5 -5.141 6.035 1 96.62 158 ARG B CA 1
ATOM 2983 C C . ARG B 1 158 ? 13.023 -6.254 5.105 1 96.62 158 ARG B C 1
ATOM 2985 O O . ARG B 1 158 ? 12.219 -6.012 4.203 1 96.62 158 ARG B O 1
ATOM 2992 N N . VAL B 1 159 ? 13.531 -7.414 5.371 1 96.5 159 VAL B N 1
ATOM 2993 C CA . VAL B 1 159 ? 13.125 -8.562 4.57 1 96.5 159 VAL B CA 1
ATOM 2994 C C . VAL B 1 159 ? 11.688 -8.945 4.898 1 96.5 159 VAL B C 1
ATOM 2996 O O . VAL B 1 159 ? 11.344 -9.164 6.066 1 96.5 159 VAL B O 1
ATOM 2999 N N . ASP B 1 160 ? 10.898 -8.945 3.844 1 92.81 160 ASP B N 1
ATOM 3000 C CA . ASP B 1 160 ? 9.484 -9.281 4.004 1 92.81 160 ASP B CA 1
ATOM 3001 C C . ASP B 1 160 ? 9.32 -10.68 4.594 1 92.81 160 ASP B C 1
ATOM 3003 O O . ASP B 1 160 ? 10.055 -11.602 4.238 1 92.81 160 ASP B O 1
ATOM 3007 N N . ALA B 1 161 ? 8.242 -10.898 5.383 1 88.5 161 ALA B N 1
ATOM 3008 C CA . ALA B 1 161 ? 8.008 -12.164 6.082 1 88.5 161 ALA B CA 1
ATOM 3009 C C . ALA B 1 161 ? 7.703 -13.289 5.094 1 88.5 161 ALA B C 1
ATOM 3011 O O . ALA B 1 161 ? 7.863 -14.469 5.418 1 88.5 161 ALA B O 1
ATOM 3012 N N . GLY B 1 162 ? 7.242 -12.93 3.918 1 84.94 162 GLY B N 1
ATOM 3013 C CA . GLY B 1 162 ? 6.934 -13.93 2.902 1 84.94 162 GLY B CA 1
ATOM 3014 C C . GLY B 1 162 ? 8.148 -14.359 2.104 1 84.94 162 GLY B C 1
ATOM 3015 O O . GLY B 1 162 ? 8.062 -15.258 1.266 1 84.94 162 GLY B O 1
ATOM 3016 N N . SER B 1 163 ? 9.25 -13.703 2.375 1 91.94 163 SER B N 1
ATOM 3017 C CA . SER B 1 163 ? 10.469 -14.086 1.678 1 91.94 163 SER B CA 1
ATOM 3018 C C . SER B 1 163 ? 10.875 -15.516 2.02 1 91.94 163 SER B C 1
ATOM 3020 O O . SER B 1 163 ? 10.523 -16.031 3.086 1 91.94 163 SER B O 1
ATOM 3022 N N . ASN B 1 164 ? 11.531 -16.109 1.083 1 90.25 164 ASN B N 1
ATOM 3023 C CA . ASN B 1 164 ? 12.008 -17.484 1.204 1 90.25 164 ASN B CA 1
ATOM 3024 C C . ASN B 1 164 ? 13.281 -17.719 0.389 1 90.25 164 ASN B C 1
ATOM 3026 O O . ASN B 1 164 ? 13.789 -16.781 -0.239 1 90.25 164 ASN B O 1
ATOM 3030 N N . PRO B 1 165 ? 13.844 -18.938 0.367 1 91.81 165 PRO B N 1
ATOM 3031 C CA . PRO B 1 165 ? 15.148 -19.141 -0.267 1 91.81 165 PRO B CA 1
ATOM 3032 C C . PRO B 1 165 ? 15.141 -18.812 -1.758 1 91.81 165 PRO B C 1
ATOM 3034 O O . PRO B 1 165 ? 16.203 -18.594 -2.352 1 91.81 165 PRO B O 1
ATOM 3037 N N . ASN B 1 166 ? 13.969 -18.75 -2.367 1 90.88 166 ASN B N 1
ATOM 3038 C CA . ASN B 1 166 ? 13.906 -18.531 -3.809 1 90.88 166 ASN B CA 1
ATOM 3039 C C . ASN B 1 166 ? 13.25 -17.188 -4.141 1 90.88 166 ASN B C 1
ATOM 3041 O O . ASN B 1 166 ? 13 -16.891 -5.309 1 90.88 166 ASN B O 1
ATOM 3045 N N . TYR B 1 167 ? 12.898 -16.516 -3.133 1 92.94 167 TYR B N 1
ATOM 3046 C CA . TYR B 1 167 ? 12.156 -15.266 -3.283 1 92.94 167 TYR B CA 1
ATOM 3047 C C . TYR B 1 167 ? 12.555 -14.266 -2.201 1 92.94 167 TYR B C 1
ATOM 3049 O O . TYR B 1 167 ? 12.484 -14.578 -1.01 1 92.94 167 TYR B O 1
ATOM 3057 N N . LEU B 1 168 ? 12.867 -13.031 -2.676 1 95.56 168 LEU B N 1
ATOM 3058 C CA . LEU B 1 168 ? 13.242 -11.977 -1.74 1 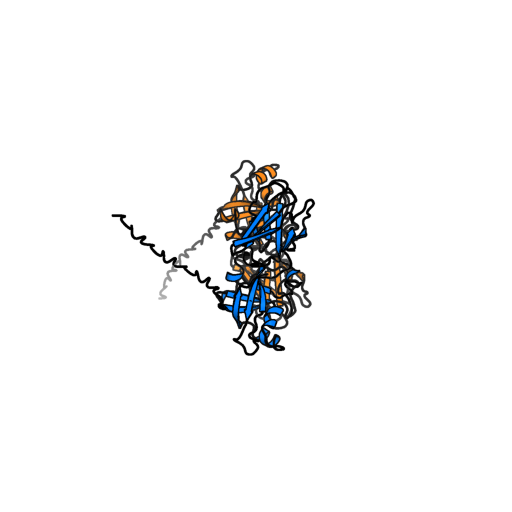95.56 168 LEU B CA 1
ATOM 3059 C C . LEU B 1 168 ? 12.398 -10.727 -1.963 1 95.56 168 LEU B C 1
ATOM 3061 O O . LEU B 1 168 ? 12.297 -10.234 -3.088 1 95.56 168 LEU B O 1
ATOM 3065 N N . ALA B 1 169 ? 11.719 -10.281 -0.977 1 94.94 169 ALA B N 1
ATOM 3066 C CA . ALA B 1 169 ? 11.094 -8.969 -0.93 1 94.94 169 ALA B CA 1
ATOM 3067 C C . ALA B 1 169 ? 11.648 -8.133 0.223 1 94.94 169 ALA B C 1
ATOM 3069 O O . ALA B 1 169 ? 11.828 -8.641 1.331 1 94.94 169 ALA B O 1
ATOM 3070 N N . VAL B 1 170 ? 11.938 -6.859 -0.105 1 96.94 170 VAL B N 1
ATOM 3071 C CA . VAL B 1 170 ? 12.602 -6.02 0.891 1 96.94 170 VAL B CA 1
ATOM 3072 C C . VAL B 1 170 ? 11.93 -4.648 0.936 1 96.94 170 VAL B C 1
ATOM 3074 O O . VAL B 1 170 ? 11.742 -4.008 -0.1 1 96.94 170 VAL B O 1
ATOM 3077 N N . LEU B 1 171 ? 11.5 -4.277 2.129 1 95.94 171 LEU B N 1
ATOM 3078 C CA . LEU B 1 171 ? 11.117 -2.891 2.379 1 95.94 171 LEU B CA 1
ATOM 3079 C C . LEU B 1 171 ? 12.352 -2.023 2.619 1 95.94 171 LEU B C 1
ATOM 3081 O O . LEU B 1 171 ? 13.164 -2.318 3.498 1 95.94 171 LEU B O 1
ATOM 3085 N N . ILE B 1 172 ? 12.5 -0.989 1.846 1 97.56 172 ILE B N 1
ATOM 3086 C CA . ILE B 1 172 ? 13.672 -0.125 1.931 1 97.56 172 ILE B CA 1
ATOM 3087 C C . ILE B 1 172 ? 13.289 1.212 2.557 1 97.56 172 ILE B C 1
ATOM 3089 O O . ILE B 1 172 ? 12.383 1.896 2.066 1 97.56 172 ILE B O 1
ATOM 3093 N N . GLU B 1 173 ? 13.992 1.551 3.689 1 95.81 173 GLU B N 1
ATOM 3094 C CA . GLU B 1 173 ? 13.703 2.764 4.445 1 95.81 173 GLU B CA 1
ATOM 3095 C C . GLU B 1 173 ? 14.969 3.58 4.688 1 95.81 173 GLU B C 1
ATOM 3097 O O . GLU B 1 173 ? 16.062 3.023 4.773 1 95.81 173 GLU B O 1
ATOM 3102 N N . TYR B 1 174 ? 14.797 4.922 4.742 1 95.38 174 TYR B N 1
ATOM 3103 C CA . TYR B 1 174 ? 15.805 5.844 5.25 1 95.38 174 TYR B CA 1
ATOM 3104 C C . TYR B 1 174 ? 16.953 5.992 4.262 1 95.38 174 TYR B C 1
ATOM 3106 O O . TYR B 1 174 ? 18.125 6 4.652 1 95.38 174 TYR B O 1
ATOM 3114 N N . GLU B 1 175 ? 16.688 6.008 3.039 1 93.62 175 GLU B N 1
ATOM 3115 C CA . GLU B 1 175 ? 17.703 6.387 2.064 1 93.62 175 GLU B CA 1
ATOM 3116 C C . GLU B 1 175 ? 17.938 7.895 2.07 1 93.62 175 GLU B C 1
ATOM 3118 O O . GLU B 1 175 ? 17.031 8.672 1.739 1 93.62 175 GLU B O 1
ATOM 3123 N N . SER B 1 176 ? 19.141 8.273 2.396 1 94.5 176 SER B N 1
ATOM 3124 C CA . SER B 1 176 ? 19.469 9.695 2.385 1 94.5 176 SER B CA 1
ATOM 3125 C C . SER B 1 176 ? 19.609 10.219 0.958 1 94.5 176 SER B C 1
ATOM 3127 O O . SER B 1 176 ? 19.703 9.43 0.013 1 94.5 176 SER B O 1
ATOM 3129 N N . GLY B 1 177 ? 19.656 11.539 0.834 1 95.12 177 GLY B N 1
ATOM 3130 C CA . GLY B 1 177 ? 19.672 12.164 -0.479 1 95.12 177 GLY B CA 1
ATOM 3131 C C . GLY B 1 177 ? 18.281 12.367 -1.052 1 95.12 177 GLY B C 1
ATOM 3132 O O . GLY B 1 177 ? 17.422 12.977 -0.409 1 95.12 177 GLY B O 1
ATOM 3133 N N . ASP B 1 178 ? 18.016 11.75 -2.146 1 95.25 178 ASP B N 1
ATOM 3134 C CA . ASP B 1 178 ? 16.719 11.938 -2.785 1 95.25 178 ASP B CA 1
ATOM 3135 C C . ASP B 1 178 ? 15.609 11.211 -2.014 1 95.25 178 ASP B C 1
ATOM 3137 O O . ASP B 1 178 ? 14.445 11.625 -2.055 1 95.25 178 ASP B O 1
ATOM 3141 N N . GLY B 1 179 ? 15.984 10.148 -1.402 1 96.69 179 GLY B N 1
ATOM 3142 C CA . GLY B 1 179 ? 15.07 9.391 -0.562 1 96.69 179 GLY B CA 1
ATOM 3143 C C . GLY B 1 179 ? 14.148 8.484 -1.351 1 96.69 179 GLY B C 1
ATOM 3144 O O . GLY B 1 179 ? 13.703 7.453 -0.841 1 96.69 179 GLY B O 1
ATOM 3145 N N . ASP B 1 180 ? 13.797 8.875 -2.607 1 97.38 180 ASP B N 1
ATOM 3146 C CA . ASP B 1 180 ? 12.891 8.07 -3.43 1 97.38 180 ASP B CA 1
ATOM 3147 C C . ASP B 1 180 ? 13.648 6.945 -4.133 1 97.38 180 ASP B C 1
ATOM 3149 O O . ASP B 1 180 ? 14.883 6.914 -4.113 1 97.38 180 ASP B O 1
ATOM 3153 N N . LEU B 1 181 ? 12.914 5.957 -4.621 1 96.5 181 LEU B N 1
ATOM 3154 C CA . LEU B 1 181 ? 13.492 4.793 -5.281 1 96.5 181 LEU B CA 1
ATOM 3155 C C . LEU B 1 181 ? 12.945 4.641 -6.699 1 96.5 181 LEU B C 1
ATOM 3157 O O . LEU B 1 181 ? 11.789 4.262 -6.887 1 96.5 181 LEU B O 1
ATOM 3161 N N . GLN B 1 182 ? 13.844 4.863 -7.66 1 96.12 182 GLN B N 1
ATOM 3162 C CA . GLN B 1 182 ? 13.43 4.684 -9.047 1 96.12 182 GLN B CA 1
ATOM 3163 C C . GLN B 1 182 ? 13.742 3.27 -9.539 1 96.12 182 GLN B C 1
ATOM 3165 O O . GLN B 1 182 ? 13 2.709 -10.344 1 96.12 182 GLN B O 1
ATOM 3170 N N . ALA B 1 183 ? 14.844 2.75 -9.031 1 96.81 183 ALA B N 1
ATOM 3171 C CA . ALA B 1 183 ? 15.227 1.381 -9.359 1 96.81 183 ALA B CA 1
ATOM 3172 C C . ALA B 1 183 ? 16 0.741 -8.211 1 96.81 183 ALA B C 1
ATOM 3174 O O . ALA B 1 183 ? 16.672 1.437 -7.441 1 96.81 183 ALA B O 1
ATOM 3175 N N . VAL B 1 184 ? 15.867 -0.559 -8.102 1 97.94 184 VAL B N 1
ATOM 3176 C CA . VAL B 1 184 ? 16.609 -1.374 -7.148 1 97.94 184 VAL B CA 1
ATOM 3177 C C . VAL B 1 184 ? 17.203 -2.59 -7.859 1 97.94 184 VAL B C 1
ATOM 3179 O O . VAL B 1 184 ? 16.531 -3.227 -8.68 1 97.94 184 VAL B O 1
ATOM 3182 N N . GLU B 1 185 ? 18.469 -2.854 -7.57 1 98.69 185 GLU B N 1
ATOM 3183 C CA . GLU B 1 185 ? 19.125 -4.027 -8.133 1 98.69 185 GLU B CA 1
ATOM 3184 C C . GLU B 1 185 ? 19.734 -4.898 -7.039 1 98.69 185 GLU B C 1
ATOM 3186 O O . GLU B 1 185 ? 20.141 -4.398 -5.992 1 98.69 185 GLU B O 1
ATOM 3191 N N . LEU B 1 186 ? 19.734 -6.145 -7.301 1 98.69 186 LEU B N 1
ATOM 3192 C CA . LEU B 1 186 ? 20.25 -7.156 -6.391 1 98.69 186 LEU B CA 1
ATOM 3193 C C . LEU B 1 186 ? 21.484 -7.84 -6.98 1 98.69 186 LEU B C 1
ATOM 3195 O O . LEU B 1 186 ? 21.516 -8.156 -8.172 1 98.69 186 LEU B O 1
ATOM 3199 N N . GLN B 1 187 ? 22.484 -8.016 -6.176 1 98.75 187 GLN B N 1
ATOM 3200 C CA . GLN B 1 187 ? 23.656 -8.805 -6.551 1 98.75 187 GLN B CA 1
ATOM 3201 C C . GLN B 1 187 ? 23.891 -9.938 -5.559 1 98.75 187 GLN B C 1
ATOM 3203 O O . GLN B 1 187 ? 24.156 -9.695 -4.379 1 98.75 187 GLN B O 1
ATOM 3208 N N . GLN B 1 188 ? 23.781 -11.141 -6.086 1 98.38 188 GLN B N 1
ATOM 3209 C CA . GLN B 1 188 ? 24.094 -12.32 -5.289 1 98.38 188 GLN B CA 1
ATOM 3210 C C . GLN B 1 188 ? 25.594 -12.531 -5.195 1 98.38 188 GLN B C 1
ATOM 3212 O O . GLN B 1 188 ? 26.359 -11.945 -5.961 1 98.38 188 GLN B O 1
ATOM 3217 N N . ARG B 1 189 ? 25.922 -13.344 -4.223 1 97.75 189 ARG B N 1
ATOM 3218 C CA . ARG B 1 189 ? 27.328 -13.688 -4.098 1 97.75 189 ARG B CA 1
ATOM 3219 C C . ARG B 1 189 ? 27.891 -14.188 -5.422 1 97.75 189 ARG B C 1
ATOM 3221 O O . ARG B 1 189 ? 27.406 -15.172 -5.98 1 97.75 189 ARG B O 1
ATOM 3228 N N . GLY B 1 190 ? 28.875 -13.484 -5.898 1 95.31 190 GLY B N 1
ATOM 3229 C CA . GLY B 1 190 ? 29.547 -13.891 -7.125 1 95.31 190 GLY B CA 1
ATOM 3230 C C . GLY B 1 190 ? 28.719 -13.648 -8.367 1 95.31 190 GLY B C 1
ATOM 3231 O O . GLY B 1 190 ? 29.078 -14.094 -9.461 1 95.31 190 GLY B O 1
ATOM 3232 N N . GLY B 1 191 ? 27.609 -12.984 -8.25 1 97.12 191 GLY B N 1
ATOM 3233 C CA . GLY B 1 191 ? 26.719 -12.82 -9.375 1 97.12 191 GLY B CA 1
ATOM 3234 C C . GLY B 1 191 ? 26.734 -11.414 -9.953 1 97.12 191 GLY B C 1
ATOM 3235 O O . GLY B 1 191 ? 27.484 -10.555 -9.484 1 97.12 191 GLY B O 1
ATOM 3236 N N . ARG B 1 192 ? 26 -11.234 -10.969 1 97.75 192 ARG B N 1
ATOM 3237 C CA . ARG B 1 192 ? 25.812 -9.93 -11.602 1 97.75 192 ARG B CA 1
ATOM 3238 C C . ARG B 1 192 ? 24.641 -9.18 -10.977 1 97.75 192 ARG B C 1
ATOM 3240 O O . ARG B 1 192 ? 23.859 -9.75 -10.211 1 97.75 192 ARG B O 1
ATOM 3247 N N . TRP B 1 193 ? 24.672 -7.867 -11.211 1 98.44 193 TRP B N 1
ATOM 3248 C CA . TRP B 1 193 ? 23.516 -7.07 -10.805 1 98.44 193 TRP B CA 1
ATOM 3249 C C . TRP B 1 193 ? 22.297 -7.43 -11.633 1 98.44 193 TRP B C 1
ATOM 3251 O O . TRP B 1 193 ? 22.359 -7.516 -12.859 1 98.44 193 TRP B O 1
ATOM 3261 N N . VAL B 1 194 ? 21.188 -7.656 -10.969 1 97.56 194 VAL B N 1
ATOM 3262 C CA . VAL B 1 194 ? 19.906 -7.922 -11.641 1 97.56 194 VAL B CA 1
ATOM 3263 C C . VAL B 1 194 ? 18.828 -6.996 -11.094 1 97.56 194 VAL B C 1
ATOM 3265 O O . VAL B 1 194 ? 18.828 -6.66 -9.906 1 97.56 194 VAL B O 1
ATOM 3268 N N . PRO B 1 195 ? 17.922 -6.535 -11.969 1 96.62 195 PRO B N 1
ATOM 3269 C CA . PRO B 1 195 ? 16.875 -5.633 -11.492 1 96.62 195 PRO B CA 1
ATOM 3270 C C . PRO B 1 195 ? 15.852 -6.336 -10.594 1 96.62 195 PRO B C 1
ATOM 3272 O O . PRO B 1 195 ? 15.43 -7.457 -10.883 1 96.62 195 PRO B O 1
ATOM 3275 N N . MET B 1 196 ? 15.609 -5.711 -9.461 1 96.56 196 MET B N 1
ATOM 3276 C CA . MET B 1 196 ? 14.406 -6.066 -8.703 1 96.56 196 MET B CA 1
ATOM 3277 C C . MET B 1 196 ? 13.18 -5.375 -9.281 1 96.56 196 MET B C 1
ATOM 3279 O O . MET B 1 196 ? 13.297 -4.43 -10.055 1 96.56 196 MET B O 1
ATOM 3283 N N . GLN B 1 197 ? 12.023 -5.934 -8.914 1 92.38 197 GLN B N 1
ATOM 3284 C CA . GLN B 1 197 ? 10.758 -5.34 -9.32 1 92.38 197 GLN B CA 1
ATOM 3285 C C . GLN B 1 197 ? 10.062 -4.668 -8.133 1 92.38 197 GLN B C 1
ATOM 3287 O O . GLN B 1 197 ? 10.047 -5.207 -7.027 1 92.38 197 GLN B O 1
ATOM 3292 N N . GLN B 1 198 ? 9.508 -3.502 -8.438 1 91.56 198 GLN B N 1
ATOM 3293 C CA . GLN B 1 198 ? 8.68 -2.895 -7.402 1 91.56 198 GLN B CA 1
ATOM 3294 C C . GLN B 1 198 ? 7.445 -3.738 -7.117 1 91.56 198 GLN B C 1
ATOM 3296 O O . GLN B 1 198 ? 6.695 -4.078 -8.031 1 91.56 198 GLN B O 1
ATOM 3301 N N . SER B 1 199 ? 7.344 -4.117 -5.871 1 89.12 199 SER B N 1
ATOM 3302 C CA . SER B 1 199 ? 6.141 -4.84 -5.465 1 89.12 199 SER B CA 1
ATOM 3303 C C . SER B 1 199 ? 5.004 -3.877 -5.141 1 89.12 199 SER B C 1
ATOM 3305 O O . SER B 1 199 ? 3.959 -3.898 -5.797 1 89.12 199 SER B O 1
ATOM 3307 N N . TRP B 1 200 ? 5.199 -3.104 -4.18 1 87.81 200 TRP B N 1
ATOM 3308 C CA . TRP B 1 200 ? 4.309 -2.027 -3.754 1 87.81 200 TRP B CA 1
ATOM 3309 C C . TRP B 1 200 ? 5.027 -1.06 -2.822 1 87.81 200 TRP B C 1
ATOM 3311 O O . TRP B 1 200 ? 5.949 -1.451 -2.1 1 87.81 200 TRP B O 1
ATOM 3321 N N . GLY B 1 201 ? 4.59 0.256 -2.904 1 91.69 201 GLY B N 1
ATOM 3322 C CA . GLY B 1 201 ? 5.281 1.219 -2.061 1 91.69 201 GLY B CA 1
ATOM 3323 C C . GLY B 1 201 ? 6.789 1.159 -2.201 1 91.69 201 GLY B C 1
ATOM 3324 O O . GLY B 1 201 ? 7.316 1.175 -3.314 1 91.69 201 GLY B O 1
ATOM 3325 N N . ALA B 1 202 ? 7.422 1.048 -1.011 1 95.5 202 ALA B N 1
ATOM 3326 C CA . ALA B 1 202 ? 8.883 0.995 -0.991 1 95.5 202 ALA B CA 1
ATOM 3327 C C . ALA B 1 202 ? 9.375 -0.444 -0.886 1 95.5 202 ALA B C 1
ATOM 3329 O O . ALA B 1 202 ? 10.516 -0.688 -0.471 1 95.5 202 ALA B O 1
ATOM 3330 N N . VAL B 1 203 ? 8.477 -1.375 -1.213 1 94.38 203 VAL B N 1
ATOM 3331 C CA . VAL B 1 203 ? 8.844 -2.787 -1.199 1 94.38 203 VAL B CA 1
ATOM 3332 C C . VAL B 1 203 ? 9.234 -3.234 -2.605 1 94.38 203 VAL B C 1
ATOM 3334 O O . VAL B 1 203 ? 8.492 -3.023 -3.562 1 94.38 203 VAL B O 1
ATOM 3337 N N . TRP B 1 204 ? 10.383 -3.826 -2.693 1 95.56 204 TRP B N 1
ATOM 3338 C CA . TRP B 1 204 ? 10.906 -4.34 -3.955 1 95.56 204 TRP B CA 1
ATOM 3339 C C . TRP B 1 204 ? 11.18 -5.84 -3.857 1 95.56 204 TRP B C 1
ATOM 3341 O O . TRP B 1 204 ? 11.664 -6.32 -2.832 1 95.56 204 TRP B O 1
ATOM 3351 N N . LYS B 1 205 ? 10.898 -6.527 -4.945 1 94.38 205 LYS B N 1
ATOM 3352 C CA . LYS B 1 205 ? 10.953 -7.988 -4.875 1 94.38 205 LYS B CA 1
ATOM 3353 C C . LYS B 1 205 ? 11.828 -8.562 -5.988 1 94.38 205 LYS B C 1
ATOM 3355 O O . LYS B 1 205 ? 12.07 -7.891 -6.996 1 94.38 205 LYS B O 1
ATOM 3360 N N . TYR B 1 206 ? 12.352 -9.781 -5.746 1 94.31 206 TYR B N 1
ATOM 3361 C CA . TYR B 1 206 ? 13.133 -10.562 -6.695 1 94.31 206 TYR B CA 1
ATOM 3362 C C . TYR B 1 206 ? 12.773 -12.047 -6.613 1 94.31 206 TYR B C 1
ATOM 3364 O O . TYR B 1 206 ? 13 -12.688 -5.582 1 94.31 206 TYR B O 1
ATOM 3372 N N . GLN B 1 207 ? 12.195 -12.516 -7.754 1 89 207 GLN B N 1
ATOM 3373 C CA . GLN B 1 207 ? 11.938 -13.945 -7.902 1 89 207 GLN B CA 1
ATOM 3374 C C . GLN B 1 207 ? 13.148 -14.664 -8.5 1 89 207 GLN B C 1
ATOM 3376 O O . GLN B 1 207 ? 13.375 -14.594 -9.711 1 89 207 GLN B O 1
ATOM 3381 N N . ALA B 1 208 ? 13.906 -15.43 -7.801 1 87.81 208 ALA B N 1
ATOM 3382 C CA . ALA B 1 208 ? 15.172 -16 -8.258 1 87.81 208 ALA B CA 1
ATOM 3383 C C . ALA B 1 208 ? 14.938 -17.297 -9.023 1 87.81 208 ALA B C 1
ATOM 3385 O O . ALA B 1 208 ? 15.758 -17.688 -9.859 1 87.81 208 ALA B O 1
ATOM 3386 N N . GLY B 1 209 ? 13.891 -17.984 -8.805 1 79.12 209 GLY B N 1
ATOM 3387 C CA . GLY B 1 209 ? 13.664 -19.297 -9.406 1 79.12 209 GLY B CA 1
ATOM 3388 C C . GLY B 1 209 ? 14.539 -20.391 -8.812 1 79.12 209 GLY B C 1
ATOM 3389 O O . GLY B 1 209 ? 14.258 -21.578 -8.977 1 79.12 209 GLY B O 1
ATOM 3390 N N . SER B 1 210 ? 15.688 -20.016 -8.305 1 88 210 SER B N 1
ATOM 3391 C CA . SER B 1 210 ? 16.578 -20.891 -7.555 1 88 210 SER B CA 1
ATOM 3392 C C . SER B 1 210 ? 16.984 -20.281 -6.223 1 88 210 SER B C 1
ATOM 3394 O O . SER B 1 210 ? 16.609 -19.141 -5.926 1 88 210 SER B O 1
ATOM 3396 N N . THR B 1 211 ? 17.688 -21.078 -5.453 1 93.62 211 THR B N 1
ATOM 3397 C CA . THR B 1 211 ? 18.078 -20.594 -4.137 1 93.62 211 THR B CA 1
ATOM 3398 C C . THR B 1 211 ? 18.969 -19.359 -4.254 1 93.62 211 THR B C 1
ATOM 3400 O O . THR B 1 211 ? 19.953 -19.375 -4.988 1 93.62 211 THR B O 1
ATOM 3403 N N . LEU B 1 212 ? 18.609 -18.344 -3.551 1 97 212 LEU B N 1
ATOM 3404 C CA . LEU B 1 212 ? 19.391 -17.109 -3.512 1 97 212 LEU B CA 1
ATOM 3405 C C . LEU B 1 212 ? 20.75 -17.328 -2.859 1 97 212 LEU B C 1
ATOM 3407 O O . LEU B 1 212 ? 20.844 -18.016 -1.835 1 97 212 LEU B O 1
ATOM 3411 N N . GLN B 1 213 ? 21.75 -16.766 -3.457 1 98.12 213 GLN B N 1
ATOM 3412 C CA . GLN B 1 213 ? 23.109 -16.953 -2.955 1 98.12 213 GLN B CA 1
ATOM 3413 C C . GLN B 1 213 ? 23.562 -15.734 -2.15 1 98.12 213 GLN B C 1
ATOM 3415 O O . GLN B 1 213 ? 23.984 -14.727 -2.723 1 98.12 213 GLN B O 1
ATOM 3420 N N . ALA B 1 214 ? 23.484 -15.836 -0.886 1 97.94 214 ALA B N 1
ATOM 3421 C CA . ALA B 1 214 ? 23.938 -14.781 0.014 1 97.94 214 ALA B CA 1
ATOM 3422 C C . ALA B 1 214 ? 25.438 -14.906 0.281 1 97.94 214 ALA B C 1
ATOM 3424 O O . ALA B 1 214 ? 26.016 -15.977 0.096 1 97.94 214 ALA B O 1
ATOM 3425 N N . PRO B 1 215 ? 26.203 -13.859 0.822 1 98.31 215 PRO B N 1
ATOM 3426 C CA . PRO B 1 215 ? 25.641 -12.531 1.071 1 98.31 215 PRO B CA 1
ATOM 3427 C C . PRO B 1 215 ? 25.266 -11.797 -0.215 1 98.31 215 PRO B C 1
ATOM 3429 O O . PRO B 1 215 ? 25.859 -12.055 -1.268 1 98.31 215 PRO B O 1
ATOM 3432 N N . MET B 1 216 ? 24.219 -10.961 -0.112 1 98.69 216 MET B N 1
ATOM 3433 C CA . MET B 1 216 ? 23.734 -10.219 -1.278 1 98.69 216 MET B CA 1
ATOM 3434 C C . MET B 1 216 ? 23.875 -8.719 -1.059 1 98.69 216 MET B C 1
ATOM 3436 O O . MET B 1 216 ? 23.734 -8.234 0.067 1 98.69 216 MET B O 1
ATOM 3440 N N . SER B 1 217 ? 24.156 -8.031 -2.133 1 98.62 217 SER B N 1
ATOM 3441 C CA . SER B 1 217 ? 24.266 -6.574 -2.152 1 98.62 217 SER B CA 1
ATOM 3442 C C . SER B 1 217 ? 23.047 -5.949 -2.85 1 98.62 217 SER B C 1
ATOM 3444 O O . SER B 1 217 ? 22.422 -6.582 -3.697 1 98.62 217 SER B O 1
ATOM 3446 N N . ILE B 1 218 ? 22.703 -4.762 -2.428 1 98.62 218 ILE B N 1
ATOM 3447 C CA . ILE B 1 218 ? 21.578 -4.039 -3.021 1 98.62 218 ILE B CA 1
ATOM 3448 C C . ILE B 1 218 ? 22.047 -2.664 -3.494 1 98.62 218 ILE B C 1
ATOM 3450 O O . ILE B 1 218 ? 22.766 -1.964 -2.773 1 98.62 218 ILE B O 1
ATOM 3454 N N . ARG B 1 219 ? 21.656 -2.326 -4.699 1 98.31 219 ARG B N 1
ATOM 3455 C CA . ARG B 1 219 ? 21.938 -1.013 -5.27 1 98.31 219 ARG B CA 1
ATOM 3456 C C . ARG B 1 219 ? 20.641 -0.226 -5.492 1 98.31 219 ARG B C 1
ATOM 3458 O O . ARG B 1 219 ? 19.703 -0.724 -6.117 1 98.31 219 ARG B O 1
ATOM 3465 N N . LEU B 1 220 ? 20.688 0.944 -4.926 1 98.12 220 LEU B N 1
ATOM 3466 C CA . LEU B 1 220 ? 19.547 1.84 -5.031 1 98.12 220 LEU B CA 1
ATOM 3467 C C . LEU B 1 220 ? 19.812 2.953 -6.039 1 98.12 220 LEU B C 1
ATOM 3469 O O . LEU B 1 220 ? 20.891 3.561 -6.023 1 98.12 220 LEU B O 1
ATOM 3473 N N . THR B 1 221 ? 18.859 3.205 -6.965 1 97.94 221 THR B N 1
ATOM 3474 C CA . THR B 1 221 ? 18.891 4.355 -7.863 1 97.94 221 THR B CA 1
ATOM 3475 C C . THR B 1 221 ? 17.734 5.301 -7.586 1 97.94 221 THR B C 1
ATOM 3477 O O . THR B 1 221 ? 16.578 4.875 -7.574 1 97.94 221 THR B O 1
ATOM 3480 N N . SER B 1 222 ? 18.109 6.516 -7.328 1 96.62 222 SER B N 1
ATOM 3481 C CA . SER B 1 222 ? 17.078 7.508 -7.039 1 96.62 222 SER B CA 1
ATOM 3482 C C . SER B 1 222 ? 16.703 8.297 -8.289 1 96.62 222 SER B C 1
ATOM 3484 O O . SER B 1 222 ? 17.219 8.031 -9.375 1 96.62 222 SER B O 1
ATOM 3486 N N . SER B 1 223 ? 15.758 9.234 -8.164 1 95.19 223 SER B N 1
ATOM 3487 C CA . SER B 1 223 ? 15.188 9.945 -9.305 1 95.19 223 SER B CA 1
ATOM 3488 C C . SER B 1 223 ? 16.219 10.836 -9.977 1 95.19 223 SER B C 1
ATOM 3490 O O . SER B 1 223 ? 16.109 11.133 -11.164 1 95.19 223 SER B O 1
ATOM 3492 N N . SER B 1 224 ? 17.25 11.305 -9.266 1 95.19 224 SER B N 1
ATOM 3493 C CA . SER B 1 224 ? 18.297 12.133 -9.859 1 95.19 224 SER B CA 1
ATOM 3494 C C . SER B 1 224 ? 19.312 11.289 -10.609 1 95.19 224 SER B C 1
ATOM 3496 O O . SER B 1 224 ? 20.188 11.828 -11.281 1 95.19 224 SER B O 1
ATOM 3498 N N . GLY B 1 225 ? 19.234 9.977 -10.398 1 95.94 225 GLY B N 1
ATOM 3499 C CA . GLY B 1 225 ? 20.203 9.078 -10.984 1 95.94 225 GLY B CA 1
ATOM 3500 C C . GLY B 1 225 ? 21.297 8.664 -10.016 1 95.94 225 GLY B C 1
ATOM 3501 O O . GLY B 1 225 ? 22.141 7.824 -10.344 1 95.94 225 GLY B O 1
ATOM 3502 N N . ARG B 1 226 ? 21.25 9.273 -8.82 1 95.19 226 ARG B N 1
ATOM 3503 C CA . ARG B 1 226 ? 22.234 8.922 -7.793 1 95.19 226 ARG B CA 1
ATOM 3504 C C . ARG B 1 226 ? 22.109 7.449 -7.41 1 95.19 226 ARG B C 1
ATOM 3506 O O . ARG B 1 226 ? 21 6.934 -7.25 1 95.19 226 ARG B O 1
ATOM 3513 N N . LYS B 1 227 ? 23.281 6.855 -7.254 1 95.88 227 LYS B N 1
ATOM 3514 C CA . LYS B 1 227 ? 23.312 5.445 -6.879 1 95.88 227 LYS B CA 1
ATOM 3515 C C . LYS B 1 227 ? 23.938 5.254 -5.5 1 95.88 227 LYS B C 1
ATOM 3517 O O . LYS B 1 227 ? 24.906 5.918 -5.16 1 95.88 227 LYS B O 1
ATOM 3522 N N . LEU B 1 228 ? 23.375 4.383 -4.727 1 95.25 228 LEU B N 1
ATOM 3523 C CA . LEU B 1 228 ? 23.891 3.938 -3.432 1 95.25 228 LEU B CA 1
ATOM 3524 C C . LEU B 1 228 ? 23.984 2.416 -3.377 1 95.25 228 LEU B C 1
ATOM 3526 O O . LEU B 1 228 ? 23.016 1.72 -3.688 1 95.25 228 LEU B O 1
ATOM 3530 N N . VAL B 1 229 ? 25.156 1.949 -3.025 1 96.69 229 VAL B N 1
ATOM 3531 C CA . VAL B 1 229 ? 25.344 0.505 -2.949 1 96.69 229 VAL B CA 1
ATOM 3532 C C . VAL B 1 229 ? 25.5 0.078 -1.491 1 96.69 229 VAL B C 1
ATOM 3534 O O . VAL B 1 229 ? 26.328 0.616 -0.762 1 96.69 229 VAL B O 1
ATOM 3537 N N . ALA B 1 230 ? 24.672 -0.791 -1.048 1 97.56 230 ALA B N 1
ATOM 3538 C CA . ALA B 1 230 ? 24.812 -1.484 0.228 1 97.56 230 ALA B CA 1
ATOM 3539 C C . ALA B 1 230 ? 25.422 -2.869 0.029 1 97.56 230 ALA B C 1
ATOM 3541 O O . ALA B 1 230 ? 24.719 -3.83 -0.274 1 97.56 230 ALA B O 1
ATOM 3542 N N . THR B 1 231 ? 26.703 -2.943 0.284 1 97.12 231 THR B N 1
ATOM 3543 C CA . THR B 1 231 ? 27.453 -4.152 -0.032 1 97.12 231 THR B CA 1
ATOM 3544 C C . THR B 1 231 ? 27.203 -5.234 1.011 1 97.12 231 THR B C 1
ATOM 3546 O O . THR B 1 231 ? 27.328 -4.992 2.213 1 97.12 231 THR B O 1
ATOM 3549 N N . ASN B 1 232 ? 26.781 -6.418 0.542 1 98 232 ASN B N 1
ATOM 3550 C CA . ASN B 1 232 ? 26.562 -7.605 1.36 1 98 232 ASN B CA 1
ATOM 3551 C C . ASN B 1 232 ? 25.625 -7.32 2.527 1 98 232 ASN B C 1
ATOM 3553 O O . ASN B 1 232 ? 25.828 -7.828 3.633 1 98 232 ASN B O 1
ATOM 3557 N N . VAL B 1 233 ? 24.609 -6.531 2.244 1 98.19 233 VAL B N 1
ATOM 3558 C CA . VAL B 1 233 ? 23.734 -6.055 3.316 1 98.19 233 VAL B CA 1
ATOM 3559 C C . VAL B 1 233 ? 22.781 -7.168 3.752 1 98.19 233 VAL B C 1
ATOM 3561 O O . VAL B 1 233 ? 22.391 -7.23 4.918 1 98.19 233 VAL B O 1
ATOM 3564 N N . ILE B 1 234 ? 22.391 -7.996 2.861 1 98.56 234 ILE B N 1
ATOM 3565 C CA . ILE B 1 234 ? 21.656 -9.203 3.225 1 98.56 234 ILE B CA 1
ATOM 3566 C C . ILE B 1 234 ? 22.641 -10.352 3.447 1 98.56 234 ILE B C 1
ATOM 3568 O O . ILE B 1 234 ? 23.141 -10.938 2.49 1 98.56 234 ILE B O 1
ATOM 3572 N N . PRO B 1 235 ? 22.891 -10.781 4.621 1 98.44 235 PRO B N 1
ATOM 3573 C CA . PRO B 1 235 ? 23.984 -11.719 4.91 1 98.44 235 PRO B CA 1
ATOM 3574 C C . PRO B 1 235 ? 23.578 -13.172 4.695 1 98.44 235 PRO B C 1
ATOM 3576 O O . PRO B 1 235 ? 22.406 -13.477 4.5 1 98.44 235 PRO B O 1
ATOM 3579 N N . SER B 1 236 ? 24.641 -14 4.684 1 97.75 236 SER B N 1
ATOM 3580 C CA . SER B 1 236 ? 24.359 -15.43 4.793 1 97.75 236 SER B CA 1
ATOM 3581 C C . SER B 1 236 ? 23.531 -15.734 6.039 1 97.75 236 SER B C 1
ATOM 3583 O O . SER B 1 236 ? 23.781 -15.18 7.109 1 97.75 236 SER B O 1
ATOM 3585 N N . GLY B 1 237 ? 22.547 -16.562 5.891 1 97.38 237 GLY B N 1
ATOM 3586 C CA . GLY B 1 237 ? 21.703 -16.906 7.02 1 97.38 237 GLY B CA 1
ATOM 3587 C C . GLY B 1 237 ? 20.578 -15.914 7.246 1 97.38 237 GLY B C 1
ATOM 3588 O O . GLY B 1 237 ? 19.906 -15.945 8.281 1 97.38 237 GLY B O 1
ATOM 3589 N N . TRP B 1 238 ? 20.469 -15.008 6.305 1 97.94 238 TRP B N 1
ATOM 3590 C CA . TRP B 1 238 ? 19.375 -14.055 6.422 1 97.94 238 TRP B CA 1
ATOM 3591 C C . TRP B 1 238 ? 18.062 -14.773 6.711 1 97.94 238 TRP B C 1
ATOM 3593 O O . TRP B 1 238 ? 17.906 -15.953 6.398 1 97.94 238 TRP B O 1
ATOM 3603 N N . GLN B 1 239 ? 17.125 -13.992 7.402 1 96.38 239 GLN B N 1
ATOM 3604 C CA . GLN B 1 239 ? 15.82 -14.531 7.789 1 96.38 239 GLN B CA 1
ATOM 3605 C C . GLN B 1 239 ? 14.688 -13.602 7.348 1 96.38 239 GLN B C 1
ATOM 3607 O O . GLN B 1 239 ? 14.812 -12.375 7.426 1 96.38 239 GLN B O 1
ATOM 3612 N N . ALA B 1 240 ? 13.609 -14.242 6.887 1 92.88 240 ALA B N 1
ATOM 3613 C CA . ALA B 1 240 ? 12.398 -13.461 6.641 1 92.88 240 ALA B CA 1
ATOM 3614 C C . ALA B 1 240 ? 11.953 -12.719 7.898 1 92.88 240 ALA B C 1
ATOM 3616 O O . ALA B 1 240 ? 12.086 -13.242 9.008 1 92.88 240 ALA B O 1
ATOM 3617 N N . GLY B 1 241 ? 11.523 -11.508 7.711 1 92.94 241 GLY B N 1
ATOM 3618 C CA . GLY B 1 241 ? 11.016 -10.727 8.828 1 92.94 241 GLY B CA 1
ATOM 3619 C C . GLY B 1 241 ? 12.086 -9.898 9.516 1 92.94 241 GLY B C 1
ATOM 3620 O O . GLY B 1 241 ? 11.773 -9.008 10.312 1 92.94 241 GLY B O 1
ATOM 3621 N N . LYS B 1 242 ? 13.352 -10.102 9.203 1 96.94 242 LYS B N 1
ATOM 3622 C CA . LYS B 1 242 ? 14.438 -9.391 9.867 1 96.94 242 LYS B CA 1
ATOM 3623 C C . LYS B 1 242 ? 14.82 -8.133 9.094 1 96.94 242 LYS B C 1
ATOM 3625 O O . LYS B 1 242 ? 14.625 -8.062 7.875 1 96.94 242 LYS B O 1
ATOM 3630 N N . THR B 1 243 ? 15.312 -7.199 9.812 1 96.88 243 THR B N 1
ATOM 3631 C CA . THR B 1 243 ? 15.805 -5.961 9.219 1 96.88 243 THR B CA 1
ATOM 3632 C C . THR B 1 243 ? 17.328 -5.926 9.227 1 96.88 243 THR B C 1
ATOM 3634 O O . THR B 1 243 ? 17.953 -6.227 10.242 1 96.88 243 THR B O 1
ATOM 3637 N N . TYR B 1 244 ? 17.953 -5.598 8.109 1 97.94 244 TYR B N 1
ATOM 3638 C CA . TYR B 1 244 ? 19.391 -5.406 7.957 1 97.94 244 TYR B CA 1
ATOM 3639 C C . TYR B 1 244 ? 19.719 -3.961 7.594 1 97.94 244 TYR B C 1
ATOM 3641 O O . TYR B 1 244 ? 18.938 -3.299 6.906 1 97.94 244 TYR B O 1
ATOM 3649 N N . ARG B 1 245 ? 20.875 -3.477 8.023 1 95.88 245 ARG B N 1
ATOM 3650 C CA . ARG B 1 245 ? 21.172 -2.055 7.859 1 95.88 245 ARG B CA 1
ATOM 3651 C C . ARG B 1 245 ? 22.531 -1.845 7.215 1 95.88 245 ARG B C 1
ATOM 3653 O O . ARG B 1 245 ? 23.453 -2.639 7.418 1 95.88 245 ARG B O 1
ATOM 3660 N N . SER B 1 246 ? 22.531 -0.897 6.348 1 89.69 246 SER B N 1
ATOM 3661 C CA . SER B 1 246 ? 23.766 -0.357 5.805 1 89.69 246 SER B CA 1
ATOM 3662 C C . SER B 1 246 ? 24.047 1.049 6.332 1 89.69 246 SER B C 1
ATOM 3664 O O . SER B 1 246 ? 23.297 1.982 6.031 1 89.69 246 SER B O 1
ATOM 3666 N N . ILE B 1 247 ? 25 1.129 7.145 1 74.56 247 ILE B N 1
ATOM 3667 C CA . ILE B 1 247 ? 25.281 2.4 7.797 1 74.56 247 ILE B CA 1
ATOM 3668 C C . ILE B 1 247 ? 26.406 3.119 7.047 1 74.56 247 ILE B C 1
ATOM 3670 O O . ILE B 1 247 ? 27.375 2.49 6.605 1 74.56 247 ILE B O 1
ATOM 3674 N N . HIS B 1 248 ? 26.031 4.199 6.48 1 61.53 248 HIS B N 1
ATOM 3675 C CA . HIS B 1 248 ? 27.078 5.031 5.926 1 61.53 248 HIS B CA 1
ATOM 3676 C C . HIS B 1 248 ? 28.031 5.516 7.016 1 61.53 248 HIS B C 1
ATOM 3678 O O . HIS B 1 248 ? 27.594 5.883 8.109 1 61.53 248 HIS B O 1
ATOM 3684 N N . LYS B 1 249 ? 29.328 5.023 7 1 44.06 249 LYS B N 1
ATOM 3685 C CA . LYS B 1 249 ? 30.391 5.562 7.859 1 44.06 249 LYS B CA 1
ATOM 3686 C C . LYS B 1 249 ? 30.609 7.047 7.59 1 44.06 249 LYS B C 1
ATOM 3688 O O . LYS B 1 249 ? 30.453 7.508 6.457 1 44.06 249 LYS B O 1
#

Solvent-accessible surface area (backbone atoms only — not comparable to full-atom values): 25080 Å² total; per-residue (Å²): 137,83,80,78,79,82,79,79,77,78,78,77,79,75,76,76,75,74,74,69,75,69,68,81,77,63,70,41,76,30,33,33,35,56,40,48,34,68,79,27,40,20,60,63,26,3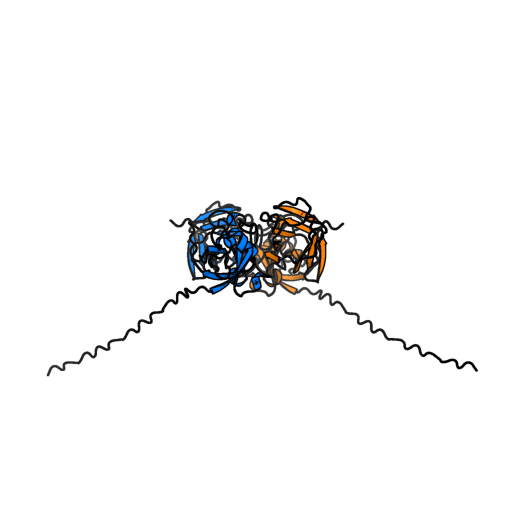9,49,22,64,56,30,71,50,40,52,33,82,90,46,52,8,27,28,21,20,16,6,64,74,48,18,53,90,22,40,25,25,48,22,25,31,32,37,25,25,72,81,48,91,36,34,50,55,45,69,41,70,31,28,28,42,22,39,24,81,43,74,81,29,61,75,38,86,34,23,36,37,17,6,19,33,38,50,27,62,28,21,31,92,91,22,26,66,65,42,57,68,61,45,68,46,58,30,34,33,39,83,39,69,31,86,54,74,32,32,40,40,31,28,31,62,32,31,49,64,38,19,46,32,32,38,58,43,51,42,49,39,58,18,22,48,68,44,43,30,40,23,37,53,95,52,63,79,41,78,40,40,60,38,40,26,33,24,34,28,41,82,62,86,41,74,66,47,54,37,22,25,42,36,40,26,25,82,90,63,54,73,48,74,32,77,49,40,47,41,68,84,65,56,56,59,40,73,35,64,40,68,67,128,136,86,80,80,79,81,80,82,78,78,78,78,79,76,76,76,76,74,74,70,74,69,68,81,76,65,71,40,77,31,34,34,35,58,40,48,33,67,80,25,40,21,59,62,25,41,50,22,65,57,29,70,51,40,52,34,81,90,48,53,8,28,26,21,19,16,5,64,74,47,18,52,90,22,39,24,23,48,23,24,29,33,37,25,25,72,79,48,91,36,35,50,56,44,69,42,70,31,29,27,43,22,39,24,78,44,74,80,30,61,75,38,85,34,23,36,36,17,6,17,35,38,50,26,60,28,21,31,93,91,23,25,66,65,42,57,69,63,47,67,47,58,31,34,35,39,83,41,69,32,87,54,73,33,32,40,40,31,28,31,61,32,31,50,66,39,20,47,32,32,38,58,44,51,43,50,39,58,18,24,49,69,45,43,30,39,24,37,53,97,53,62,80,39,79,41,42,59,37,41,26,34,24,35,28,42,81,61,86,40,75,64,46,54,38,21,25,42,36,41,26,23,82,88,63,53,72,48,77,34,76,50,41,46,41,68,82,63,55,56,60,40,72,34,64,38,65,67,128

Nearest PDB structures (foldseek):
  2hcz-assembly1_X  TM=9.382E-01  e=9.894E-28  Zea mays
  1n10-assembly2_B  TM=9.085E-01  e=7.542E-26  Phleum pratense
  3ft1-assembly4_D  TM=9.067E-01  e=3.473E-09  Phleum pratense
  3ft9-assembly1_A  TM=9.130E-01  e=4.912E-09  Phleum pratense
  2jnz-assembly1_A  TM=8.819E-01  e=6.615E-08  Phleum pratense